Protein AF-A0A2D5E6W3-F1 (afdb_monomer)

Foldseek 3Di:
DDDDDDDDDDDDDDDDDDDDDDDPDDDDDDDDDDDDDDDDDDDDDDDDDDDDDDDDDDDDDDDDDDDDDDDDDDDDDDDDDDDDDDDDDDDDDDDDDDDDDDDDDDDDDDDDDDDDDDDDPDDDDDPDDDPDQFLFFAEEECDDADPPFSRYHYEQEAADDAPDDPPDDDDPHLPLVVSLVRLVVDDPLPSHYEHARQQQLQWDDPVQAQAAPVRDGDNHGALQRPVSLVVLQVRVLVSLVVCLVVVGDAQAYEYAHPNLVCQQLQNDALVSQQSNCRRPQQCPAQDPPRHGVCRLQPPDHSVQCNPPDQDPNRQSSSQSSLSSVLSSLQRRPAVSNCVSHVNHWYFYEQAAAFDQVLFAQALLLHGHGHPRTNTPAYEYELQQWHANQQPAWDQDPVHLLHIDGHPDGGDDLALVVSLLNLLSVLLSRVVGDVDAHEYEYEQQQDADPVRIGHNSHVALSSLVSVLQVVQSQHRYYYYYYDQDPPDPDGCHPVNSNVSSVVVSVSRVVSCVLLVSANPWHKLDSDRDRPPDQKDKTKTQGPQQKIKMKIFGHPQWQWWDWVVDPDTHGADSSHRIDIDIGHHSDGIDTPDTHGD

Mean predicted aligned error: 13.33 Å

Sequence (595 aa):
MSLIASLILLTSLQSTHSSSSVEFGEWKTFDRESKEAAVESNSRPRIETARDSSNERTRDSSLPSISVGPASGGGGRPLRVPLETTDSNSDAMPVRTSPSESDEEPAHRGSPAAPIDPMPPGGTLFPGSGPRLGEGPWATTWSDVPSDLDRLSAMTYIRGNGVADTSWTSNQYFKADVIGRELSSQPAGRRTLFPWRYRNALIGHPFDRIRRPDGTSESRPSPFVDGAVMAILNELVPVLDELLAGGIQVDYFIGDIESSGYFAC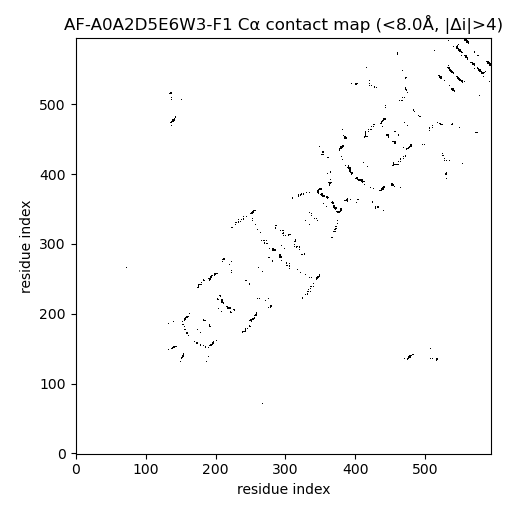WNIDQSHIAAIMTDPRFETRILGNGLTPRQMLGDWNANQIKLRTPTKAAAAWNAMINRIFADAILNSMVRPVTERWPNARSSNYGSMTIDEDEAVSDMNGWKVWADCLAGTNPAIETYGRLGGVLDGFNIDPSDPTRLMRQDGPGLPANGWTSLQIGVNRTRALLRSDGRPYHLWFATPSWETDRNWRSGFANSPYFRENLFHQAVNGVQHFIYWNPIDQDLVIEIDRERRNAESRAIESILDEIDAATRGDVASQPLRSGRVRWDSSVLLSGAKLTDGSSVWRLTIAPGIGAVRLQGSSALIPIDPANPGLWISRPDASSPVILETIPR

Secondary structure (DSSP, 8-state):
--------------------------------------------------------------PPP---PPPPP-------PPPPP--------PPPP------------PPPPPPPPPPPS-------------SS-EEEESS---TT-SSEEEPEEP----SS--SS-SSSS--HHHHHHHHHHSPTT--EEE-GGGTTTTS--TTSEEEPTTSPEEEEE-S--HHHHHHHHHHHHHHHHHHHHTT---SEEEE---GGGGGSTTTS-HHHHHHHHTSGGGGSPPTTT---HHHHHTT--HHHHH-SS--HHHHHHHHHHHHHHHHHHIIIIIHHHHHH-TT-EEEETT--EE-GGG-EE-TTS-EE-EE---BSS-EEE---EESGGGTTEEE-SS-TTSEEE-SS--S-SSHHHHHHHHHHHHHHHHHH--S--EEEEE-TT--BSSS-EESSTT-THHHHHHHHHHHTT--EEEEE----TTSSS---HHHHHHHHHHHHHHHHHHHHHHTS-TT-EES--SPPPTT-SEEEEEEE-TTS-EEEEEEE-TTEEEEEETT-SS-EE-BTTB-EEEEEESSSPPPPEEEEEE-

Nearest PDB structures (foldseek):
  3bol-assembly1_A  TM=4.513E-01  e=3.862E-02  Thermotoga maritima
  6z2s-assembly1_A  TM=3.016E-01  e=6.992E+00  Dictyostelium discoideum

Solvent-accessible surface area (backbone atoms only — not comparable to full-atom values): 35503 Å² total; per-residue (Å²): 142,86,76,92,88,87,81,89,81,88,83,90,88,88,81,86,86,78,92,76,86,79,79,82,75,87,80,77,88,77,87,80,80,86,87,81,85,88,81,90,83,88,79,86,86,85,88,90,85,79,89,88,84,88,82,90,80,92,79,90,82,88,79,82,86,84,78,91,74,86,86,78,79,93,73,90,73,84,83,83,76,88,79,83,90,77,91,80,91,82,84,91,80,87,82,82,85,79,90,80,83,86,84,84,87,79,89,79,81,79,73,84,83,75,86,80,77,83,79,80,94,82,82,95,81,82,95,75,87,65,80,71,67,72,65,41,45,35,32,39,26,64,36,87,63,64,94,88,52,87,44,56,40,50,47,37,72,44,49,61,87,60,97,83,56,80,90,65,80,90,78,81,52,76,50,36,72,56,53,36,50,53,30,66,71,39,57,72,87,58,13,30,42,25,49,60,59,48,23,55,52,59,53,70,39,86,80,13,32,33,37,41,83,88,71,50,71,50,93,51,68,34,85,61,36,66,51,24,30,53,52,42,33,73,61,49,49,63,40,55,50,49,23,50,74,69,69,48,64,55,35,28,39,46,37,60,50,59,48,40,60,64,71,24,44,88,69,43,55,48,70,54,48,44,46,52,72,49,16,68,67,32,72,40,61,43,84,86,79,63,45,23,57,48,69,65,48,57,89,65,48,38,74,62,25,43,45,97,55,90,39,72,46,23,41,37,51,37,24,49,46,30,30,49,41,15,45,44,45,29,64,33,49,47,45,68,48,37,76,76,30,77,80,33,47,22,23,19,54,67,7,28,47,24,39,74,96,45,38,39,49,48,45,50,36,38,66,46,43,32,54,21,54,24,47,84,24,34,14,46,65,50,56,16,55,42,40,45,24,45,68,26,21,32,70,27,93,90,46,43,62,39,64,39,80,44,95,57,80,24,50,68,96,35,20,62,52,22,35,52,41,37,52,36,49,53,18,21,28,57,72,54,38,91,67,67,37,35,38,36,33,54,46,61,71,48,44,62,81,91,82,33,44,25,20,18,35,84,31,60,39,40,59,51,38,55,52,43,43,37,32,60,41,38,46,44,35,38,40,48,46,65,81,51,80,87,44,99,65,72,54,49,74,66,55,51,49,54,52,49,52,54,49,44,56,50,34,51,52,46,24,63,63,56,66,40,51,78,79,35,40,56,72,57,46,74,79,55,49,74,84,49,62,60,45,76,37,20,20,32,39,89,91,50,23,21,34,28,44,42,37,50,40,92,65,51,32,27,36,25,42,72,93,50,93,55,73,46,74,41,47,84,82,46,43,56,46,83,47,78,38,86,37,78,72,76,88,50,74,76,48,77,39,67,106

Radius of gyration: 31.33 Å; Cα contacts (8 Å, |Δi|>4): 977; chains: 1; bounding box: 104×129×68 Å

Structure (mmCIF, N/CA/C/O backbone):
data_AF-A0A2D5E6W3-F1
#
_entry.id   AF-A0A2D5E6W3-F1
#
loop_
_atom_site.group_PDB
_atom_site.id
_atom_site.type_symbol
_atom_site.label_atom_id
_atom_site.label_alt_id
_atom_site.label_comp_id
_atom_site.label_asym_id
_atom_site.label_entity_id
_atom_site.label_seq_id
_atom_site.pdbx_PDB_ins_code
_atom_site.Cartn_x
_atom_site.Cartn_y
_atom_site.Cartn_z
_atom_site.occupancy
_atom_site.B_iso_or_equiv
_atom_site.auth_seq_id
_atom_site.auth_comp_id
_atom_site.auth_asym_id
_atom_site.auth_atom_id
_atom_site.pdbx_PDB_model_num
ATOM 1 N N . MET A 1 1 ? -39.576 -63.732 -4.859 1.00 31.84 1 MET A N 1
ATOM 2 C CA . MET A 1 1 ? -38.817 -63.097 -3.765 1.00 31.84 1 MET A CA 1
ATOM 3 C C . MET A 1 1 ? -38.197 -61.837 -4.348 1.00 31.84 1 MET A C 1
ATOM 5 O O . MET A 1 1 ? -37.412 -61.997 -5.265 1.00 31.84 1 MET A O 1
ATOM 9 N N . SER A 1 2 ? -38.461 -60.584 -4.003 1.00 29.28 2 SER A N 1
ATOM 10 C CA . SER A 1 2 ? -39.387 -59.824 -3.145 1.00 29.28 2 SER A CA 1
ATOM 11 C C . SER A 1 2 ? -38.927 -58.364 -3.368 1.00 29.28 2 SER A C 1
ATOM 13 O O . SER A 1 2 ? -37.724 -58.163 -3.464 1.00 29.28 2 SER A O 1
ATOM 15 N N . LEU A 1 3 ? -39.722 -57.299 -3.445 1.00 26.02 3 LEU A N 1
ATOM 16 C CA . LEU A 1 3 ? -41.153 -57.080 -3.678 1.00 26.02 3 LEU A CA 1
ATOM 17 C C . LEU A 1 3 ? -41.276 -55.575 -4.074 1.00 26.02 3 LEU A C 1
ATOM 19 O O . LEU A 1 3 ? -40.538 -54.788 -3.502 1.00 26.02 3 LEU A O 1
ATOM 23 N N . ILE A 1 4 ? -42.163 -55.204 -5.015 1.00 28.92 4 ILE A N 1
ATOM 24 C CA . ILE A 1 4 ? -43.008 -53.967 -5.072 1.00 28.92 4 ILE A CA 1
ATOM 25 C C . ILE A 1 4 ? -42.392 -52.630 -4.538 1.00 28.92 4 ILE A C 1
ATOM 27 O O . ILE A 1 4 ? -42.028 -52.536 -3.376 1.00 28.92 4 ILE A O 1
ATOM 31 N N . ALA A 1 5 ? -42.335 -51.507 -5.279 1.00 26.17 5 ALA A N 1
ATOM 32 C CA . ALA A 1 5 ? -43.459 -50.835 -5.961 1.00 26.17 5 ALA A CA 1
ATOM 33 C C . ALA A 1 5 ? -43.060 -49.895 -7.130 1.00 26.17 5 ALA A C 1
ATOM 35 O O . ALA A 1 5 ? -41.893 -49.561 -7.316 1.00 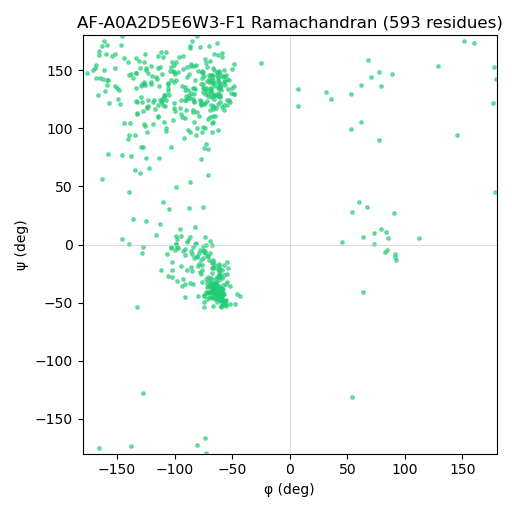26.17 5 ALA A O 1
ATOM 36 N N . SER A 1 6 ? -44.066 -49.414 -7.873 1.00 25.58 6 SER A N 1
ATOM 37 C CA . SER A 1 6 ? -43.963 -48.466 -9.000 1.00 25.58 6 SER A CA 1
ATOM 38 C C . SER A 1 6 ? -44.859 -47.234 -8.799 1.00 25.58 6 SER A C 1
ATOM 40 O O . SER A 1 6 ? -45.925 -47.384 -8.214 1.00 25.58 6 SER A O 1
ATOM 42 N N . LEU A 1 7 ? -44.459 -46.073 -9.343 1.00 22.48 7 LEU A N 1
ATOM 43 C CA . LEU A 1 7 ? -45.257 -44.945 -9.899 1.00 22.48 7 LEU A CA 1
ATOM 44 C C . LEU A 1 7 ? -44.221 -43.862 -10.299 1.00 22.48 7 LEU A C 1
ATOM 46 O O . LEU A 1 7 ? -43.366 -43.546 -9.482 1.00 22.48 7 LEU A O 1
ATOM 50 N N . ILE A 1 8 ? -44.061 -43.352 -11.527 1.00 26.55 8 ILE A N 1
ATOM 51 C CA . ILE A 1 8 ? -44.980 -42.802 -12.546 1.00 26.55 8 ILE A CA 1
ATOM 52 C C . ILE A 1 8 ? -45.735 -41.549 -12.080 1.00 26.55 8 ILE A C 1
ATOM 54 O O . ILE A 1 8 ? -46.756 -41.657 -11.410 1.00 26.55 8 ILE A O 1
ATOM 58 N N . LEU A 1 9 ? -45.309 -40.386 -12.594 1.00 22.12 9 LEU A N 1
ATOM 59 C CA . LEU A 1 9 ? -46.222 -39.408 -13.197 1.00 22.12 9 LEU A CA 1
ATOM 60 C C . LEU A 1 9 ? -45.529 -38.633 -14.341 1.00 22.12 9 LEU A C 1
ATOM 62 O O . LEU A 1 9 ? -44.401 -38.167 -14.194 1.00 22.12 9 LEU A O 1
ATOM 66 N N . LEU A 1 10 ? -46.221 -38.515 -15.478 1.00 25.11 10 LEU A N 1
ATOM 67 C CA . LEU A 1 10 ? -45.960 -37.551 -16.561 1.00 25.11 10 LEU A CA 1
ATOM 68 C C . LEU A 1 10 ? -46.591 -36.176 -16.151 1.00 25.11 10 LEU A C 1
ATOM 70 O O . LEU A 1 10 ? -47.202 -36.107 -15.090 1.00 25.11 10 LEU A O 1
ATOM 74 N N . THR A 1 11 ? -46.557 -35.033 -16.860 1.00 25.95 11 THR A N 1
ATOM 75 C CA . THR A 1 11 ? -46.263 -34.690 -18.271 1.00 25.95 11 THR A CA 1
ATOM 76 C C . THR A 1 11 ? -45.970 -33.174 -18.408 1.00 25.95 11 THR A C 1
ATOM 78 O O . THR A 1 11 ? -46.222 -32.404 -17.490 1.00 25.95 11 THR A O 1
ATOM 81 N N . SER A 1 12 ? -45.507 -32.768 -19.596 1.00 25.73 12 SER A N 1
ATOM 82 C CA . SER A 1 12 ? -45.460 -31.417 -20.207 1.00 25.73 12 SER A CA 1
ATOM 83 C C . SER A 1 12 ? -46.455 -30.323 -19.764 1.00 25.73 12 SER A C 1
ATOM 85 O O . SER A 1 12 ? -47.625 -30.632 -19.546 1.00 25.73 12 SER A O 1
ATOM 87 N N . LEU A 1 13 ? -46.073 -29.044 -19.958 1.00 25.56 13 LEU A N 1
ATOM 88 C CA . LEU A 1 13 ? -46.764 -28.135 -20.907 1.00 25.56 13 LEU A CA 1
ATOM 89 C C . LEU A 1 13 ? -45.974 -26.845 -21.240 1.00 25.56 13 LEU A C 1
ATOM 91 O O . LEU A 1 13 ? -44.961 -26.544 -20.616 1.00 25.56 13 LEU A O 1
ATOM 95 N N . GLN A 1 14 ? -46.418 -26.138 -22.288 1.00 27.80 14 GLN A N 1
ATOM 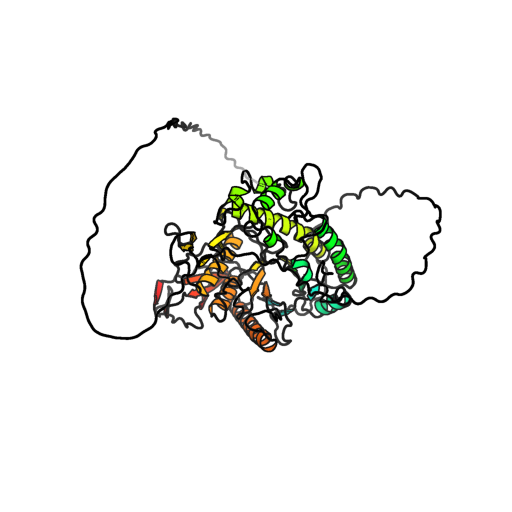96 C CA . GLN A 1 14 ? -45.769 -24.983 -22.932 1.00 27.80 14 GLN A CA 1
ATOM 97 C C . GLN A 1 14 ? -46.368 -23.630 -22.490 1.00 27.80 14 GLN A C 1
ATOM 99 O O . GLN A 1 14 ? -47.571 -23.545 -22.261 1.00 27.80 14 GLN A O 1
ATOM 104 N N . SER A 1 15 ? -45.570 -22.558 -22.565 1.00 26.50 15 SER A N 1
ATOM 105 C CA . SER A 1 15 ? -45.998 -21.199 -22.972 1.00 26.50 15 SER A CA 1
ATOM 106 C C . SER A 1 15 ? -44.755 -20.441 -23.473 1.00 26.50 15 SER A C 1
ATOM 108 O O . SER A 1 15 ? -43.743 -20.475 -22.783 1.00 26.50 15 SER A O 1
ATOM 110 N N . THR A 1 16 ? -44.623 -19.906 -24.694 1.00 29.94 16 THR A N 1
ATOM 111 C CA . THR A 1 16 ? -45.394 -18.873 -25.433 1.00 29.94 16 THR A CA 1
ATOM 112 C C . THR A 1 16 ? -45.413 -17.484 -24.785 1.00 29.94 16 THR A C 1
ATOM 114 O O . THR A 1 16 ? -45.663 -17.363 -23.592 1.00 29.94 16 THR A O 1
ATOM 117 N N . HIS A 1 17 ? -45.247 -16.461 -25.641 1.00 27.97 17 HIS A N 1
ATOM 118 C CA . HIS A 1 17 ? -45.081 -15.016 -25.373 1.00 27.97 17 HIS A CA 1
ATOM 119 C C . HIS A 1 17 ? -43.667 -14.580 -24.928 1.00 27.97 17 HIS A C 1
ATOM 121 O O . HIS A 1 17 ? -43.036 -15.242 -24.117 1.00 27.97 17 HIS A O 1
ATOM 127 N N . SER A 1 18 ? -43.104 -13.476 -25.435 1.00 27.41 18 SER A N 1
ATOM 128 C CA . SER A 1 18 ? -43.523 -12.632 -26.572 1.00 27.41 18 SER A CA 1
ATOM 129 C C . SER A 1 18 ? -42.346 -11.820 -27.112 1.00 27.41 18 SER A C 1
ATOM 131 O O . SER A 1 18 ? -41.617 -11.202 -26.342 1.00 27.41 18 SER A O 1
ATOM 133 N N . SER A 1 19 ? -42.217 -11.739 -28.435 1.00 28.41 19 SER A N 1
ATOM 134 C CA . SER A 1 19 ? -41.375 -10.743 -29.097 1.00 28.41 19 SER A CA 1
ATOM 135 C C . SER A 1 19 ? -42.008 -9.353 -28.972 1.00 28.41 19 SER A C 1
ATOM 137 O O . SER A 1 19 ? -43.005 -9.076 -29.639 1.00 28.41 19 SER A O 1
ATOM 139 N N . SER A 1 20 ? -41.426 -8.476 -28.155 1.00 27.55 20 SER A N 1
ATOM 140 C CA . SER A 1 20 ? -41.726 -7.041 -28.165 1.00 27.55 20 SER A CA 1
ATOM 141 C C . SER A 1 20 ? -40.554 -6.281 -28.779 1.00 27.55 20 SER A C 1
ATOM 143 O O . SER A 1 20 ? -39.543 -6.030 -28.124 1.00 27.55 20 SER A O 1
ATOM 145 N N . SER A 1 21 ? -40.701 -5.917 -30.050 1.00 26.73 21 SER A N 1
ATOM 146 C CA . SER A 1 21 ? -39.896 -4.880 -30.687 1.00 26.73 21 SER A CA 1
ATOM 147 C C . SER A 1 21 ? -40.067 -3.566 -29.924 1.00 26.73 21 SER A C 1
ATOM 149 O O . SER A 1 21 ? -41.179 -3.041 -29.860 1.00 26.73 21 SER A O 1
ATOM 151 N N . VAL A 1 22 ? -38.982 -3.027 -29.369 1.00 26.81 22 VAL A N 1
ATOM 152 C CA . VAL A 1 22 ? -38.946 -1.631 -28.923 1.00 26.81 22 VAL A CA 1
ATOM 153 C C . VAL A 1 22 ? -38.466 -0.796 -30.101 1.00 26.81 22 VAL A C 1
ATOM 155 O O . VAL A 1 22 ? -37.347 -0.973 -30.583 1.00 26.81 22 VAL A O 1
ATOM 158 N N . GLU A 1 23 ? -39.337 0.082 -30.583 1.00 26.20 23 GLU A N 1
ATOM 159 C CA . GLU A 1 23 ? -39.020 1.048 -31.629 1.00 26.20 23 GLU A CA 1
ATOM 160 C C . GLU A 1 23 ? -37.948 2.020 -31.119 1.00 26.20 23 GLU A C 1
ATOM 162 O O . GLU A 1 23 ? -38.172 2.772 -30.169 1.00 26.20 23 GLU A O 1
ATOM 167 N N . PHE A 1 24 ? -36.779 2.035 -31.761 1.00 26.69 24 PHE A N 1
ATOM 168 C CA . PHE A 1 24 ? -35.828 3.129 -31.584 1.00 26.69 24 PHE A CA 1
ATOM 169 C C . PHE A 1 24 ? -36.326 4.337 -32.377 1.00 26.69 24 PHE A C 1
ATOM 171 O O . PHE A 1 24 ? -36.122 4.433 -33.586 1.00 26.69 24 PHE A O 1
ATOM 178 N N . GLY A 1 25 ? -37.012 5.241 -31.677 1.00 24.98 25 GLY A N 1
ATOM 179 C CA . GLY A 1 25 ? -37.491 6.499 -32.237 1.00 24.98 25 GLY A CA 1
ATOM 180 C C . GLY A 1 25 ? -36.348 7.377 -32.752 1.00 24.98 25 GLY A C 1
ATOM 181 O O . GLY A 1 25 ? -35.326 7.552 -32.086 1.00 24.98 25 GLY A O 1
ATOM 182 N N . GLU A 1 26 ? -36.552 7.942 -33.940 1.00 27.36 26 GLU A N 1
ATOM 183 C CA . GLU A 1 26 ? -35.622 8.843 -34.619 1.00 27.36 26 GLU A CA 1
ATOM 184 C C . GLU A 1 26 ? -35.230 10.038 -33.734 1.00 27.36 26 GLU A C 1
ATOM 186 O O . GLU A 1 26 ? -36.086 10.830 -33.334 1.00 27.36 26 GLU A O 1
ATOM 191 N N . TRP A 1 27 ? -33.929 10.247 -33.517 1.00 26.48 27 TRP A N 1
ATOM 192 C CA . TRP A 1 27 ? -33.421 11.542 -33.063 1.00 26.48 27 TRP A CA 1
ATOM 193 C C . TRP A 1 27 ? -32.816 12.298 -34.237 1.00 26.48 27 TRP A C 1
ATOM 195 O O . TRP A 1 27 ? -31.759 11.955 -34.764 1.00 26.48 27 TRP A O 1
ATOM 205 N N . LYS A 1 28 ? -33.552 13.326 -34.661 1.00 27.09 28 LYS A N 1
ATOM 206 C CA . LYS A 1 28 ? -33.212 14.182 -35.795 1.00 27.09 28 LYS A CA 1
ATOM 207 C C . LYS A 1 28 ? -31.907 14.929 -35.549 1.00 27.09 28 LYS A C 1
ATOM 209 O O . LYS A 1 28 ? -31.706 15.533 -34.497 1.00 27.09 28 LYS A O 1
ATOM 214 N N . THR A 1 29 ? -31.083 14.958 -36.588 1.00 27.64 29 THR A N 1
ATOM 215 C CA . THR A 1 29 ? -30.018 15.942 -36.779 1.00 27.64 29 THR A CA 1
ATOM 216 C C . THR A 1 29 ? -30.553 17.355 -36.558 1.00 27.64 29 THR A C 1
ATOM 218 O O . THR A 1 29 ? -31.551 17.734 -37.174 1.00 27.64 29 THR A O 1
ATOM 221 N N . PHE A 1 30 ? -29.869 18.144 -35.730 1.00 26.08 30 PHE A N 1
ATOM 222 C CA . PHE A 1 30 ? -30.074 19.587 -35.673 1.00 26.08 30 PHE A CA 1
ATOM 223 C C . PHE A 1 30 ? -28.810 20.299 -36.138 1.00 26.08 30 PHE A C 1
ATOM 225 O O . PHE A 1 30 ? -27.781 20.270 -35.462 1.00 26.08 30 PHE A O 1
ATOM 232 N N . ASP A 1 31 ? -28.917 20.930 -37.305 1.00 27.41 31 ASP A N 1
ATOM 233 C CA . ASP A 1 31 ? -27.934 21.876 -37.815 1.00 27.41 31 ASP A CA 1
ATOM 234 C C . ASP A 1 31 ? -27.709 23.029 -36.839 1.00 27.41 31 ASP A C 1
ATOM 236 O O . ASP A 1 31 ? -28.629 23.494 -36.155 1.00 27.41 31 ASP A O 1
ATOM 240 N N . ARG A 1 32 ? -26.490 23.571 -36.864 1.00 26.73 32 ARG A N 1
ATOM 241 C CA . ARG A 1 32 ? -26.242 24.925 -36.372 1.00 26.73 32 ARG A CA 1
ATOM 242 C C . ARG A 1 32 ? -25.165 25.631 -37.185 1.00 26.73 32 ARG A C 1
ATOM 244 O O . ARG A 1 32 ? -24.034 25.804 -36.735 1.00 26.73 32 ARG A O 1
ATOM 251 N N . GLU A 1 33 ? -25.553 26.095 -38.367 1.00 27.83 33 GLU A N 1
ATOM 252 C CA . GLU A 1 33 ? -24.786 27.110 -39.085 1.00 27.83 33 GLU A CA 1
ATOM 253 C C . GLU A 1 33 ? -24.820 28.471 -38.361 1.00 27.83 33 GLU A C 1
ATOM 255 O O . GLU A 1 33 ? -25.843 28.906 -37.834 1.00 27.83 33 GLU A O 1
ATOM 260 N N . SER A 1 34 ? -23.656 29.127 -38.369 1.00 29.59 34 SER A N 1
ATOM 261 C CA . SER A 1 34 ? -23.393 30.578 -38.398 1.00 29.59 34 SER A CA 1
ATOM 262 C C . SER A 1 34 ? -24.357 31.589 -37.743 1.00 29.59 34 SER A C 1
ATOM 264 O O . SER A 1 34 ? -25.507 31.746 -38.156 1.00 29.59 34 SER A O 1
ATOM 266 N N . LYS A 1 35 ? -23.781 32.496 -36.935 1.00 28.31 35 LYS A N 1
ATOM 267 C CA . LYS A 1 35 ? -23.776 33.938 -37.270 1.00 28.31 35 LYS A CA 1
ATOM 268 C C . LYS A 1 35 ? -22.717 34.731 -36.499 1.00 28.31 35 LYS A C 1
ATOM 270 O O . LYS A 1 35 ? -22.344 34.368 -35.388 1.00 28.31 35 LYS A O 1
ATOM 275 N N . GLU A 1 36 ? -22.238 35.798 -37.130 1.00 30.03 36 GLU A N 1
ATOM 276 C CA . GLU A 1 36 ? -21.106 36.622 -36.698 1.00 30.03 36 GLU A CA 1
ATOM 277 C C . GLU A 1 36 ? -21.528 37.950 -36.034 1.00 30.03 36 GLU A C 1
ATOM 279 O O . GLU A 1 36 ? -22.575 38.503 -36.360 1.00 30.03 36 GLU A O 1
ATOM 284 N N . ALA A 1 37 ? -20.603 38.481 -35.221 1.00 28.64 37 ALA A N 1
ATOM 285 C CA . ALA A 1 37 ? -20.191 39.893 -35.115 1.00 28.64 37 ALA A CA 1
ATOM 286 C C . ALA A 1 37 ? -21.115 41.012 -34.555 1.00 28.64 37 ALA A C 1
ATOM 288 O O . ALA A 1 37 ? -22.338 40.969 -34.604 1.00 28.64 37 ALA A O 1
ATOM 289 N N . ALA A 1 38 ? -20.408 42.077 -34.128 1.00 27.89 38 ALA A N 1
ATOM 290 C CA . ALA A 1 38 ? -20.830 43.452 -33.801 1.00 27.89 38 ALA A CA 1
ATOM 291 C C . ALA A 1 38 ? -21.540 43.728 -32.445 1.00 27.89 38 ALA A C 1
ATOM 293 O O . ALA A 1 38 ? -22.317 42.907 -31.978 1.00 27.89 38 ALA A O 1
ATOM 294 N N . VAL A 1 39 ? -21.407 44.906 -31.796 1.00 29.17 39 VAL A N 1
ATOM 295 C CA . VAL A 1 39 ? -20.268 45.848 -31.579 1.00 29.17 39 VAL A CA 1
ATOM 296 C C . VAL A 1 39 ? -20.697 46.936 -30.551 1.00 29.17 39 VAL A C 1
ATOM 298 O O . VAL A 1 39 ? -21.872 47.268 -30.482 1.00 29.17 39 VAL A O 1
ATOM 301 N N . GLU A 1 40 ? -19.742 47.475 -29.776 1.00 27.92 40 GLU A N 1
ATOM 302 C CA . GLU A 1 40 ? -19.732 48.779 -29.050 1.00 27.92 40 GLU A CA 1
ATOM 303 C C . GLU A 1 40 ? -20.839 49.261 -28.064 1.00 27.92 40 GLU A C 1
ATOM 305 O O . GLU A 1 40 ? -21.989 49.510 -28.412 1.00 27.92 40 GLU A O 1
ATOM 310 N N . SER A 1 41 ? -20.364 49.685 -26.876 1.00 28.05 41 SER A N 1
ATOM 311 C CA . SER A 1 41 ? -20.407 51.079 -26.342 1.00 28.05 41 SER A CA 1
ATOM 312 C C . SER A 1 41 ? -20.985 51.292 -24.929 1.00 28.05 41 SER A C 1
ATOM 314 O O . SER A 1 41 ? -21.861 50.573 -24.463 1.00 28.05 41 SER A O 1
ATOM 316 N N . ASN A 1 42 ? -20.504 52.390 -24.320 1.00 27.50 42 ASN A N 1
ATOM 317 C CA . ASN A 1 42 ? -21.022 53.120 -23.151 1.00 27.50 42 ASN A CA 1
ATOM 318 C C . ASN A 1 42 ? -20.934 52.467 -21.755 1.00 27.50 42 ASN A C 1
ATOM 320 O O . ASN A 1 42 ? -21.155 51.279 -21.578 1.00 27.50 42 ASN A O 1
ATOM 324 N N . SER A 1 43 ? -20.691 53.214 -20.670 1.00 27.94 43 SER A N 1
ATOM 325 C CA . SER A 1 43 ? -19.942 54.477 -20.466 1.00 27.94 43 SER A CA 1
ATOM 326 C C . SER A 1 43 ? -19.768 54.682 -18.948 1.00 27.94 43 SER A C 1
ATOM 328 O O . SER A 1 43 ? -20.572 54.183 -18.164 1.00 27.94 43 SER A O 1
ATOM 330 N N . ARG A 1 44 ? -18.738 55.420 -18.507 1.00 30.48 44 ARG A N 1
ATOM 331 C CA . ARG A 1 44 ? -18.539 55.763 -17.078 1.00 30.48 44 ARG A CA 1
ATOM 332 C C . ARG A 1 44 ? -19.703 56.622 -16.535 1.00 30.48 44 ARG A C 1
ATOM 334 O O . ARG A 1 44 ? -20.370 57.298 -17.315 1.00 30.48 44 ARG A O 1
ATOM 341 N N . PRO A 1 45 ? -19.850 56.721 -15.202 1.00 35.94 45 PRO A N 1
ATOM 342 C CA . PRO A 1 45 ? -19.264 57.908 -14.576 1.00 35.94 45 PRO A CA 1
ATOM 343 C C . PRO A 1 45 ? -18.385 57.625 -13.349 1.00 35.94 45 PRO A C 1
ATOM 345 O O . PRO A 1 45 ? -18.463 56.596 -12.687 1.00 35.94 45 PRO A O 1
ATOM 348 N N . ARG A 1 46 ? -17.511 58.597 -13.086 1.00 30.41 46 ARG A N 1
ATOM 349 C CA . ARG A 1 46 ? -16.554 58.696 -11.978 1.00 30.41 46 ARG A CA 1
ATOM 350 C C . ARG A 1 46 ? -17.111 59.742 -11.013 1.00 30.41 46 ARG A C 1
ATOM 352 O O . ARG A 1 46 ? -17.476 60.817 -11.480 1.00 30.41 46 ARG A O 1
ATOM 359 N N . ILE A 1 47 ? -17.155 59.460 -9.712 1.00 30.44 47 ILE A N 1
ATOM 360 C CA . ILE A 1 47 ? -17.462 60.468 -8.685 1.00 30.44 47 ILE A CA 1
ATOM 361 C C . ILE A 1 47 ? -16.252 60.590 -7.763 1.00 30.44 47 ILE A C 1
ATOM 363 O O . ILE A 1 47 ? -15.781 59.601 -7.206 1.00 30.44 47 ILE A O 1
ATOM 367 N N . GLU A 1 48 ? -15.753 61.816 -7.638 1.00 29.36 48 GLU A N 1
ATOM 368 C CA . GLU A 1 48 ? -14.720 62.216 -6.688 1.00 29.36 48 GLU A CA 1
ATOM 369 C C . GLU A 1 48 ? -15.342 63.129 -5.634 1.00 29.36 48 GLU A C 1
ATOM 371 O O . GLU A 1 48 ? -15.906 64.166 -5.968 1.00 29.36 48 GLU A O 1
ATOM 376 N N . THR A 1 49 ? -15.170 62.766 -4.368 1.00 31.95 49 THR A N 1
ATOM 377 C CA . THR A 1 49 ? -15.278 63.631 -3.185 1.00 31.95 49 THR A CA 1
ATOM 378 C C . THR A 1 49 ? -14.501 62.931 -2.073 1.00 31.95 49 THR A C 1
ATOM 380 O O . THR A 1 49 ? -14.654 61.723 -1.930 1.00 31.95 49 THR A O 1
ATOM 383 N N . ALA A 1 50 ? -13.740 63.536 -1.175 1.00 29.75 50 ALA A N 1
ATOM 384 C CA . ALA A 1 50 ? -13.093 64.834 -0.985 1.00 29.75 50 ALA A CA 1
ATOM 385 C C . ALA A 1 50 ? -12.443 64.705 0.421 1.00 29.75 50 ALA A C 1
ATOM 387 O O . ALA A 1 50 ? -12.918 63.917 1.240 1.00 29.75 50 ALA A O 1
ATOM 388 N N . ARG A 1 51 ? -11.353 65.426 0.707 1.00 31.34 51 ARG A N 1
ATOM 389 C CA . ARG A 1 51 ? -10.699 65.448 2.041 1.00 31.34 51 ARG A CA 1
ATOM 390 C C . ARG A 1 51 ? -11.583 66.193 3.074 1.00 31.34 51 ARG A C 1
ATOM 392 O O . ARG A 1 51 ? -12.546 66.827 2.658 1.00 31.34 51 ARG A O 1
ATOM 399 N N . ASP A 1 52 ? -11.361 66.235 4.391 1.00 26.95 52 ASP A N 1
ATOM 400 C CA . ASP A 1 52 ? -10.213 65.975 5.298 1.00 26.95 52 ASP A CA 1
ATOM 401 C C . ASP A 1 52 ? -10.805 65.751 6.739 1.00 26.95 52 ASP A C 1
ATOM 403 O O . ASP A 1 52 ? -12.009 65.936 6.901 1.00 26.95 52 ASP A O 1
ATOM 407 N N . SER A 1 53 ? -10.146 65.392 7.857 1.00 28.89 53 SER A N 1
ATOM 408 C CA . SER A 1 53 ? -8.729 65.210 8.244 1.00 28.89 53 SER A CA 1
ATOM 409 C C . SER A 1 53 ? -8.606 64.435 9.590 1.00 28.89 53 SER A C 1
ATOM 411 O O . SER A 1 53 ? -9.614 64.122 10.225 1.00 28.89 53 SER A O 1
ATOM 413 N N . SER A 1 54 ? -7.368 64.291 10.092 1.00 29.42 54 SER A N 1
ATOM 414 C CA . SER A 1 54 ? -6.950 64.124 11.510 1.00 29.42 54 SER A CA 1
ATOM 415 C C . SER A 1 54 ? -6.847 62.722 12.159 1.00 29.42 54 SER A C 1
ATOM 417 O O . SER A 1 54 ? -7.630 61.813 11.910 1.00 29.42 54 SER A O 1
ATOM 419 N N . ASN A 1 55 ? -5.859 62.644 13.066 1.00 29.22 55 ASN A N 1
ATOM 420 C CA . ASN A 1 55 ? -5.518 61.616 14.065 1.00 29.22 55 ASN A CA 1
ATOM 421 C C . ASN A 1 55 ? -4.812 60.311 13.637 1.00 29.22 55 ASN A C 1
ATOM 423 O O . ASN A 1 55 ? -5.404 59.259 13.424 1.00 29.22 55 ASN A O 1
ATOM 427 N N . GLU A 1 56 ? -3.479 60.410 13.671 1.00 30.80 56 GLU A N 1
ATOM 428 C CA . GLU A 1 56 ? -2.531 59.470 14.292 1.00 30.80 56 GLU A CA 1
ATOM 429 C C . GLU A 1 56 ? -3.081 58.133 14.846 1.00 30.80 56 GLU A C 1
ATOM 431 O O . GLU A 1 56 ? -3.737 58.101 15.889 1.00 30.80 56 GLU A O 1
ATOM 436 N N . ARG A 1 57 ? -2.592 57.009 14.300 1.00 30.17 57 ARG A N 1
ATOM 437 C CA . ARG A 1 57 ? -1.679 56.113 15.044 1.00 30.17 57 ARG A CA 1
ATOM 438 C C . ARG A 1 57 ? -1.019 55.056 14.156 1.00 30.17 57 ARG A C 1
ATOM 440 O O . ARG A 1 57 ? -1.603 54.502 13.236 1.00 30.17 57 ARG A O 1
ATOM 447 N N . THR A 1 58 ? 0.231 54.792 14.503 1.00 31.39 58 THR A N 1
ATOM 448 C CA . THR A 1 58 ? 1.161 53.797 13.967 1.00 31.39 58 THR A CA 1
ATOM 449 C C . THR A 1 58 ? 0.617 52.364 13.871 1.00 31.39 58 THR A C 1
ATOM 451 O O . THR A 1 58 ? 0.147 51.821 14.871 1.00 31.39 58 THR A O 1
ATOM 454 N N . ARG A 1 59 ? 0.852 51.698 12.725 1.00 30.89 59 ARG A N 1
ATOM 455 C CA . ARG A 1 59 ? 1.621 50.431 12.627 1.00 30.89 59 ARG A CA 1
ATOM 456 C C . ARG A 1 59 ? 1.805 49.945 11.183 1.00 30.89 59 ARG A C 1
ATOM 458 O O . ARG A 1 59 ? 0.932 50.131 10.342 1.00 30.89 59 ARG A O 1
ATOM 465 N N . ASP A 1 60 ? 2.946 49.303 10.938 1.00 33.22 60 ASP A N 1
ATOM 466 C CA . ASP A 1 60 ? 3.323 48.691 9.661 1.00 33.22 60 ASP A CA 1
ATOM 467 C C . ASP A 1 60 ? 2.387 47.562 9.214 1.00 33.22 60 ASP A C 1
ATOM 469 O O . ASP A 1 60 ? 1.961 46.732 10.016 1.00 33.22 60 ASP A O 1
ATOM 473 N N . SER A 1 61 ? 2.161 47.473 7.901 1.00 28.19 61 SER A N 1
ATOM 474 C CA . SER A 1 61 ? 1.810 46.219 7.216 1.00 28.19 61 SER A CA 1
ATOM 475 C C . SER A 1 61 ? 2.153 46.296 5.722 1.00 28.19 61 SER A C 1
ATOM 477 O O . SER A 1 61 ? 1.300 46.485 4.858 1.00 28.19 61 SER A O 1
ATOM 479 N N . SER A 1 62 ? 3.437 46.138 5.396 1.00 28.58 62 SER A N 1
ATOM 480 C CA . SER A 1 62 ? 3.874 45.864 4.026 1.00 28.58 62 SER A CA 1
ATOM 481 C C . SER A 1 62 ? 3.566 44.406 3.664 1.00 28.58 62 SER A C 1
ATOM 483 O O . SER A 1 62 ? 4.284 43.484 4.044 1.00 28.58 62 SER A O 1
ATOM 485 N N . LEU A 1 63 ? 2.487 44.189 2.910 1.00 28.19 63 LEU A N 1
ATOM 486 C CA . LEU A 1 63 ? 2.207 42.906 2.259 1.00 28.19 63 LEU A CA 1
ATOM 487 C C . LEU A 1 63 ? 3.091 42.748 1.008 1.00 28.19 63 LEU A C 1
ATOM 489 O O . LEU A 1 63 ? 2.965 43.563 0.091 1.00 28.19 63 LEU A O 1
ATOM 493 N N . PRO A 1 64 ? 3.936 41.706 0.898 1.00 29.73 64 PRO A N 1
ATOM 494 C CA . PRO A 1 64 ? 4.542 41.338 -0.373 1.00 29.73 64 PRO A CA 1
ATOM 495 C C . PRO A 1 64 ? 3.580 40.465 -1.191 1.00 29.73 64 PRO A C 1
ATOM 497 O O . PRO A 1 64 ? 3.065 39.449 -0.725 1.00 29.73 64 PRO A O 1
ATOM 500 N N . SER A 1 65 ? 3.366 40.846 -2.447 1.00 26.61 65 SER A N 1
ATOM 501 C CA . SER A 1 65 ? 2.614 40.064 -3.430 1.00 26.61 65 SER A CA 1
ATOM 502 C C . SER A 1 65 ? 3.341 38.758 -3.778 1.00 26.61 65 SER A C 1
ATOM 504 O O . SER A 1 65 ? 4.432 38.799 -4.352 1.00 26.61 65 SER A O 1
ATOM 506 N N . ILE A 1 66 ? 2.731 37.603 -3.500 1.00 24.75 66 ILE A N 1
ATOM 507 C CA . ILE A 1 66 ? 3.269 36.297 -3.906 1.00 24.75 66 ILE A CA 1
ATOM 508 C C . ILE A 1 66 ? 2.835 35.998 -5.345 1.00 24.75 66 ILE A C 1
ATOM 510 O O . ILE A 1 66 ? 1.651 35.823 -5.625 1.00 24.75 66 ILE A O 1
ATOM 514 N N . SER A 1 67 ? 3.805 35.916 -6.256 1.00 24.38 67 SER A N 1
ATOM 515 C CA . SER A 1 67 ? 3.596 35.401 -7.614 1.00 24.38 67 SER A CA 1
ATOM 516 C C . SER A 1 67 ? 3.842 33.893 -7.638 1.00 24.38 67 SER A C 1
ATOM 518 O O . SER A 1 67 ? 4.899 33.432 -7.210 1.00 24.38 67 SER A O 1
ATOM 520 N N . VAL A 1 68 ? 2.886 33.121 -8.157 1.00 23.92 68 VAL A N 1
ATOM 521 C CA . VAL A 1 68 ? 2.999 31.658 -8.263 1.00 23.92 68 VAL A CA 1
ATOM 522 C C . VAL A 1 68 ? 3.785 31.286 -9.524 1.00 23.92 68 VAL A C 1
ATOM 524 O O . VAL A 1 68 ? 3.273 31.381 -10.638 1.00 23.92 68 VAL A O 1
ATOM 527 N N . GLY A 1 69 ? 5.038 30.862 -9.345 1.00 23.88 69 GLY A N 1
ATOM 528 C CA . GLY A 1 69 ? 5.865 30.270 -10.401 1.00 23.88 69 GLY A CA 1
ATOM 529 C C . GLY A 1 69 ? 5.639 28.754 -10.548 1.00 23.88 69 GLY A C 1
ATOM 530 O O . GLY A 1 69 ? 5.229 28.101 -9.587 1.00 23.88 69 GLY A O 1
ATOM 531 N N . PRO A 1 70 ? 5.898 28.159 -11.728 1.00 26.25 70 PRO A N 1
ATOM 532 C CA . PRO A 1 70 ? 5.673 26.734 -11.957 1.00 26.25 70 PRO A CA 1
ATOM 533 C C . PRO A 1 70 ? 6.721 25.861 -11.251 1.00 26.25 70 PRO A C 1
ATOM 535 O O . PRO A 1 70 ? 7.923 26.046 -11.434 1.00 26.25 70 PRO A O 1
ATOM 538 N N . ALA A 1 71 ? 6.257 24.856 -10.504 1.00 25.83 71 ALA A N 1
ATOM 539 C CA . ALA A 1 71 ? 7.117 23.875 -9.846 1.00 25.83 71 ALA A CA 1
ATOM 540 C C . ALA A 1 71 ? 7.945 23.055 -10.857 1.00 25.83 71 ALA A C 1
ATOM 542 O O . ALA A 1 71 ? 7.395 22.457 -11.791 1.00 25.83 71 ALA A O 1
ATOM 543 N N . SER A 1 72 ? 9.260 23.005 -10.641 1.00 27.84 72 SER A N 1
ATOM 544 C CA . SER A 1 72 ? 10.204 22.141 -11.352 1.00 27.84 72 SER A CA 1
ATOM 545 C C . SER A 1 72 ? 10.370 20.803 -10.624 1.00 27.84 72 SER A C 1
ATOM 547 O O . SER A 1 72 ? 10.503 20.751 -9.403 1.00 27.84 72 SER A O 1
ATOM 549 N N . GLY A 1 73 ? 10.364 19.703 -11.381 1.00 27.12 73 GLY A N 1
ATOM 550 C CA . GLY A 1 73 ? 10.595 18.366 -10.835 1.00 27.12 73 GLY A CA 1
ATOM 551 C C . GLY A 1 73 ? 12.039 18.181 -10.361 1.00 27.12 73 GLY A C 1
ATOM 552 O O . GLY A 1 73 ? 12.979 18.647 -11.009 1.00 27.12 73 GLY A O 1
ATOM 553 N N . GLY A 1 74 ? 12.212 17.476 -9.241 1.00 26.72 74 GLY A N 1
ATOM 554 C CA . GLY A 1 74 ? 13.515 17.171 -8.652 1.00 26.72 74 GLY A CA 1
ATOM 555 C C . GLY A 1 74 ? 14.318 16.158 -9.469 1.00 26.72 74 GLY A C 1
ATOM 556 O O . GLY A 1 74 ? 14.349 14.979 -9.138 1.00 26.72 74 GLY A O 1
ATOM 557 N N . GLY A 1 75 ? 14.996 16.622 -10.518 1.00 27.75 75 GLY A N 1
ATOM 558 C CA . GLY A 1 75 ? 16.071 15.885 -11.178 1.00 27.75 75 GLY A CA 1
ATOM 559 C C . GLY A 1 75 ? 17.423 16.285 -10.592 1.00 27.75 75 GLY A C 1
ATOM 560 O O . GLY A 1 75 ? 17.884 17.403 -10.826 1.00 27.75 75 GLY A O 1
ATOM 561 N N . GLY A 1 76 ? 18.069 15.386 -9.846 1.00 28.62 76 GLY A N 1
ATOM 562 C CA . GLY A 1 76 ? 19.409 15.625 -9.310 1.00 28.62 76 GLY A CA 1
ATOM 563 C C . GLY A 1 76 ? 20.431 15.864 -10.428 1.00 28.62 76 GLY A C 1
ATOM 564 O O . GLY A 1 76 ? 20.619 15.014 -11.297 1.00 28.62 76 GLY A O 1
ATOM 565 N N . ARG A 1 77 ? 21.108 17.017 -10.401 1.00 29.78 77 ARG A N 1
ATOM 566 C CA . ARG A 1 77 ? 22.308 17.287 -11.208 1.00 29.78 77 ARG A CA 1
ATOM 567 C C . ARG A 1 77 ? 23.541 17.244 -10.301 1.00 29.78 77 ARG A C 1
ATOM 569 O O . ARG A 1 77 ? 23.506 17.883 -9.251 1.00 29.78 77 ARG A O 1
ATOM 576 N N . PRO A 1 78 ? 24.638 16.574 -10.696 1.00 31.48 78 PRO A N 1
ATOM 577 C CA . PRO A 1 78 ? 25.886 16.642 -9.946 1.00 31.48 78 PRO A CA 1
ATOM 578 C C . PRO A 1 78 ? 26.521 18.032 -10.090 1.00 31.48 78 PRO A C 1
ATOM 580 O O . PRO A 1 78 ? 26.540 18.605 -11.186 1.00 31.48 78 PRO A O 1
ATOM 583 N N . LEU A 1 79 ? 27.072 18.569 -8.997 1.00 28.97 79 LEU A N 1
ATOM 584 C CA . LEU A 1 79 ? 27.908 19.767 -9.059 1.00 28.97 79 LEU A CA 1
ATOM 585 C C . LEU A 1 79 ? 29.201 19.457 -9.826 1.00 28.97 79 LEU A C 1
ATOM 587 O O . LEU A 1 79 ? 29.940 18.542 -9.469 1.00 28.97 79 LEU A O 1
ATOM 591 N N . ARG A 1 80 ? 29.519 20.277 -10.832 1.00 29.38 80 ARG A N 1
ATOM 592 C CA . ARG A 1 80 ? 30.895 20.402 -11.326 1.00 29.38 80 ARG A CA 1
ATOM 593 C C . ARG A 1 80 ? 31.660 21.339 -10.398 1.00 29.38 80 ARG A C 1
ATOM 595 O O . ARG A 1 80 ? 31.376 22.534 -10.378 1.00 29.38 80 ARG A O 1
ATOM 602 N N . VAL A 1 81 ? 32.654 20.808 -9.697 1.00 33.88 81 VAL A N 1
ATOM 603 C CA . VAL A 1 81 ? 33.758 21.606 -9.146 1.00 33.88 81 VAL A CA 1
ATOM 604 C C . VAL A 1 81 ? 34.795 21.782 -10.266 1.00 33.88 81 VAL A C 1
ATOM 606 O O . VAL A 1 81 ? 35.069 20.806 -10.970 1.00 33.88 81 VAL A O 1
ATOM 609 N N . PRO A 1 82 ? 35.347 22.987 -10.500 1.00 30.03 82 PRO A N 1
ATOM 610 C CA . PRO A 1 82 ? 36.450 23.155 -11.438 1.00 30.03 82 PRO A CA 1
ATOM 611 C C . PRO A 1 82 ? 37.724 22.555 -10.831 1.00 30.03 82 PRO A C 1
ATOM 613 O O . PRO A 1 82 ? 38.124 22.944 -9.737 1.00 30.03 82 PRO A O 1
ATOM 616 N N . LEU A 1 83 ? 38.358 21.615 -11.535 1.00 29.30 83 LEU A N 1
ATOM 617 C CA . LEU A 1 83 ? 39.703 21.164 -11.182 1.00 29.30 83 LEU A CA 1
ATOM 618 C C . LEU A 1 83 ? 40.718 22.059 -11.898 1.00 29.30 83 LEU A C 1
ATOM 620 O O . LEU A 1 83 ? 40.640 22.231 -13.116 1.00 29.30 83 LEU A O 1
ATOM 624 N N . GLU A 1 84 ? 41.639 22.642 -11.137 1.00 29.58 84 GLU A N 1
ATOM 625 C CA . GLU A 1 84 ? 42.725 23.453 -11.680 1.00 29.58 84 GLU A CA 1
ATOM 626 C C . GLU A 1 84 ? 43.720 22.592 -12.468 1.00 29.58 84 GLU A C 1
ATOM 628 O O . GLU A 1 84 ? 43.985 21.434 -12.142 1.00 29.58 84 GLU A O 1
ATOM 633 N N . THR A 1 85 ? 44.274 23.178 -13.524 1.00 31.75 85 THR A N 1
ATOM 634 C CA . THR A 1 85 ? 45.317 22.578 -14.356 1.00 31.75 85 THR A CA 1
ATOM 635 C C . THR A 1 85 ? 46.680 22.670 -13.680 1.00 31.75 85 THR A C 1
ATOM 637 O O . THR A 1 85 ? 47.165 23.778 -13.444 1.00 31.75 85 THR A O 1
ATOM 640 N N . THR A 1 86 ? 47.358 21.538 -13.499 1.00 30.62 86 THR A N 1
ATOM 641 C CA . THR A 1 86 ? 48.820 21.496 -13.362 1.00 30.62 86 THR A CA 1
ATOM 642 C C . THR A 1 86 ? 49.402 20.388 -14.235 1.00 30.62 86 THR A C 1
ATOM 644 O O . THR A 1 86 ? 49.028 19.221 -14.132 1.00 30.62 86 THR A O 1
ATOM 647 N N . ASP A 1 87 ? 50.319 20.772 -15.121 1.00 29.78 87 ASP A N 1
ATOM 648 C CA . ASP A 1 87 ? 51.061 19.850 -15.975 1.00 29.78 87 ASP A CA 1
ATOM 649 C C . ASP A 1 87 ? 52.064 19.018 -15.165 1.00 29.78 87 ASP A C 1
ATOM 651 O O . ASP A 1 87 ? 52.729 19.523 -14.259 1.00 29.78 87 ASP A O 1
ATOM 655 N N . SER A 1 88 ? 52.281 17.763 -15.560 1.00 31.58 88 SER A N 1
ATOM 656 C CA . SER A 1 88 ? 53.621 17.157 -15.501 1.00 31.58 88 SER A CA 1
ATOM 657 C C . SER A 1 88 ? 53.731 15.930 -16.410 1.00 31.58 88 SER A C 1
ATOM 659 O O . SER A 1 88 ? 52.888 15.038 -16.407 1.00 31.58 88 SER A O 1
ATOM 661 N N . ASN A 1 89 ? 54.807 15.901 -17.199 1.00 28.08 89 ASN A N 1
ATOM 662 C CA . ASN A 1 89 ? 55.179 14.784 -18.066 1.00 28.08 89 ASN A CA 1
ATOM 663 C C . ASN A 1 89 ? 55.497 13.511 -17.264 1.00 28.08 89 ASN A C 1
ATOM 665 O O . ASN A 1 89 ? 56.179 13.592 -16.242 1.00 28.08 89 ASN A O 1
ATOM 669 N N . SER A 1 90 ? 55.191 12.335 -17.821 1.00 30.16 90 SER A N 1
ATOM 670 C CA . SER A 1 90 ? 56.215 11.290 -18.027 1.00 30.16 90 SER A CA 1
ATOM 671 C C . SER A 1 90 ? 55.751 10.167 -18.969 1.00 30.16 90 SER A C 1
ATOM 673 O O . SER A 1 90 ? 54.701 9.562 -18.790 1.00 30.16 90 SER A O 1
ATOM 675 N N . ASP A 1 91 ? 56.601 9.912 -19.962 1.00 28.59 91 ASP A N 1
ATOM 676 C CA . ASP A 1 91 ? 56.990 8.614 -20.525 1.00 28.59 91 ASP A CA 1
ATOM 677 C C . ASP A 1 91 ? 55.924 7.615 -21.008 1.00 28.59 91 ASP A C 1
ATOM 679 O O . ASP A 1 91 ? 55.412 6.756 -20.291 1.00 28.59 91 ASP A O 1
ATOM 683 N N . ALA A 1 92 ? 55.740 7.626 -22.330 1.00 28.73 92 ALA A N 1
ATOM 684 C CA . ALA A 1 92 ? 55.182 6.510 -23.080 1.00 28.73 92 ALA A CA 1
ATOM 685 C C . ALA A 1 92 ? 56.207 5.368 -23.247 1.00 28.73 92 ALA A C 1
ATOM 687 O O . ALA A 1 92 ? 57.356 5.599 -23.622 1.00 28.73 92 ALA A O 1
ATOM 688 N N . MET A 1 93 ? 55.751 4.122 -23.091 1.00 28.83 93 MET A N 1
ATOM 689 C CA . MET A 1 93 ? 56.438 2.910 -23.558 1.00 28.83 93 MET A CA 1
ATOM 690 C C . MET A 1 93 ? 55.452 2.049 -24.371 1.00 28.83 93 MET A C 1
ATOM 692 O O . MET A 1 93 ? 54.292 1.923 -23.971 1.00 28.83 93 MET A O 1
ATOM 696 N N . PRO A 1 94 ? 55.856 1.479 -25.523 1.00 31.12 94 PRO A N 1
ATOM 697 C CA . PRO A 1 94 ? 54.921 0.873 -26.467 1.00 31.12 94 PRO A CA 1
ATOM 698 C C . PRO A 1 94 ? 54.604 -0.590 -26.130 1.00 31.12 94 PRO A C 1
ATOM 700 O O . PRO A 1 94 ? 55.503 -1.422 -26.000 1.00 31.12 94 PRO A O 1
ATOM 703 N N . VAL A 1 95 ? 53.316 -0.942 -26.090 1.00 28.39 95 VAL A N 1
ATOM 704 C CA . VAL A 1 95 ? 52.886 -2.348 -26.043 1.00 28.39 95 VAL A CA 1
ATOM 705 C C . VAL A 1 95 ? 52.859 -2.918 -27.461 1.00 28.39 95 VAL A C 1
ATOM 707 O O . VAL A 1 95 ? 52.178 -2.404 -28.346 1.00 28.39 95 VAL A O 1
ATOM 710 N N . ARG A 1 96 ? 53.624 -3.995 -27.667 1.00 27.02 96 ARG A N 1
ATOM 711 C CA . ARG A 1 96 ? 53.671 -4.766 -28.917 1.00 27.02 96 ARG A CA 1
ATOM 712 C C . ARG A 1 96 ? 52.299 -5.335 -29.272 1.00 27.02 96 ARG A C 1
ATOM 714 O O . ARG A 1 96 ? 51.697 -6.040 -28.467 1.00 27.02 96 ARG A O 1
ATOM 721 N N . THR A 1 97 ? 51.898 -5.168 -30.526 1.00 32.53 97 THR A N 1
ATOM 722 C CA . THR A 1 97 ? 50.948 -6.067 -31.183 1.00 32.53 97 THR A CA 1
ATOM 723 C C . THR A 1 97 ? 51.688 -7.296 -31.710 1.00 32.53 97 THR A C 1
ATOM 725 O O . THR A 1 97 ? 52.803 -7.200 -32.223 1.00 32.53 97 THR A O 1
ATOM 728 N N . SER A 1 98 ? 51.075 -8.471 -31.607 1.00 30.30 98 SER A N 1
ATOM 729 C CA . SER A 1 98 ? 51.405 -9.644 -32.426 1.00 30.30 98 SER A CA 1
ATOM 730 C C . SER A 1 98 ? 50.137 -10.496 -32.567 1.00 30.30 98 SER A C 1
ATOM 732 O O . SER A 1 98 ? 49.409 -10.622 -31.582 1.00 30.30 98 SER A O 1
ATOM 734 N N . PRO A 1 99 ? 49.820 -11.010 -33.767 1.00 35.09 99 PRO A N 1
ATOM 735 C CA . PRO A 1 99 ? 48.611 -11.789 -34.002 1.00 35.09 99 PRO A CA 1
ATOM 736 C C . PRO A 1 99 ? 48.817 -13.254 -33.600 1.00 35.09 99 PRO A C 1
ATOM 738 O O . PRO A 1 99 ? 49.932 -13.769 -33.680 1.00 35.09 99 PRO A O 1
ATOM 741 N N . SER A 1 100 ? 47.732 -13.940 -33.247 1.00 31.08 100 SER A N 1
ATOM 742 C CA . SER A 1 100 ? 47.685 -15.402 -33.235 1.00 31.08 100 SER A CA 1
ATOM 743 C C . SER A 1 100 ? 46.472 -15.867 -34.024 1.00 31.08 100 SER A C 1
ATOM 745 O O . SER A 1 100 ? 45.341 -15.464 -33.748 1.00 31.08 100 SER A O 1
ATOM 747 N N . GLU A 1 101 ? 46.758 -16.680 -35.027 1.00 31.27 101 GLU A N 1
ATOM 748 C CA . GLU A 1 101 ? 45.796 -17.307 -35.914 1.00 31.27 101 GLU A CA 1
ATOM 749 C C . GLU A 1 101 ? 44.857 -18.267 -35.160 1.00 31.27 101 GLU A C 1
ATOM 751 O O . GLU A 1 101 ? 45.214 -18.857 -34.144 1.00 31.27 101 GLU A O 1
ATOM 756 N N . SER A 1 102 ? 43.638 -18.326 -35.695 1.00 33.44 102 SER A N 1
ATOM 757 C CA . SER A 1 102 ? 42.700 -19.452 -35.784 1.00 33.44 102 SER A CA 1
ATOM 758 C C . SER A 1 102 ? 43.003 -20.770 -35.062 1.00 33.44 102 SER A C 1
ATOM 760 O O . SER A 1 102 ? 44.016 -21.404 -35.336 1.00 33.44 102 SER A O 1
ATOM 762 N N . ASP A 1 103 ? 41.979 -21.277 -34.372 1.00 30.03 103 ASP A N 1
ATOM 763 C CA . ASP A 1 103 ? 41.627 -22.702 -34.370 1.00 30.03 103 ASP A CA 1
ATOM 764 C C . ASP A 1 103 ? 40.092 -22.864 -34.303 1.00 30.03 103 ASP A C 1
ATOM 766 O O . ASP A 1 103 ? 39.365 -21.908 -34.016 1.00 30.03 103 ASP A O 1
ATOM 770 N N . GLU A 1 104 ? 39.601 -24.043 -34.688 1.00 31.17 104 GLU A N 1
ATOM 771 C CA . GLU A 1 104 ? 38.264 -24.247 -35.272 1.00 31.17 104 GLU A CA 1
ATOM 772 C C . GLU A 1 104 ? 37.099 -24.440 -34.271 1.00 31.17 104 GLU A C 1
ATOM 774 O O . GLU A 1 104 ? 37.255 -24.964 -33.166 1.00 31.17 104 GLU A O 1
ATOM 779 N N . GLU A 1 105 ? 35.879 -24.085 -34.702 1.00 33.34 105 GLU A N 1
ATOM 780 C CA . GLU A 1 105 ? 34.628 -24.497 -34.045 1.00 33.34 105 GLU A CA 1
ATOM 781 C C . GLU A 1 105 ? 34.391 -26.015 -34.156 1.00 33.34 105 GLU A C 1
ATOM 783 O O . GLU A 1 105 ? 34.640 -26.619 -35.202 1.00 33.34 105 GLU A O 1
ATOM 788 N N . PRO A 1 106 ? 33.676 -26.594 -33.178 1.00 32.31 106 PRO A N 1
ATOM 789 C CA . PRO A 1 106 ? 32.625 -27.554 -33.504 1.00 32.31 106 PRO A CA 1
ATOM 790 C C . PRO A 1 106 ? 31.238 -27.022 -33.111 1.00 32.31 106 PRO A C 1
ATOM 792 O O . PRO A 1 106 ? 30.932 -26.774 -31.944 1.00 32.31 106 PRO A O 1
ATOM 795 N N . ALA A 1 107 ? 30.360 -26.894 -34.107 1.00 32.41 107 ALA A N 1
ATOM 796 C CA . ALA A 1 107 ? 29.009 -26.369 -33.942 1.00 32.41 107 ALA A CA 1
ATOM 797 C C . ALA A 1 107 ? 28.102 -27.283 -33.090 1.00 32.41 107 ALA A C 1
ATOM 799 O O . ALA A 1 107 ? 27.563 -28.285 -33.573 1.00 32.41 107 ALA A O 1
ATOM 800 N N . HIS A 1 108 ? 27.827 -26.887 -31.845 1.00 29.88 108 HIS A N 1
ATOM 801 C CA . HIS A 1 108 ? 26.766 -27.495 -31.041 1.00 29.88 108 HIS A CA 1
ATOM 802 C C . HIS A 1 108 ? 25.389 -26.928 -31.414 1.00 29.88 108 HIS A C 1
ATOM 804 O O . HIS A 1 108 ? 24.970 -25.869 -30.948 1.00 29.88 108 HIS A O 1
ATOM 810 N N . ARG A 1 109 ? 24.634 -27.683 -32.222 1.00 30.39 109 ARG A N 1
ATOM 811 C CA . ARG A 1 109 ? 23.195 -27.451 -32.424 1.00 30.39 109 ARG A CA 1
ATOM 812 C C . ARG A 1 109 ? 22.425 -27.746 -31.133 1.00 30.39 109 ARG A C 1
ATOM 814 O O . ARG A 1 109 ? 22.070 -28.895 -30.871 1.00 30.39 109 ARG A O 1
ATOM 821 N N . GLY A 1 110 ? 22.129 -26.709 -30.355 1.00 27.81 110 GLY A N 1
ATOM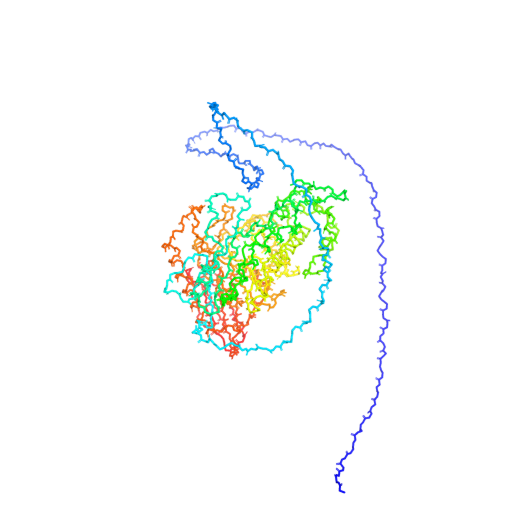 822 C CA . GLY A 1 110 ? 21.135 -26.786 -29.285 1.00 27.81 110 GLY A CA 1
ATOM 823 C C . GLY A 1 110 ? 19.753 -27.096 -29.867 1.00 27.81 110 GLY A C 1
ATOM 824 O O . GLY A 1 110 ? 19.250 -26.349 -30.704 1.00 27.81 110 GLY A O 1
ATOM 825 N N . SER A 1 111 ? 19.147 -28.207 -29.445 1.00 32.97 111 SER A N 1
ATOM 826 C CA . SER A 1 111 ? 17.735 -28.486 -29.739 1.00 32.97 111 SER A CA 1
ATOM 827 C C . SER A 1 111 ? 16.840 -27.629 -28.834 1.00 32.97 111 SER A C 1
ATOM 829 O O . SER A 1 111 ? 17.234 -27.362 -27.696 1.00 32.97 111 SER A O 1
ATOM 831 N N . PRO A 1 112 ? 15.652 -27.192 -29.291 1.00 30.73 112 PRO A N 1
ATOM 832 C CA . PRO A 1 112 ? 14.735 -26.431 -28.449 1.00 30.73 112 PRO A CA 1
ATOM 833 C C . PRO A 1 112 ? 14.281 -27.275 -27.252 1.00 30.73 112 PRO A C 1
ATOM 835 O O . PRO A 1 112 ? 14.014 -28.470 -27.392 1.00 30.73 112 PRO A O 1
ATOM 838 N N . ALA A 1 113 ? 14.189 -26.645 -26.080 1.00 31.42 113 ALA A N 1
ATOM 839 C CA . ALA A 1 113 ? 13.709 -27.299 -24.870 1.00 31.42 113 ALA A CA 1
ATOM 840 C C . ALA A 1 113 ? 12.266 -27.798 -25.058 1.00 31.42 113 ALA A C 1
ATOM 842 O O . ALA A 1 113 ? 11.407 -27.074 -25.568 1.00 31.42 113 ALA A O 1
ATOM 843 N N . ALA A 1 114 ? 12.006 -29.036 -24.636 1.00 32.38 114 ALA A N 1
ATOM 844 C CA . ALA A 1 114 ? 10.655 -29.577 -24.574 1.00 32.38 114 ALA A CA 1
ATOM 845 C C . ALA A 1 114 ? 9.818 -28.813 -23.526 1.00 32.38 114 ALA A C 1
ATOM 847 O O . ALA A 1 114 ? 10.383 -28.329 -22.539 1.00 32.38 114 ALA A O 1
ATOM 848 N N . PRO A 1 115 ? 8.488 -28.697 -23.707 1.00 29.80 115 PRO A N 1
ATOM 849 C CA . PRO A 1 115 ? 7.623 -28.103 -22.695 1.00 29.80 115 PRO A CA 1
ATOM 850 C C . PRO A 1 115 ? 7.700 -28.903 -21.389 1.00 29.80 115 PRO A C 1
ATOM 852 O O . PRO A 1 115 ? 7.658 -30.132 -21.398 1.00 29.80 115 PRO A O 1
ATOM 855 N N . ILE A 1 116 ? 7.817 -28.188 -20.271 1.00 31.58 116 ILE A N 1
ATOM 856 C CA . ILE A 1 116 ? 7.820 -28.768 -18.927 1.00 31.58 116 ILE A CA 1
ATOM 857 C C . ILE A 1 116 ? 6.373 -29.118 -18.562 1.00 31.58 116 ILE A C 1
ATOM 859 O O . ILE A 1 116 ? 5.513 -28.234 -18.551 1.00 31.58 116 ILE A O 1
ATOM 863 N N . ASP A 1 117 ? 6.107 -30.390 -18.261 1.00 31.86 117 ASP A N 1
ATOM 864 C CA . ASP A 1 117 ? 4.800 -30.829 -17.763 1.00 31.86 117 ASP A CA 1
ATOM 865 C C . ASP A 1 117 ? 4.472 -30.168 -16.407 1.00 31.86 117 ASP A C 1
ATOM 867 O O . ASP A 1 117 ? 5.353 -30.038 -15.549 1.00 31.86 117 ASP A O 1
ATOM 871 N N . PRO A 1 118 ? 3.209 -29.771 -16.162 1.00 30.38 118 PRO A N 1
ATOM 872 C CA . PRO A 1 118 ? 2.806 -29.209 -14.879 1.00 30.38 118 PRO A CA 1
ATOM 873 C C . PRO A 1 118 ? 2.904 -30.265 -13.768 1.00 30.38 118 PRO A C 1
ATOM 875 O O . PRO A 1 118 ? 2.292 -31.332 -13.852 1.00 30.38 118 PRO A O 1
ATOM 878 N N . MET A 1 119 ? 3.643 -29.958 -12.696 1.00 32.31 119 MET A N 1
ATOM 879 C CA . MET A 1 119 ? 3.739 -30.851 -11.537 1.00 32.31 119 MET A CA 1
ATOM 880 C C . MET A 1 119 ? 2.372 -31.070 -10.860 1.00 32.31 119 MET A C 1
ATOM 882 O O . MET A 1 119 ? 1.569 -30.136 -10.768 1.00 32.31 119 MET A O 1
ATOM 886 N N . PRO A 1 120 ? 2.103 -32.282 -10.336 1.00 31.41 120 PRO A N 1
ATOM 887 C CA . PRO A 1 120 ? 0.845 -32.589 -9.669 1.00 31.41 120 PRO A CA 1
ATOM 888 C C . PRO A 1 120 ? 0.722 -31.861 -8.315 1.00 31.41 120 PRO A C 1
ATOM 890 O O . PRO A 1 120 ? 1.700 -31.771 -7.567 1.00 31.41 120 PRO A O 1
ATOM 893 N N . PRO A 1 121 ? -0.479 -31.385 -7.940 1.00 31.16 121 PRO A N 1
ATOM 894 C CA . PRO A 1 121 ? -0.701 -30.741 -6.652 1.00 31.16 121 PRO A CA 1
ATOM 895 C C . PRO A 1 121 ? -0.838 -31.787 -5.534 1.00 31.16 121 PRO A C 1
ATOM 897 O O . PRO A 1 121 ? -1.849 -32.481 -5.446 1.00 31.16 121 PRO A O 1
ATOM 900 N N . GLY A 1 122 ? 0.152 -31.869 -4.639 1.00 37.25 122 GLY A N 1
ATOM 901 C CA . GLY A 1 122 ? 0.037 -32.636 -3.390 1.00 37.25 122 GLY A CA 1
ATOM 902 C C . GLY A 1 122 ? 1.331 -33.313 -2.943 1.00 37.25 122 GLY A C 1
ATOM 903 O O . GLY A 1 122 ? 1.609 -34.441 -3.333 1.00 37.25 122 GLY A O 1
ATOM 904 N N . GLY A 1 123 ? 2.096 -32.647 -2.073 1.00 28.27 123 GLY A N 1
ATOM 905 C CA . GLY A 1 123 ? 3.374 -33.160 -1.567 1.00 28.27 123 GLY A CA 1
ATOM 906 C C . GLY A 1 123 ? 3.866 -32.452 -0.304 1.00 28.27 123 GLY A C 1
ATOM 907 O O . GLY A 1 123 ? 4.961 -31.902 -0.286 1.00 28.27 123 GLY A O 1
ATOM 908 N N . THR A 1 124 ? 3.061 -32.422 0.761 1.00 37.31 124 THR A N 1
ATOM 909 C CA . THR A 1 124 ? 3.456 -31.820 2.047 1.00 37.31 124 THR A CA 1
ATOM 910 C C . THR A 1 124 ? 4.304 -32.779 2.887 1.00 37.31 124 THR A C 1
ATOM 912 O O . THR A 1 124 ? 3.757 -33.574 3.651 1.00 37.31 124 THR A O 1
ATOM 915 N N . LEU A 1 125 ? 5.634 -32.678 2.796 1.00 31.42 125 LEU A N 1
ATOM 916 C CA . LEU A 1 125 ? 6.572 -33.345 3.711 1.00 31.42 125 LEU A CA 1
ATOM 917 C C . LEU A 1 125 ? 7.764 -32.440 4.064 1.00 31.42 125 LEU A C 1
ATOM 919 O O . LEU A 1 125 ? 8.805 -32.499 3.422 1.00 31.42 125 LEU A O 1
ATOM 923 N N . PHE A 1 126 ? 7.633 -31.665 5.145 1.00 34.03 126 PHE A N 1
ATOM 924 C CA . PHE A 1 126 ? 8.771 -31.068 5.855 1.00 34.03 126 PHE A CA 1
ATOM 925 C C . PHE A 1 126 ? 8.559 -31.167 7.377 1.00 34.03 126 PHE A C 1
ATOM 927 O O . PHE A 1 126 ? 7.742 -30.427 7.930 1.00 34.03 126 PHE A O 1
ATOM 934 N N . PRO A 1 127 ? 9.259 -32.079 8.078 1.00 35.72 127 PRO A N 1
ATOM 935 C CA . PRO A 1 127 ? 9.257 -32.137 9.534 1.00 35.72 127 PRO A CA 1
ATOM 936 C C . PRO A 1 127 ? 10.296 -31.153 10.093 1.00 35.72 127 PRO A C 1
ATOM 938 O O . PRO A 1 127 ? 11.495 -31.322 9.891 1.00 35.72 127 PRO A O 1
ATOM 941 N N . GLY A 1 128 ? 9.841 -30.116 10.797 1.00 32.66 128 GLY A N 1
ATOM 942 C CA . GLY A 1 128 ? 10.732 -29.057 11.285 1.00 32.66 128 GLY A CA 1
ATOM 943 C C . GLY A 1 128 ? 10.013 -27.943 12.040 1.00 32.66 128 GLY A C 1
ATOM 944 O O . GLY A 1 128 ? 10.252 -26.767 11.781 1.00 32.66 128 GLY A O 1
ATOM 945 N N . SER A 1 129 ? 9.098 -28.293 12.948 1.00 34.53 129 SER A N 1
ATOM 946 C CA . SER A 1 129 ? 8.380 -27.317 13.772 1.00 34.53 129 SER A CA 1
ATOM 947 C C . SER A 1 129 ? 9.283 -26.739 14.868 1.00 34.53 129 SER A C 1
ATOM 949 O O . SER A 1 129 ? 9.233 -27.167 16.022 1.00 34.53 129 SER A O 1
ATOM 951 N N . GLY A 1 130 ? 10.082 -25.731 14.509 1.00 33.34 130 GLY A N 1
ATOM 952 C CA . GLY A 1 130 ? 10.488 -24.711 15.478 1.00 33.34 130 GLY A CA 1
ATOM 953 C C . GLY A 1 130 ? 9.251 -24.009 16.065 1.00 33.34 130 GLY A C 1
ATOM 954 O O . GLY A 1 130 ? 8.153 -24.148 15.510 1.00 33.34 130 GLY A O 1
ATOM 955 N N . PRO A 1 131 ? 9.388 -23.269 17.180 1.00 33.19 131 PRO A N 1
ATOM 956 C CA . PRO A 1 131 ? 8.266 -22.545 17.764 1.00 33.19 131 PRO A CA 1
ATOM 957 C C . PRO A 1 131 ? 7.675 -21.589 16.722 1.00 33.19 131 PRO A C 1
ATOM 959 O O . PRO A 1 131 ? 8.346 -20.665 16.261 1.00 33.19 131 PRO A O 1
ATOM 962 N N . ARG A 1 132 ? 6.415 -21.827 16.338 1.00 40.72 132 ARG A N 1
ATOM 963 C CA . ARG A 1 132 ? 5.634 -20.849 15.581 1.00 40.72 132 ARG A CA 1
ATOM 964 C C . ARG A 1 132 ? 5.447 -19.646 16.499 1.00 40.72 132 ARG A C 1
ATOM 966 O O . ARG A 1 132 ? 4.729 -19.760 17.491 1.00 40.72 132 ARG A O 1
ATOM 973 N N . LEU A 1 133 ? 6.090 -18.520 16.191 1.00 49.53 133 LEU A N 1
ATOM 974 C CA . LEU A 1 133 ? 5.673 -17.257 16.797 1.00 49.53 133 LEU A CA 1
ATOM 975 C C . LEU A 1 133 ? 4.212 -16.998 16.416 1.00 49.53 133 LEU A C 1
ATOM 977 O O . LEU A 1 133 ? 3.779 -17.410 15.340 1.00 49.53 133 LEU A O 1
ATOM 981 N N . GLY A 1 134 ? 3.476 -16.386 17.346 1.00 56.25 134 GLY A N 1
ATOM 982 C CA . GLY A 1 134 ? 2.022 -16.517 17.464 1.00 56.25 134 GLY A CA 1
ATOM 983 C C . GLY A 1 134 ? 1.218 -16.298 16.182 1.00 56.25 134 GLY A C 1
ATOM 984 O O . GLY A 1 134 ? 1.600 -15.522 15.304 1.00 56.25 134 GLY A O 1
ATOM 985 N N . GLU A 1 135 ? 0.069 -16.975 16.122 1.00 72.88 135 GLU A N 1
ATOM 986 C CA . GLU A 1 135 ? -0.933 -16.900 15.052 1.00 72.88 135 GLU A CA 1
ATOM 987 C C . GLU A 1 135 ? -1.674 -15.548 15.100 1.00 72.88 135 GLU A C 1
ATOM 989 O O . GLU A 1 135 ? -2.876 -15.486 15.290 1.00 72.88 135 GLU A O 1
ATOM 994 N N . GLY A 1 136 ? -0.950 -14.439 14.972 1.00 86.56 136 GLY A N 1
ATOM 995 C CA . GLY A 1 136 ? -1.492 -13.095 15.145 1.00 86.56 136 GLY A CA 1
ATOM 996 C C . GLY A 1 136 ? -0.851 -12.057 14.228 1.00 86.56 136 GLY A C 1
ATOM 997 O O . GLY A 1 136 ? 0.064 -12.383 13.462 1.00 86.56 136 GLY A O 1
ATOM 998 N N . PRO A 1 137 ? -1.306 -10.794 14.310 1.00 94.62 137 PRO A N 1
ATOM 999 C CA . PRO A 1 137 ? -0.728 -9.693 13.557 1.00 94.62 137 PRO A CA 1
ATOM 1000 C C . PRO A 1 137 ? 0.746 -9.504 13.932 1.00 94.62 137 PRO A C 1
ATOM 1002 O O . PRO A 1 137 ? 1.128 -9.583 15.101 1.00 94.62 137 PRO A O 1
ATOM 1005 N N . TRP A 1 138 ? 1.580 -9.242 12.932 1.00 96.62 138 TRP A N 1
ATOM 1006 C CA . TRP A 1 138 ? 3.007 -8.981 13.114 1.00 96.62 138 TRP A CA 1
ATOM 1007 C C . TRP A 1 138 ? 3.527 -8.069 11.996 1.00 96.62 138 TRP A C 1
ATOM 1009 O O . TRP A 1 138 ? 2.864 -7.885 10.969 1.00 96.62 138 TRP A O 1
ATOM 1019 N N . ALA A 1 139 ? 4.706 -7.481 12.189 1.00 97.62 139 ALA A N 1
ATOM 1020 C CA . ALA A 1 139 ? 5.299 -6.539 11.251 1.00 97.62 139 ALA A CA 1
ATOM 1021 C C . ALA A 1 139 ? 6.738 -6.907 10.866 1.00 97.62 139 ALA A C 1
ATOM 1023 O O . ALA A 1 139 ? 7.558 -7.235 11.724 1.00 97.62 139 ALA A O 1
ATOM 1024 N N . THR A 1 140 ? 7.077 -6.780 9.583 1.00 97.00 140 THR A N 1
ATOM 1025 C CA . THR A 1 140 ? 8.480 -6.712 9.156 1.00 97.00 140 THR A CA 1
ATOM 1026 C C . THR A 1 140 ? 8.981 -5.264 9.186 1.00 97.00 140 THR A C 1
ATOM 1028 O O . THR A 1 140 ? 8.197 -4.351 8.937 1.00 97.00 140 THR A O 1
ATOM 1031 N N . THR A 1 141 ? 10.258 -5.024 9.495 1.00 95.19 141 THR A N 1
ATOM 1032 C CA . THR A 1 141 ? 10.831 -3.676 9.682 1.00 95.19 141 THR A CA 1
ATOM 1033 C C . THR A 1 141 ? 12.014 -3.406 8.763 1.00 95.19 141 THR A C 1
ATOM 1035 O O . THR A 1 141 ? 12.805 -4.301 8.470 1.00 95.19 141 THR A O 1
ATOM 1038 N N . TRP A 1 142 ? 12.187 -2.151 8.348 1.00 90.44 142 TRP A N 1
ATOM 1039 C CA . TRP A 1 142 ? 13.380 -1.734 7.605 1.00 90.44 142 TRP A CA 1
ATOM 1040 C C . TRP A 1 142 ? 14.627 -1.671 8.490 1.00 90.44 142 TRP A C 1
ATOM 1042 O O . TRP A 1 142 ? 15.686 -2.155 8.093 1.00 90.44 142 TRP A O 1
ATOM 1052 N N . SER A 1 143 ? 14.526 -1.066 9.673 1.00 87.44 143 SER A N 1
ATOM 1053 C CA . SER A 1 143 ? 15.638 -0.996 10.629 1.00 87.44 143 SER A CA 1
ATOM 1054 C C . SER A 1 143 ? 15.737 -2.243 11.508 1.00 87.44 143 SER A C 1
ATOM 1056 O O . SER A 1 143 ? 14.883 -3.131 11.472 1.00 87.44 143 SER A O 1
ATOM 1058 N N . ASP A 1 144 ? 16.791 -2.278 12.324 1.00 87.44 144 ASP A N 1
ATOM 1059 C CA . ASP A 1 144 ? 16.978 -3.247 13.392 1.00 87.44 144 ASP A CA 1
ATOM 1060 C C . ASP A 1 144 ? 15.800 -3.277 14.382 1.00 87.44 144 ASP A C 1
ATOM 1062 O O . ASP A 1 144 ? 15.182 -2.254 14.676 1.00 87.44 144 ASP A O 1
ATOM 1066 N N . VAL A 1 145 ? 15.507 -4.472 14.899 1.00 91.56 145 VAL A N 1
ATOM 1067 C CA . VAL A 1 145 ? 14.460 -4.718 15.900 1.00 91.56 145 VAL A CA 1
ATOM 1068 C C . VAL A 1 145 ? 15.128 -4.952 17.259 1.00 91.56 145 VAL A C 1
ATOM 1070 O O . VAL A 1 145 ? 16.039 -5.783 17.338 1.00 91.56 145 VAL A O 1
ATOM 1073 N N . PRO A 1 146 ? 14.715 -4.255 18.335 1.00 94.00 146 PRO A N 1
ATOM 1074 C CA . PRO A 1 146 ? 15.119 -4.595 19.697 1.00 94.00 146 PRO A CA 1
ATOM 1075 C C . PRO A 1 146 ? 14.816 -6.063 20.019 1.00 94.00 146 PRO A C 1
ATOM 1077 O O . PRO A 1 146 ? 13.729 -6.551 19.735 1.00 94.00 146 PRO A O 1
ATOM 1080 N N . SER A 1 147 ? 15.772 -6.772 20.623 1.00 92.88 147 SER A N 1
ATOM 1081 C CA . SER A 1 147 ? 15.723 -8.233 20.819 1.00 92.88 147 SER A CA 1
ATOM 1082 C C . SER A 1 147 ? 14.640 -8.738 21.783 1.00 92.88 147 SER A C 1
ATOM 1084 O O . SER A 1 147 ? 14.586 -9.930 22.059 1.00 92.88 147 SER A O 1
ATOM 1086 N N . ASP A 1 148 ? 13.853 -7.832 22.352 1.00 94.69 148 ASP A N 1
ATOM 1087 C CA . ASP A 1 148 ? 12.752 -8.074 23.280 1.00 94.69 148 ASP A CA 1
ATOM 1088 C C . ASP A 1 148 ? 11.375 -7.731 22.675 1.00 94.69 148 ASP A C 1
ATOM 1090 O O . ASP A 1 148 ? 10.4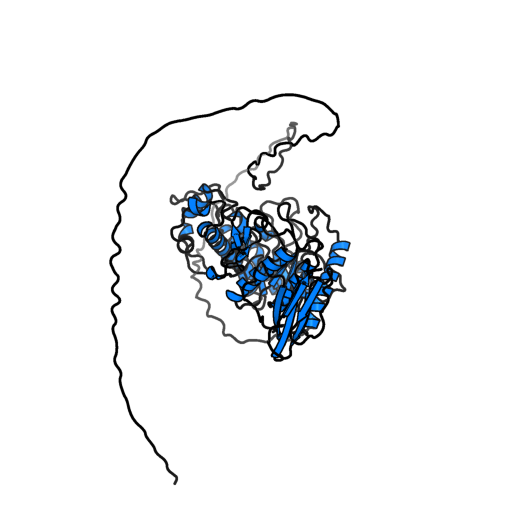15 -7.547 23.420 1.00 94.69 148 ASP A O 1
ATOM 1094 N N . LEU A 1 149 ? 11.287 -7.620 21.342 1.00 95.06 149 LEU A N 1
ATOM 1095 C CA . LEU A 1 149 ? 10.038 -7.478 20.585 1.00 95.06 149 LEU A CA 1
ATOM 1096 C C . LEU A 1 149 ? 9.777 -8.749 19.763 1.00 95.06 149 LEU A C 1
ATOM 1098 O O . LEU A 1 149 ? 10.600 -9.142 18.936 1.00 95.06 149 LEU A O 1
ATOM 1102 N N . ASP A 1 150 ? 8.615 -9.362 19.975 1.00 93.81 150 ASP A N 1
ATOM 1103 C CA . ASP A 1 150 ? 8.211 -10.670 19.453 1.00 93.81 150 ASP A CA 1
ATOM 1104 C C . ASP A 1 150 ? 7.165 -10.576 18.322 1.00 93.81 150 ASP A C 1
ATOM 1106 O O . ASP A 1 150 ? 6.870 -11.585 17.670 1.00 93.81 150 ASP A O 1
ATOM 1110 N N . ARG A 1 151 ? 6.603 -9.394 18.022 1.00 95.25 151 ARG A N 1
ATOM 1111 C CA . ARG A 1 151 ? 5.743 -9.132 16.843 1.00 95.25 151 ARG A CA 1
ATOM 1112 C C . ARG A 1 151 ? 6.487 -8.447 15.695 1.00 95.25 151 ARG A C 1
ATOM 1114 O O . ARG A 1 151 ? 5.910 -8.292 14.621 1.00 95.25 151 ARG A O 1
ATOM 1121 N N . LEU A 1 152 ? 7.751 -8.072 15.876 1.00 96.25 152 LEU A N 1
ATOM 1122 C CA . LEU A 1 152 ? 8.561 -7.364 14.880 1.00 96.25 152 LEU A CA 1
ATOM 1123 C C . LEU A 1 152 ? 9.686 -8.255 14.322 1.00 96.25 152 LEU A C 1
ATOM 1125 O O . LEU A 1 152 ? 10.221 -9.115 15.018 1.00 96.25 152 LEU A O 1
ATOM 1129 N N . SER A 1 153 ? 10.052 -8.088 13.046 1.00 95.75 153 SER A N 1
ATOM 1130 C CA . SER A 1 153 ? 11.183 -8.813 12.441 1.00 95.75 153 SER A CA 1
ATOM 1131 C C . SER A 1 153 ? 11.882 -8.006 11.345 1.00 95.75 153 SER A C 1
ATOM 1133 O O . SER A 1 153 ? 11.242 -7.564 10.392 1.00 95.75 153 SER A O 1
ATOM 1135 N N . ALA A 1 154 ? 13.196 -7.815 11.460 1.00 94.06 154 ALA A N 1
ATOM 1136 C CA . ALA A 1 154 ? 13.962 -7.037 10.488 1.00 94.06 154 ALA A CA 1
ATOM 1137 C C . ALA A 1 154 ? 14.000 -7.716 9.111 1.00 94.06 154 ALA A C 1
ATOM 1139 O O . ALA A 1 154 ? 14.198 -8.924 9.005 1.00 94.06 154 ALA A O 1
ATOM 1140 N N . MET A 1 155 ? 13.862 -6.924 8.050 1.00 94.75 155 MET A N 1
ATOM 1141 C CA . MET A 1 155 ? 14.109 -7.369 6.682 1.00 94.75 155 MET A CA 1
ATOM 1142 C C . MET A 1 155 ? 15.592 -7.700 6.473 1.00 94.75 155 MET A C 1
ATOM 1144 O O . MET A 1 155 ? 16.467 -6.904 6.817 1.00 94.75 155 MET A O 1
ATOM 1148 N N . THR A 1 156 ? 15.885 -8.818 5.807 1.00 93.69 156 THR A N 1
ATOM 1149 C CA . THR A 1 156 ? 17.225 -9.102 5.280 1.00 93.69 156 THR A CA 1
ATOM 1150 C C . THR A 1 156 ? 17.381 -8.495 3.890 1.00 93.69 156 THR A C 1
ATOM 1152 O O . THR A 1 156 ? 16.592 -8.746 2.977 1.00 93.69 156 THR A O 1
ATOM 1155 N N . TYR A 1 157 ? 18.430 -7.694 3.721 1.00 89.25 157 TYR A N 1
ATOM 1156 C CA . TYR A 1 157 ? 18.649 -6.871 2.535 1.00 89.25 157 TYR A CA 1
ATOM 1157 C C . TYR A 1 157 ? 19.461 -7.595 1.454 1.00 89.25 157 TYR A C 1
ATOM 1159 O O . TYR A 1 157 ? 20.627 -7.922 1.667 1.00 89.25 157 TYR A O 1
ATOM 1167 N N . ILE A 1 158 ? 18.913 -7.694 0.240 1.00 85.44 158 ILE A N 1
ATOM 1168 C CA . ILE A 1 158 ? 19.708 -7.913 -0.979 1.00 85.44 158 ILE A CA 1
ATOM 1169 C C . ILE A 1 158 ? 20.141 -6.548 -1.526 1.00 85.44 158 ILE A C 1
ATOM 1171 O O . ILE A 1 158 ? 19.310 -5.652 -1.713 1.00 85.44 158 ILE A O 1
ATOM 1175 N N . ARG A 1 159 ? 21.439 -6.366 -1.806 1.00 74.06 159 ARG A N 1
ATOM 1176 C CA . ARG A 1 159 ? 21.991 -5.075 -2.248 1.00 74.06 159 ARG A CA 1
ATOM 1177 C C . ARG A 1 159 ? 22.733 -5.192 -3.587 1.00 74.06 159 ARG A C 1
ATOM 1179 O O . ARG A 1 159 ? 23.924 -5.471 -3.618 1.00 74.06 159 ARG A O 1
ATOM 1186 N N . GLY A 1 160 ? 22.010 -4.862 -4.659 1.00 59.94 160 GLY A N 1
ATOM 1187 C CA . GLY A 1 160 ? 22.485 -4.694 -6.041 1.00 59.94 160 GLY A CA 1
ATOM 1188 C C . GLY A 1 160 ? 23.736 -3.834 -6.252 1.00 59.94 160 GLY A C 1
ATOM 1189 O O . GLY A 1 160 ? 24.020 -2.890 -5.505 1.00 59.94 160 GLY A O 1
ATOM 1190 N N . ASN A 1 161 ? 24.433 -4.094 -7.352 1.00 53.91 161 ASN A N 1
ATOM 1191 C CA . ASN A 1 161 ? 25.406 -3.177 -7.923 1.00 53.91 161 ASN A CA 1
ATOM 1192 C C . ASN A 1 161 ? 24.655 -1.965 -8.490 1.00 53.91 161 ASN A C 1
ATOM 1194 O O . ASN A 1 161 ? 23.842 -2.072 -9.404 1.00 53.91 161 ASN A O 1
ATOM 1198 N N . GLY A 1 162 ? 24.893 -0.784 -7.917 1.00 48.28 162 GLY A N 1
ATOM 1199 C CA . GLY A 1 162 ? 24.197 0.427 -8.345 1.00 48.28 162 GLY A CA 1
ATOM 1200 C C . GLY A 1 162 ? 24.678 0.888 -9.721 1.00 48.28 162 GLY A C 1
ATOM 1201 O O . GLY A 1 162 ? 25.869 1.104 -9.908 1.00 48.28 162 GLY A O 1
ATOM 1202 N N . VAL A 1 163 ? 23.755 1.139 -10.653 1.00 44.12 163 VAL A N 1
ATOM 1203 C CA . VAL A 1 163 ? 24.078 1.645 -12.008 1.00 44.12 163 VAL A CA 1
ATOM 1204 C C . VAL A 1 163 ? 24.689 3.064 -11.985 1.00 44.12 163 VAL A C 1
ATOM 1206 O O . VAL A 1 163 ? 25.297 3.489 -12.964 1.00 44.12 163 VAL A O 1
ATOM 1209 N N . ALA A 1 164 ? 24.542 3.812 -10.880 1.00 41.56 164 ALA A N 1
ATOM 1210 C CA . ALA A 1 164 ? 24.984 5.210 -10.774 1.00 41.56 164 ALA A CA 1
ATOM 1211 C C . ALA A 1 164 ? 25.497 5.660 -9.385 1.00 41.56 164 ALA A C 1
ATOM 1213 O O . ALA A 1 164 ? 25.781 6.843 -9.210 1.00 41.56 164 ALA A O 1
ATOM 1214 N N . ASP A 1 165 ? 25.608 4.766 -8.396 1.00 42.97 165 ASP A N 1
ATOM 1215 C CA . ASP A 1 165 ? 26.000 5.125 -7.022 1.00 42.97 165 ASP A CA 1
ATOM 1216 C C . ASP A 1 165 ? 27.413 4.625 -6.689 1.00 42.97 165 ASP A C 1
ATOM 1218 O O . ASP A 1 165 ? 27.628 3.437 -6.452 1.00 42.97 165 ASP A O 1
ATOM 1222 N N . THR A 1 166 ? 28.369 5.555 -6.652 1.00 40.28 166 THR A N 1
ATOM 1223 C CA . THR A 1 166 ? 29.773 5.308 -6.290 1.00 40.28 166 THR A CA 1
ATOM 1224 C C . THR A 1 166 ? 30.062 5.479 -4.795 1.00 40.28 166 THR A C 1
ATOM 1226 O O . THR A 1 166 ? 31.191 5.235 -4.373 1.00 40.28 166 THR A O 1
ATOM 1229 N N . SER A 1 167 ? 29.081 5.893 -3.981 1.00 40.50 167 SER A N 1
ATOM 1230 C CA . SER A 1 167 ? 29.301 6.243 -2.567 1.00 40.50 167 SER A CA 1
ATOM 1231 C C . SER A 1 167 ? 29.363 5.039 -1.617 1.00 40.50 167 SER A C 1
ATOM 1233 O O . SER A 1 167 ? 29.797 5.179 -0.476 1.00 40.50 167 SER A O 1
ATOM 1235 N N . TRP A 1 168 ? 29.018 3.841 -2.103 1.00 41.03 168 TRP A N 1
ATOM 1236 C CA . TRP A 1 168 ? 29.102 2.579 -1.361 1.00 41.03 168 TRP A CA 1
ATOM 1237 C C . TRP A 1 168 ? 29.931 1.563 -2.157 1.00 41.03 168 TRP A C 1
ATOM 1239 O O . TRP A 1 168 ? 29.460 0.965 -3.126 1.00 41.03 168 TRP A O 1
ATOM 1249 N N . THR A 1 169 ? 31.190 1.376 -1.764 1.00 40.28 169 THR A N 1
ATOM 1250 C CA . THR A 1 169 ? 32.213 0.651 -2.535 1.00 40.28 169 THR A CA 1
ATOM 1251 C C . THR A 1 169 ? 32.021 -0.874 -2.557 1.00 40.28 169 THR A C 1
ATOM 1253 O O . THR A 1 169 ? 32.583 -1.607 -1.747 1.00 40.28 169 THR A O 1
ATOM 1256 N N . SER A 1 170 ? 31.215 -1.335 -3.522 1.00 42.81 170 SER A N 1
ATOM 1257 C CA . SER A 1 170 ? 31.371 -2.525 -4.395 1.00 42.81 170 SER A CA 1
ATOM 1258 C C . SER A 1 170 ? 31.800 -3.912 -3.858 1.00 42.81 170 SER A C 1
ATOM 1260 O O . SER A 1 170 ? 31.909 -4.825 -4.668 1.00 42.81 170 SER A O 1
ATOM 1262 N N . ASN A 1 171 ? 32.019 -4.135 -2.557 1.00 42.25 171 ASN A N 1
ATOM 1263 C CA . ASN A 1 171 ? 32.615 -5.385 -2.042 1.00 42.25 171 ASN A CA 1
ATOM 1264 C C . ASN A 1 171 ? 31.822 -6.107 -0.931 1.00 42.25 171 ASN A C 1
ATOM 1266 O O . ASN A 1 171 ? 32.269 -7.158 -0.467 1.00 42.25 171 ASN A O 1
ATOM 1270 N N . GLN A 1 172 ? 30.687 -5.577 -0.453 1.00 46.06 172 GLN A N 1
ATOM 1271 C CA . GLN A 1 172 ? 30.101 -6.064 0.811 1.00 46.06 172 GLN A CA 1
ATOM 1272 C C . GLN A 1 172 ? 28.843 -6.961 0.737 1.00 46.06 172 GLN A C 1
ATOM 1274 O O . GLN A 1 172 ? 28.673 -7.743 1.669 1.00 46.06 172 GLN A O 1
ATOM 1279 N N . TYR A 1 173 ? 27.966 -6.906 -0.283 1.00 53.78 173 TYR A N 1
ATOM 1280 C CA . TYR A 1 173 ? 26.561 -7.348 -0.078 1.00 53.78 173 TYR A CA 1
ATOM 1281 C C . TYR A 1 173 ? 25.859 -8.168 -1.185 1.00 53.78 173 TYR A C 1
ATOM 1283 O O . TYR A 1 173 ? 24.673 -7.978 -1.442 1.00 53.78 173 TYR A O 1
ATOM 1291 N N . PHE A 1 174 ? 26.550 -9.173 -1.730 1.00 65.00 174 PHE A N 1
ATOM 1292 C CA . PHE A 1 174 ? 25.906 -10.337 -2.378 1.00 65.00 174 PHE A CA 1
ATOM 1293 C C . PHE A 1 174 ? 26.340 -11.683 -1.797 1.00 65.00 174 PHE A C 1
ATOM 1295 O O . PHE A 1 174 ? 26.200 -12.735 -2.407 1.00 65.00 174 PHE A O 1
ATOM 1302 N N . LYS A 1 175 ? 26.869 -11.650 -0.579 1.00 80.94 175 LYS A N 1
ATOM 1303 C CA . LYS A 1 175 ? 27.297 -12.839 0.140 1.00 80.94 175 LYS A CA 1
ATOM 1304 C C . LYS A 1 175 ? 26.079 -13.616 0.630 1.00 80.94 175 LYS A C 1
ATOM 1306 O O . LYS A 1 175 ? 25.488 -13.246 1.648 1.00 80.94 175 LYS A O 1
ATOM 1311 N N . ALA A 1 176 ? 25.708 -14.682 -0.079 1.00 88.38 176 ALA A N 1
ATOM 1312 C CA . ALA A 1 176 ? 24.592 -15.533 0.320 1.00 88.38 176 ALA A CA 1
ATOM 1313 C C . ALA A 1 176 ? 24.829 -16.172 1.699 1.00 88.38 176 ALA A C 1
ATOM 1315 O O . ALA A 1 176 ? 23.871 -16.408 2.424 1.00 88.38 176 ALA A O 1
ATOM 1316 N N . ASP A 1 177 ? 26.085 -16.347 2.130 1.00 89.12 177 ASP A N 1
ATOM 1317 C CA . ASP A 1 177 ? 26.411 -16.773 3.496 1.00 89.12 177 ASP A CA 1
ATOM 1318 C C . ASP A 1 177 ? 25.998 -15.743 4.568 1.00 89.12 177 ASP A C 1
ATOM 1320 O O . ASP A 1 177 ? 25.604 -16.126 5.670 1.00 89.12 177 ASP A O 1
ATOM 1324 N N . VAL A 1 178 ? 26.050 -14.440 4.262 1.00 89.38 178 VAL A N 1
ATOM 1325 C CA . VAL A 1 178 ? 25.581 -13.366 5.158 1.00 89.38 178 VAL A CA 1
ATOM 1326 C C . VAL A 1 178 ? 24.055 -13.335 5.169 1.00 89.38 178 VAL A C 1
ATOM 1328 O O . VAL A 1 178 ? 23.455 -13.470 6.233 1.00 89.38 178 VAL A O 1
ATOM 1331 N N . ILE A 1 179 ? 23.440 -13.246 3.986 1.00 92.06 179 ILE A N 1
ATOM 1332 C CA . ILE A 1 179 ? 21.979 -13.229 3.804 1.00 92.06 179 ILE A CA 1
ATOM 1333 C C . ILE A 1 179 ? 21.345 -14.484 4.430 1.00 92.06 179 ILE A C 1
ATOM 1335 O O . ILE A 1 179 ? 20.350 -14.397 5.142 1.00 92.06 179 ILE A O 1
ATOM 1339 N N . GLY A 1 180 ? 21.963 -15.650 4.239 1.00 94.88 180 GLY A N 1
ATOM 1340 C CA . GLY A 1 180 ? 21.532 -16.927 4.795 1.00 94.88 180 GLY A CA 1
ATOM 1341 C C . GLY A 1 180 ? 21.609 -16.992 6.318 1.00 94.88 180 GLY A C 1
ATOM 1342 O O . GLY A 1 180 ? 20.679 -17.503 6.943 1.00 94.88 180 GLY A O 1
ATOM 1343 N N . ARG A 1 181 ? 22.664 -16.433 6.935 1.00 94.44 181 ARG A N 1
ATOM 1344 C CA . ARG A 1 181 ? 22.753 -16.303 8.402 1.00 94.44 181 ARG A CA 1
ATOM 1345 C C . ARG A 1 181 ? 21.677 -15.378 8.964 1.00 94.44 181 ARG A C 1
ATOM 1347 O O . ARG A 1 181 ? 21.081 -15.729 9.977 1.00 94.44 181 ARG A O 1
ATOM 1354 N N . GLU A 1 182 ? 21.414 -14.240 8.323 1.00 93.50 182 GLU A N 1
ATOM 1355 C CA . GLU A 1 182 ? 20.365 -13.309 8.762 1.00 93.50 182 GLU A CA 1
ATOM 1356 C C . GLU A 1 182 ? 18.956 -13.911 8.601 1.00 93.50 182 GLU A C 1
ATOM 1358 O O . GLU A 1 182 ? 18.165 -13.882 9.537 1.00 93.50 182 GLU A O 1
ATOM 1363 N N . LEU A 1 183 ? 18.646 -14.550 7.468 1.00 95.88 183 LEU A N 1
ATOM 1364 C CA . LEU A 1 183 ? 17.366 -15.253 7.285 1.00 95.88 183 LEU A CA 1
ATOM 1365 C C . LEU A 1 183 ? 17.208 -16.434 8.254 1.00 95.88 183 LEU A C 1
ATOM 1367 O O . LEU A 1 183 ? 16.106 -16.721 8.711 1.00 95.88 183 LEU A O 1
ATOM 1371 N N . SER A 1 184 ? 18.296 -17.128 8.591 1.00 95.94 184 SER A N 1
ATOM 1372 C CA . SER A 1 184 ? 18.264 -18.254 9.533 1.00 95.94 184 SER A CA 1
ATOM 1373 C C . SER A 1 184 ? 18.156 -17.828 10.998 1.00 95.94 184 SER A C 1
ATOM 1375 O O . SER A 1 184 ? 17.704 -18.631 11.813 1.00 95.94 184 SER A O 1
ATOM 1377 N N . SER A 1 185 ? 18.533 -16.591 11.347 1.00 93.44 185 SER A N 1
ATOM 1378 C CA . SER A 1 185 ? 18.271 -16.029 12.677 1.00 93.44 185 SER A CA 1
ATOM 1379 C C . SER A 1 185 ? 16.836 -15.514 12.830 1.00 93.44 185 SER A C 1
ATOM 1381 O O . SER A 1 185 ? 16.359 -15.384 13.958 1.00 93.44 185 SER A O 1
ATOM 1383 N N . GLN A 1 186 ? 16.126 -15.268 11.723 1.00 93.62 186 GLN A N 1
ATOM 1384 C CA . GLN A 1 186 ? 14.716 -14.890 11.751 1.00 93.62 186 GLN A CA 1
ATOM 1385 C C . GLN A 1 186 ? 13.793 -16.088 12.079 1.00 93.62 186 GLN A C 1
ATOM 1387 O O . GLN A 1 186 ? 14.041 -17.221 11.641 1.00 93.62 186 GLN A O 1
ATOM 1392 N N . PRO A 1 187 ? 12.687 -15.851 12.812 1.00 92.31 187 PRO A N 1
ATOM 1393 C CA . PRO A 1 187 ? 11.685 -16.870 13.116 1.00 92.31 187 PRO A CA 1
ATOM 1394 C C . PRO A 1 187 ? 11.092 -17.523 11.861 1.00 92.31 187 PRO A C 1
ATOM 1396 O O . PRO A 1 187 ? 10.859 -16.867 10.844 1.00 92.31 187 PRO A O 1
ATOM 1399 N N . ALA A 1 188 ? 10.785 -18.819 11.946 1.00 93.50 188 ALA A N 1
ATOM 1400 C CA . ALA A 1 188 ? 10.105 -19.532 10.867 1.00 93.50 188 ALA A CA 1
ATOM 1401 C C . ALA A 1 188 ? 8.706 -18.945 10.613 1.00 93.50 188 ALA A C 1
ATOM 1403 O O . ALA A 1 188 ? 7.947 -18.713 11.555 1.00 93.50 188 ALA A O 1
ATOM 1404 N N . GLY A 1 189 ? 8.360 -18.728 9.344 1.00 93.00 189 GLY A N 1
ATOM 1405 C CA . GLY A 1 189 ? 7.136 -18.034 8.948 1.00 93.00 189 GLY A CA 1
ATOM 1406 C C . GLY A 1 189 ? 7.257 -16.507 8.952 1.00 93.00 189 GLY A C 1
ATOM 1407 O O . GLY A 1 189 ? 6.230 -15.839 8.842 1.00 93.00 189 GLY A O 1
ATOM 1408 N N . ARG A 1 190 ? 8.471 -15.950 9.090 1.00 94.50 190 ARG A N 1
ATOM 1409 C CA . ARG A 1 190 ? 8.754 -14.500 9.058 1.00 94.50 190 ARG A CA 1
ATOM 1410 C C . ARG A 1 190 ? 10.033 -14.116 8.308 1.00 94.50 190 ARG A C 1
ATOM 1412 O O . ARG A 1 190 ? 10.321 -12.926 8.212 1.00 94.50 190 ARG A O 1
ATOM 1419 N N . ARG A 1 191 ? 10.777 -15.081 7.753 1.00 96.75 191 ARG A N 1
ATOM 1420 C CA . ARG A 1 191 ? 12.061 -14.866 7.063 1.00 96.75 191 ARG A CA 1
ATOM 1421 C C . ARG A 1 191 ? 11.870 -13.984 5.833 1.00 96.75 191 ARG A C 1
ATOM 1423 O O . ARG A 1 191 ? 11.420 -14.460 4.788 1.00 96.75 191 ARG A O 1
ATOM 1430 N N . THR A 1 192 ? 12.168 -12.698 5.982 1.00 97.38 192 THR A N 1
ATOM 1431 C CA . THR A 1 192 ? 11.798 -11.655 5.025 1.00 97.38 192 THR A CA 1
ATOM 1432 C C . THR A 1 192 ? 13.007 -11.168 4.243 1.00 97.38 192 THR A C 1
ATOM 1434 O O . THR A 1 192 ? 13.994 -10.707 4.814 1.00 97.38 192 THR A O 1
ATOM 1437 N N . LEU A 1 193 ? 12.897 -11.236 2.919 1.00 96.31 193 LEU A N 1
ATOM 1438 C CA . LEU A 1 193 ? 13.918 -10.854 1.955 1.00 96.31 193 LEU A CA 1
ATOM 1439 C C . LEU A 1 193 ? 13.497 -9.569 1.222 1.00 96.31 193 LEU A C 1
ATOM 1441 O O . LEU A 1 193 ? 12.382 -9.489 0.702 1.00 96.31 193 LEU A O 1
ATOM 1445 N N . PHE A 1 194 ? 14.381 -8.569 1.187 1.00 93.88 194 PHE A N 1
ATOM 1446 C CA . PHE A 1 194 ? 14.086 -7.217 0.696 1.00 93.88 194 PHE A CA 1
ATOM 1447 C C . PHE A 1 194 ? 15.104 -6.756 -0.375 1.00 93.88 194 PHE A C 1
ATOM 1449 O O . PHE A 1 194 ? 16.288 -6.581 -0.068 1.00 93.88 194 PHE A O 1
ATOM 1456 N N . PRO A 1 195 ? 14.692 -6.534 -1.640 1.00 90.25 195 PRO A N 1
ATOM 1457 C CA . PRO A 1 195 ? 15.552 -6.224 -2.779 1.00 90.25 195 PRO A CA 1
ATOM 1458 C C . PRO A 1 195 ? 15.817 -4.707 -2.883 1.00 90.25 195 PRO A C 1
ATOM 1460 O O . PRO A 1 195 ? 15.572 -4.094 -3.920 1.00 90.25 195 PRO A O 1
ATOM 1463 N N . TRP A 1 196 ? 16.305 -4.076 -1.809 1.00 78.00 196 TRP A N 1
ATOM 1464 C CA . TRP A 1 196 ? 16.338 -2.609 -1.655 1.00 78.00 196 TRP A CA 1
ATOM 1465 C C . TRP A 1 196 ? 16.888 -1.839 -2.862 1.00 78.00 196 TRP A C 1
ATOM 1467 O O . TRP A 1 196 ? 16.263 -0.910 -3.375 1.00 78.00 196 TRP A O 1
ATOM 1477 N N . ARG A 1 197 ? 18.072 -2.231 -3.346 1.00 72.81 197 ARG A N 1
ATOM 1478 C CA . ARG A 1 197 ? 18.768 -1.484 -4.408 1.00 72.81 197 ARG A CA 1
ATOM 1479 C C . ARG A 1 197 ? 18.088 -1.569 -5.775 1.00 72.81 197 ARG A C 1
ATOM 1481 O O . ARG A 1 197 ? 18.463 -0.826 -6.678 1.00 72.81 197 ARG A O 1
ATOM 1488 N N . TYR A 1 198 ? 17.056 -2.397 -5.912 1.00 77.50 198 TYR A N 1
ATOM 1489 C CA . TYR A 1 198 ? 16.286 -2.507 -7.138 1.00 77.50 198 TYR A CA 1
ATOM 1490 C C . TYR A 1 198 ? 15.168 -1.457 -7.277 1.00 77.50 198 TYR A C 1
ATOM 1492 O O . TYR A 1 198 ? 14.553 -1.390 -8.341 1.00 77.50 198 TYR A O 1
ATOM 1500 N N . ARG A 1 199 ? 14.960 -0.575 -6.278 1.00 70.69 199 ARG A N 1
ATOM 1501 C CA . ARG A 1 199 ? 13.921 0.483 -6.262 1.00 70.69 199 ARG A CA 1
ATOM 1502 C C . ARG A 1 199 ? 13.759 1.245 -7.587 1.00 70.69 199 ARG A C 1
ATOM 1504 O O . ARG A 1 199 ? 12.642 1.443 -8.067 1.00 70.69 199 ARG A O 1
ATOM 1511 N N . ASN A 1 200 ? 14.891 1.612 -8.195 1.00 72.19 200 ASN A N 1
ATOM 1512 C CA . ASN A 1 200 ? 14.977 2.320 -9.480 1.00 72.19 200 ASN A CA 1
ATOM 1513 C C . ASN A 1 200 ? 15.671 1.508 -10.596 1.00 72.19 200 ASN A C 1
ATOM 1515 O O . ASN A 1 200 ? 15.943 2.056 -11.663 1.00 72.19 200 ASN A O 1
ATOM 1519 N N . ALA A 1 201 ? 15.982 0.224 -10.377 1.00 79.31 201 ALA A N 1
ATOM 1520 C CA . ALA A 1 201 ? 16.794 -0.573 -11.308 1.00 79.31 201 ALA A CA 1
ATOM 1521 C C . ALA A 1 201 ? 16.100 -0.859 -12.650 1.00 79.31 201 ALA A C 1
ATOM 1523 O O . ALA A 1 201 ? 16.773 -1.130 -13.640 1.00 79.31 201 ALA A O 1
ATOM 1524 N N . LEU A 1 202 ? 14.769 -0.750 -12.702 1.00 89.19 202 LEU A N 1
ATOM 1525 C CA . LEU A 1 202 ? 13.999 -0.884 -13.938 1.00 89.19 202 LEU A CA 1
ATOM 1526 C C . LEU A 1 202 ? 14.049 0.373 -14.829 1.00 89.19 202 LEU A C 1
ATOM 1528 O O . LEU A 1 202 ? 13.520 0.339 -15.932 1.00 89.19 202 LEU A O 1
ATOM 1532 N N . ILE A 1 203 ? 14.664 1.486 -14.408 1.00 87.75 203 ILE A N 1
ATOM 1533 C CA . ILE A 1 203 ? 14.710 2.725 -15.206 1.00 87.75 203 ILE A CA 1
ATOM 1534 C C . ILE A 1 203 ? 16.100 2.949 -15.809 1.00 87.75 203 ILE A C 1
ATOM 1536 O O . ILE A 1 203 ? 17.124 2.871 -15.138 1.00 87.75 203 ILE A O 1
ATOM 1540 N N . GLY A 1 204 ? 16.129 3.371 -17.076 1.00 83.12 204 GLY A N 1
ATOM 1541 C CA . GLY A 1 204 ? 17.301 4.023 -17.670 1.00 83.12 204 GLY A CA 1
ATOM 1542 C C . GLY A 1 204 ? 18.361 3.082 -18.241 1.00 83.12 204 GLY A C 1
ATOM 1543 O O . GLY A 1 204 ? 19.388 3.565 -18.728 1.00 83.12 204 GLY A O 1
ATOM 1544 N N . HIS A 1 205 ? 18.109 1.775 -18.264 1.00 89.12 205 HIS A N 1
ATOM 1545 C CA . HIS A 1 205 ? 18.991 0.812 -18.913 1.00 89.12 205 HIS A CA 1
ATOM 1546 C C . HIS A 1 205 ? 19.220 1.169 -20.408 1.00 89.12 205 HIS A C 1
ATOM 1548 O O . HIS A 1 205 ? 18.275 1.574 -21.094 1.00 89.12 205 HIS A O 1
ATOM 1554 N N . PRO A 1 206 ? 20.451 1.076 -20.957 1.00 88.50 206 PRO A N 1
ATOM 1555 C CA . PRO A 1 206 ? 20.753 1.570 -22.308 1.00 88.50 206 PRO A CA 1
ATOM 1556 C C . PRO A 1 206 ? 19.974 0.911 -23.457 1.00 88.50 206 PRO A C 1
ATOM 1558 O O . PRO A 1 206 ? 19.742 1.569 -24.468 1.00 88.50 206 PRO A O 1
ATOM 1561 N N . PHE A 1 207 ? 19.537 -0.345 -23.313 1.00 89.69 207 PHE A N 1
ATOM 1562 C CA . PHE A 1 207 ? 18.732 -1.041 -24.334 1.00 89.69 207 PHE A CA 1
ATOM 1563 C C . PHE A 1 207 ? 17.218 -0.754 -24.250 1.00 89.69 207 PHE A C 1
ATOM 1565 O O . PHE A 1 207 ? 16.474 -1.071 -25.186 1.00 89.69 207 PHE A O 1
ATOM 1572 N N . ASP A 1 208 ? 16.791 -0.069 -23.182 1.00 94.19 208 ASP A N 1
ATOM 1573 C CA . ASP A 1 208 ? 15.392 0.252 -22.860 1.00 94.19 208 ASP A CA 1
ATOM 1574 C C . ASP A 1 208 ? 15.074 1.730 -23.138 1.00 94.19 208 ASP A C 1
ATOM 1576 O O . ASP A 1 208 ? 14.242 2.380 -22.501 1.00 94.19 208 ASP A O 1
ATOM 1580 N N . ARG A 1 209 ? 15.768 2.294 -24.127 1.00 96.06 209 ARG A N 1
ATOM 1581 C CA . ARG A 1 209 ? 15.437 3.595 -24.709 1.00 96.06 209 ARG A CA 1
ATOM 1582 C C . ARG A 1 209 ? 14.194 3.484 -25.585 1.00 96.06 209 ARG A C 1
ATOM 1584 O O . ARG A 1 209 ? 13.838 2.388 -26.023 1.00 96.06 209 ARG A O 1
ATOM 1591 N N . ILE A 1 210 ? 13.530 4.612 -25.837 1.00 97.19 210 ILE A N 1
ATOM 1592 C CA . ILE A 1 210 ? 12.405 4.660 -26.783 1.00 97.19 210 ILE A CA 1
ATOM 1593 C C . ILE A 1 210 ? 12.922 4.292 -28.173 1.00 97.19 210 ILE A C 1
ATOM 1595 O O . ILE A 1 210 ? 13.920 4.854 -28.626 1.00 97.19 210 ILE A O 1
ATOM 1599 N N . ARG A 1 211 ? 12.240 3.359 -28.835 1.00 96.56 211 ARG A N 1
ATOM 1600 C CA . ARG A 1 211 ? 12.513 2.945 -30.215 1.00 96.56 211 ARG A CA 1
ATOM 1601 C C . ARG A 1 211 ? 11.513 3.630 -31.133 1.00 96.56 211 ARG A C 1
ATOM 1603 O O . ARG A 1 211 ? 10.344 3.737 -30.790 1.00 96.56 211 ARG A O 1
ATOM 1610 N N . ARG A 1 212 ? 11.950 4.091 -32.297 1.00 94.19 212 ARG A N 1
ATOM 1611 C CA . ARG A 1 212 ? 11.075 4.655 -33.329 1.00 94.19 212 ARG A CA 1
ATOM 1612 C C . ARG A 1 212 ? 10.641 3.576 -34.328 1.00 94.19 212 ARG A C 1
ATOM 1614 O O . ARG A 1 212 ? 11.312 2.549 -34.438 1.00 94.19 212 ARG A O 1
ATOM 1621 N N . PRO A 1 213 ? 9.568 3.807 -35.109 1.00 93.56 213 PRO A N 1
ATOM 1622 C CA . PRO A 1 213 ? 9.150 2.894 -36.176 1.00 93.56 213 PRO A CA 1
ATOM 1623 C C . PRO A 1 213 ? 10.210 2.637 -37.263 1.00 93.56 213 PRO A C 1
ATOM 1625 O O . PRO A 1 213 ? 10.148 1.613 -37.932 1.00 93.56 213 PRO A O 1
ATOM 1628 N N . ASP A 1 214 ? 11.191 3.533 -37.426 1.00 93.81 214 ASP A N 1
ATOM 1629 C CA . ASP A 1 214 ? 12.340 3.368 -38.335 1.00 93.81 214 ASP A CA 1
ATOM 1630 C C . ASP A 1 214 ? 13.483 2.505 -37.753 1.00 93.81 214 ASP A C 1
ATOM 1632 O O . ASP A 1 214 ? 14.508 2.308 -38.404 1.00 93.81 214 ASP A O 1
ATOM 1636 N N . GLY A 1 215 ? 13.322 1.989 -36.528 1.00 91.94 215 GLY A N 1
ATOM 1637 C CA . GLY A 1 215 ? 14.322 1.193 -35.815 1.00 91.94 215 GLY A CA 1
ATOM 1638 C C . GLY A 1 215 ? 15.376 2.009 -35.058 1.00 91.94 215 GLY A C 1
ATOM 1639 O O . GLY A 1 215 ? 16.186 1.419 -34.343 1.00 91.94 215 GLY A O 1
ATOM 1640 N N . THR A 1 216 ? 15.381 3.344 -35.158 1.00 93.62 216 THR A N 1
ATOM 1641 C CA . THR A 1 216 ? 16.314 4.192 -34.397 1.00 93.62 216 THR A CA 1
ATOM 1642 C C . THR A 1 216 ? 15.905 4.320 -32.927 1.00 93.62 216 THR A C 1
ATOM 1644 O O . THR A 1 216 ? 14.722 4.289 -32.587 1.00 93.62 216 THR A O 1
ATOM 1647 N N . SER A 1 217 ? 16.885 4.491 -32.035 1.00 93.81 217 SER A N 1
ATOM 1648 C CA . SER A 1 217 ? 16.653 4.711 -30.600 1.00 93.81 217 SER A CA 1
ATOM 1649 C C . SER A 1 217 ? 16.832 6.181 -30.220 1.00 93.81 217 SER A C 1
ATOM 1651 O O . SER A 1 217 ? 17.747 6.854 -30.695 1.00 93.81 217 SER A O 1
ATOM 1653 N N . GLU A 1 218 ? 15.990 6.681 -29.318 1.00 93.88 218 GLU A N 1
ATOM 1654 C CA . GLU A 1 218 ? 16.136 8.012 -28.726 1.00 93.88 218 GLU A CA 1
ATOM 1655 C C . GLU A 1 218 ? 17.048 8.006 -27.488 1.00 93.88 218 GLU A C 1
ATOM 1657 O O . GLU A 1 218 ? 17.366 6.968 -26.919 1.00 93.88 218 GLU A O 1
ATOM 1662 N N . SER A 1 219 ? 17.430 9.186 -26.994 1.00 93.12 219 SER A N 1
ATOM 1663 C CA . SER A 1 219 ? 18.083 9.305 -25.682 1.00 93.12 219 SER A CA 1
ATOM 1664 C C . SER A 1 219 ? 17.102 9.171 -24.507 1.00 93.12 219 SER A C 1
ATOM 1666 O O . SER A 1 219 ? 17.526 8.909 -23.379 1.00 93.12 219 SER A O 1
ATOM 1668 N N . ARG A 1 220 ? 15.792 9.333 -24.740 1.00 95.06 220 ARG A N 1
ATOM 1669 C CA . ARG A 1 220 ? 14.756 9.269 -23.698 1.00 95.06 220 ARG A CA 1
ATOM 1670 C C . ARG A 1 220 ? 14.534 7.829 -23.202 1.00 95.06 220 ARG A C 1
ATOM 1672 O O . ARG A 1 220 ? 14.562 6.900 -24.013 1.00 95.06 220 ARG A O 1
ATOM 1679 N N . PRO A 1 221 ? 14.321 7.621 -21.889 1.00 94.69 221 PRO A N 1
ATOM 1680 C CA . PRO A 1 221 ? 14.015 6.302 -21.342 1.00 94.69 221 PRO A CA 1
ATOM 1681 C C . PRO A 1 221 ? 12.594 5.868 -21.733 1.00 94.69 221 PRO A C 1
ATOM 1683 O O . PRO A 1 221 ? 11.717 6.713 -21.945 1.00 94.69 221 PRO A O 1
ATOM 1686 N N . SER A 1 222 ? 12.376 4.556 -21.809 1.00 95.56 222 SER A N 1
ATOM 1687 C CA . SER A 1 222 ? 11.096 3.919 -22.134 1.00 95.56 222 SER A CA 1
ATOM 1688 C C . SER A 1 222 ? 10.559 3.125 -20.932 1.00 95.56 222 SER A C 1
ATOM 1690 O O . SER A 1 222 ? 11.369 2.642 -20.140 1.00 95.56 222 SER A O 1
ATOM 1692 N N . PRO A 1 223 ? 9.232 2.944 -20.782 1.00 95.81 223 PRO A N 1
ATOM 1693 C CA . PRO A 1 223 ? 8.664 2.007 -19.808 1.00 95.81 223 PRO A CA 1
ATOM 1694 C C . PRO A 1 223 ? 8.804 0.533 -20.236 1.00 95.81 223 PRO A C 1
ATOM 1696 O O . PRO A 1 223 ? 8.471 -0.358 -19.463 1.00 95.81 223 PRO A O 1
ATOM 1699 N N . PHE A 1 224 ? 9.288 0.254 -21.452 1.00 96.00 224 PHE A N 1
ATOM 1700 C CA . PHE A 1 224 ? 9.546 -1.101 -21.948 1.00 96.00 224 PHE A CA 1
ATOM 1701 C C . PHE A 1 224 ? 10.967 -1.551 -21.571 1.00 96.00 224 PHE A C 1
ATOM 1703 O O . PHE A 1 224 ? 11.937 -1.171 -22.234 1.00 96.00 224 PHE A O 1
ATOM 1710 N N . VAL A 1 225 ? 11.062 -2.323 -20.485 1.00 94.25 225 VAL A N 1
ATOM 1711 C CA . VAL A 1 225 ? 12.265 -2.502 -19.643 1.00 94.25 225 VAL A CA 1
ATOM 1712 C C . VAL A 1 225 ? 12.916 -3.892 -19.754 1.00 94.25 225 VAL A C 1
ATOM 1714 O O . VAL A 1 225 ? 13.396 -4.454 -18.770 1.00 94.25 225 VAL A O 1
ATOM 1717 N N . ASP A 1 226 ? 12.910 -4.472 -20.957 1.00 93.06 226 ASP A N 1
ATOM 1718 C CA . ASP A 1 226 ? 13.389 -5.839 -21.221 1.00 93.06 226 ASP A CA 1
ATOM 1719 C C . ASP A 1 226 ? 14.866 -6.036 -20.824 1.00 93.06 226 ASP A C 1
ATOM 1721 O O . ASP A 1 226 ? 15.241 -7.057 -20.242 1.00 93.06 226 ASP A O 1
ATOM 1725 N N . GLY A 1 227 ? 15.719 -5.050 -21.114 1.00 90.75 227 GLY A N 1
ATOM 1726 C CA . GLY A 1 227 ? 17.139 -5.090 -20.782 1.00 90.75 227 GLY A CA 1
ATOM 1727 C C . GLY A 1 227 ? 17.395 -5.007 -19.278 1.00 90.75 227 GLY A C 1
ATOM 1728 O O . GLY A 1 227 ? 18.226 -5.754 -18.764 1.00 90.75 227 GLY A O 1
ATOM 1729 N N . ALA A 1 228 ? 16.660 -4.153 -18.565 1.00 91.44 228 ALA A N 1
ATOM 1730 C CA . ALA A 1 228 ? 16.719 -4.057 -17.112 1.00 91.44 228 ALA A CA 1
ATOM 1731 C C . ALA A 1 228 ? 16.233 -5.350 -16.440 1.00 91.44 228 ALA A C 1
ATOM 1733 O O . ALA A 1 228 ? 16.892 -5.840 -15.527 1.00 91.44 228 ALA A O 1
ATOM 1734 N N . VAL A 1 229 ? 15.139 -5.950 -16.928 1.00 93.25 229 VAL A N 1
ATOM 1735 C CA . VAL A 1 229 ? 14.645 -7.259 -16.460 1.00 93.25 229 VAL A CA 1
ATOM 1736 C C . VAL A 1 229 ? 15.736 -8.327 -16.573 1.00 93.25 229 VAL A C 1
ATOM 1738 O O . VAL A 1 229 ? 15.998 -9.028 -15.596 1.00 93.25 229 VAL A O 1
ATOM 1741 N N . MET A 1 230 ? 16.424 -8.415 -17.716 1.00 91.69 230 MET A N 1
ATOM 1742 C CA . MET A 1 230 ? 17.525 -9.369 -17.901 1.00 91.69 230 MET A CA 1
ATOM 1743 C C . MET A 1 230 ? 18.745 -9.064 -17.021 1.00 91.69 230 MET A C 1
ATOM 1745 O O . MET A 1 230 ? 19.352 -9.992 -16.490 1.00 91.69 230 MET A O 1
ATOM 1749 N N . ALA A 1 231 ? 19.099 -7.790 -16.829 1.00 88.38 231 ALA A N 1
ATOM 1750 C CA . ALA A 1 231 ? 20.193 -7.399 -15.938 1.00 88.38 231 ALA A CA 1
ATOM 1751 C C . ALA A 1 231 ? 19.918 -7.816 -14.482 1.00 88.38 231 ALA A C 1
ATOM 1753 O O . ALA A 1 231 ? 20.780 -8.408 -13.838 1.00 88.38 231 ALA A O 1
ATOM 1754 N N . ILE A 1 232 ? 18.692 -7.583 -14.003 1.00 90.44 232 ILE A N 1
ATOM 1755 C CA . ILE A 1 232 ? 18.237 -7.967 -12.661 1.00 90.44 232 ILE A CA 1
ATOM 1756 C C . ILE A 1 232 ? 18.226 -9.489 -12.500 1.00 90.44 232 ILE A C 1
ATOM 1758 O O . ILE A 1 232 ? 18.684 -9.988 -11.478 1.00 90.44 232 ILE A O 1
ATOM 1762 N N . LEU A 1 233 ? 17.756 -10.240 -13.503 1.00 92.12 233 LEU A N 1
ATOM 1763 C CA . LEU A 1 233 ? 17.780 -11.706 -13.468 1.00 92.12 233 LEU A CA 1
ATOM 1764 C C . LEU A 1 233 ? 19.208 -12.248 -13.343 1.00 92.12 233 LEU A C 1
ATOM 1766 O O . LEU A 1 233 ? 19.462 -13.078 -12.474 1.00 92.12 233 LEU A O 1
ATOM 1770 N N . ASN A 1 234 ? 20.141 -11.743 -14.155 1.00 89.12 234 ASN A N 1
ATOM 1771 C CA . ASN A 1 234 ? 21.547 -12.161 -14.132 1.00 89.12 234 ASN A CA 1
ATOM 1772 C C . ASN A 1 234 ? 22.245 -11.877 -12.787 1.00 89.12 234 ASN A C 1
ATOM 1774 O O . ASN A 1 234 ? 23.214 -12.552 -12.451 1.00 89.12 234 ASN A O 1
ATOM 1778 N N . GLU A 1 235 ? 21.770 -10.883 -12.034 1.00 86.81 235 GLU A N 1
ATOM 1779 C CA . GLU A 1 235 ? 22.314 -10.492 -10.731 1.00 86.81 235 GLU A CA 1
ATOM 1780 C C . GLU A 1 235 ? 21.636 -11.229 -9.562 1.00 86.81 235 GLU A C 1
ATOM 1782 O O . GLU A 1 235 ? 22.307 -11.723 -8.656 1.00 86.81 235 GLU A O 1
ATOM 1787 N N . LEU A 1 236 ? 20.305 -11.328 -9.579 1.00 90.19 236 LEU A N 1
ATOM 1788 C CA . LEU A 1 236 ? 19.515 -11.883 -8.483 1.00 90.19 236 LEU A CA 1
ATOM 1789 C C . LEU A 1 236 ? 19.516 -13.417 -8.470 1.00 90.19 236 LEU A C 1
ATOM 1791 O O . LEU A 1 236 ? 19.663 -14.011 -7.403 1.00 90.19 236 LEU A O 1
ATOM 1795 N N . VAL A 1 237 ? 19.353 -14.066 -9.629 1.00 94.00 237 VAL A N 1
ATOM 1796 C CA . VAL A 1 237 ? 19.183 -15.529 -9.723 1.00 94.00 237 VAL A CA 1
ATOM 1797 C C . VAL A 1 237 ? 20.330 -16.313 -9.067 1.00 94.00 237 VAL A C 1
ATOM 1799 O O . VAL A 1 237 ? 20.017 -17.153 -8.221 1.00 94.00 237 VAL A O 1
ATOM 1802 N N . PRO A 1 238 ? 21.624 -16.022 -9.332 1.00 92.62 238 PRO A N 1
ATOM 1803 C CA . PRO A 1 238 ? 22.731 -16.765 -8.720 1.00 92.62 238 PRO A CA 1
ATOM 1804 C C . PRO A 1 238 ? 22.723 -16.724 -7.186 1.00 92.62 238 PRO A C 1
ATOM 1806 O O . PRO A 1 238 ? 23.053 -17.708 -6.531 1.00 92.62 238 PRO A O 1
ATOM 1809 N N . VAL A 1 239 ? 22.295 -15.598 -6.609 1.00 91.69 239 VAL A N 1
ATOM 1810 C CA . VAL A 1 239 ? 22.219 -15.391 -5.155 1.00 91.69 239 VAL A CA 1
ATOM 1811 C C . VAL A 1 239 ? 21.083 -16.219 -4.559 1.00 91.69 239 VAL A C 1
ATOM 1813 O O . VAL A 1 239 ? 21.249 -16.834 -3.508 1.00 91.69 239 VAL A O 1
ATOM 1816 N N . LEU A 1 240 ? 19.929 -16.268 -5.233 1.00 95.38 240 LEU A N 1
ATOM 1817 C CA . LEU A 1 240 ? 18.808 -17.104 -4.803 1.00 95.38 240 LEU A CA 1
ATOM 1818 C C . LEU A 1 240 ? 19.138 -18.602 -4.922 1.00 95.38 240 LEU A C 1
ATOM 1820 O O . LEU A 1 240 ? 18.723 -19.378 -4.063 1.00 95.38 240 LEU A O 1
ATOM 1824 N N . ASP A 1 241 ? 19.899 -19.003 -5.944 1.00 96.56 241 ASP A N 1
ATOM 1825 C CA . ASP A 1 241 ? 20.383 -20.379 -6.107 1.00 96.56 241 ASP A CA 1
ATOM 1826 C C . ASP A 1 241 ? 21.376 -20.779 -5.007 1.00 96.56 241 ASP A C 1
ATOM 1828 O O . ASP A 1 241 ? 21.259 -21.871 -4.451 1.00 96.56 241 ASP A O 1
ATOM 1832 N N . GLU A 1 242 ? 22.305 -19.895 -4.625 1.00 95.94 242 GLU A N 1
ATOM 1833 C CA . GLU A 1 242 ? 23.242 -20.146 -3.520 1.00 95.94 242 GLU A CA 1
ATOM 1834 C C . GLU A 1 242 ? 22.511 -20.266 -2.167 1.00 95.94 242 GLU A C 1
ATOM 1836 O O . GLU A 1 242 ? 22.800 -21.171 -1.381 1.00 95.94 242 GLU A O 1
ATOM 1841 N N . LEU A 1 243 ? 21.499 -19.423 -1.915 1.00 96.50 243 LEU A N 1
ATOM 1842 C CA . LEU A 1 243 ? 20.638 -19.529 -0.728 1.00 96.50 243 LEU A CA 1
ATOM 1843 C C . LEU A 1 243 ? 19.860 -20.852 -0.696 1.00 96.50 243 LEU A C 1
ATOM 1845 O O . LEU A 1 243 ? 19.823 -21.517 0.342 1.00 96.50 243 LEU A O 1
ATOM 1849 N N . LEU A 1 244 ? 19.260 -21.254 -1.821 1.00 97.81 244 LEU A N 1
ATOM 1850 C CA . LEU A 1 244 ? 18.521 -22.513 -1.923 1.00 97.81 244 LEU A CA 1
ATOM 1851 C C . LEU A 1 244 ? 19.448 -23.724 -1.720 1.00 97.81 244 LEU A C 1
ATOM 1853 O O . LEU A 1 244 ? 19.108 -24.635 -0.964 1.00 97.81 244 LEU A O 1
ATOM 1857 N N . ALA A 1 245 ? 20.639 -23.712 -2.326 1.00 97.62 245 ALA A N 1
ATOM 1858 C CA . ALA A 1 245 ? 21.657 -24.750 -2.151 1.00 97.62 245 ALA A CA 1
ATOM 1859 C C . ALA A 1 245 ? 22.181 -24.828 -0.704 1.00 97.62 245 ALA A C 1
ATOM 1861 O O . ALA A 1 245 ? 22.467 -25.917 -0.208 1.00 97.62 245 ALA A O 1
ATOM 1862 N N . GLY A 1 246 ? 22.243 -23.693 0.000 1.00 96.88 246 GLY A N 1
ATOM 1863 C CA . GLY A 1 246 ? 22.527 -23.617 1.436 1.00 96.88 246 GLY A CA 1
ATOM 1864 C C . GLY A 1 246 ? 21.383 -24.087 2.349 1.00 96.88 246 GLY A C 1
ATOM 1865 O O . GLY A 1 246 ? 21.531 -24.044 3.569 1.00 96.88 246 GLY A O 1
ATOM 1866 N N . GLY A 1 247 ? 20.240 -24.512 1.795 1.00 97.25 247 GLY A N 1
ATOM 1867 C CA . GLY A 1 247 ? 19.056 -24.931 2.552 1.00 97.25 247 GLY A CA 1
ATOM 1868 C C . GLY A 1 247 ? 18.282 -23.781 3.209 1.00 97.25 247 GLY A C 1
ATOM 1869 O O . GLY A 1 247 ? 17.384 -24.028 4.020 1.00 97.25 247 GLY A O 1
ATOM 1870 N N . ILE A 1 248 ? 18.610 -22.530 2.872 1.00 97.88 248 ILE A N 1
ATOM 1871 C CA . ILE A 1 248 ? 17.991 -21.338 3.454 1.00 97.88 248 ILE A CA 1
ATOM 1872 C C . ILE A 1 248 ? 16.520 -21.259 3.033 1.00 97.88 248 ILE A C 1
ATOM 1874 O O . ILE A 1 248 ? 16.150 -21.578 1.903 1.00 97.88 248 ILE A O 1
ATOM 1878 N N . GLN A 1 249 ? 15.668 -20.829 3.960 1.00 97.75 249 GLN A N 1
ATOM 1879 C CA . GLN A 1 249 ? 14.236 -20.646 3.737 1.00 97.75 249 GLN A CA 1
ATOM 1880 C C . GLN A 1 249 ? 13.891 -19.160 3.633 1.00 97.75 249 GLN A C 1
ATOM 1882 O O . GLN A 1 249 ? 14.380 -18.354 4.426 1.00 97.75 249 GLN A O 1
ATOM 1887 N N . VAL A 1 250 ? 13.009 -18.822 2.695 1.00 97.81 250 VAL A N 1
ATOM 1888 C CA . VAL A 1 250 ? 12.414 -17.490 2.540 1.00 97.81 250 VAL A CA 1
ATOM 1889 C C . VAL A 1 250 ? 10.907 -17.633 2.719 1.00 97.81 250 VAL A C 1
ATOM 1891 O O . VAL A 1 250 ? 10.270 -18.404 2.004 1.00 97.81 250 VAL A O 1
ATOM 1894 N N . ASP A 1 251 ? 10.339 -16.900 3.675 1.00 97.62 251 ASP A N 1
ATOM 1895 C CA . ASP A 1 251 ? 8.897 -16.891 3.942 1.00 97.62 251 ASP A CA 1
ATOM 1896 C C . ASP A 1 251 ? 8.215 -15.685 3.268 1.00 97.62 251 ASP A C 1
ATOM 1898 O O . ASP A 1 251 ? 7.059 -15.781 2.848 1.00 97.62 251 ASP A O 1
ATOM 1902 N N . TYR A 1 252 ? 8.930 -14.558 3.133 1.00 97.88 252 TYR A N 1
ATOM 1903 C CA . TYR A 1 252 ? 8.430 -13.327 2.513 1.00 97.88 252 TYR A CA 1
ATOM 1904 C C . TYR A 1 252 ? 9.442 -12.691 1.559 1.00 97.88 252 TYR A C 1
ATOM 1906 O O . TYR A 1 252 ? 10.637 -12.638 1.843 1.00 97.88 252 TYR A O 1
ATOM 1914 N N . PHE A 1 253 ? 8.936 -12.127 0.461 1.00 97.69 253 PHE A N 1
ATOM 1915 C CA . PHE A 1 253 ? 9.695 -11.289 -0.465 1.00 97.69 253 PHE A CA 1
ATOM 1916 C C . PHE A 1 253 ? 8.988 -9.953 -0.680 1.00 97.69 253 PHE A C 1
ATOM 1918 O O . PHE A 1 253 ? 7.972 -9.862 -1.373 1.00 97.69 253 PHE A O 1
ATOM 1925 N N . ILE A 1 254 ? 9.513 -8.910 -0.053 1.00 96.88 254 ILE A N 1
ATOM 1926 C CA . ILE A 1 254 ? 8.877 -7.595 -0.011 1.00 96.88 254 ILE A CA 1
ATOM 1927 C C . ILE A 1 254 ? 9.677 -6.656 -0.901 1.00 96.88 254 ILE A C 1
ATOM 1929 O O . ILE A 1 254 ? 10.854 -6.472 -0.652 1.00 96.88 254 ILE A O 1
ATOM 1933 N N . GLY A 1 255 ? 9.079 -6.086 -1.944 1.00 94.56 255 GLY A N 1
ATOM 1934 C CA . GLY A 1 255 ? 9.730 -5.112 -2.828 1.00 94.56 255 GLY A CA 1
ATOM 1935 C C . GLY A 1 255 ? 9.352 -3.672 -2.484 1.00 94.56 255 GLY A C 1
ATOM 1936 O O . GLY A 1 255 ? 8.213 -3.419 -2.103 1.00 94.56 255 GLY A O 1
ATOM 1937 N N . ASP A 1 256 ? 10.273 -2.727 -2.671 1.00 92.38 256 ASP A N 1
ATOM 1938 C CA . ASP A 1 256 ? 9.983 -1.283 -2.687 1.00 92.38 256 ASP A CA 1
ATOM 1939 C C . ASP A 1 256 ? 10.426 -0.670 -4.023 1.00 92.38 256 ASP A C 1
ATOM 1941 O O . ASP A 1 256 ? 11.417 0.052 -4.122 1.00 92.38 256 ASP A O 1
ATOM 1945 N N . ILE A 1 257 ? 9.760 -1.084 -5.102 1.00 90.62 257 ILE A N 1
ATOM 1946 C CA . ILE A 1 257 ? 10.121 -0.733 -6.478 1.00 90.62 257 ILE A CA 1
ATOM 1947 C C . ILE A 1 257 ? 9.100 0.264 -7.010 1.00 90.62 257 ILE A C 1
ATOM 1949 O O . ILE A 1 257 ? 8.020 -0.103 -7.468 1.00 90.62 257 ILE A O 1
ATOM 1953 N N . GLU A 1 258 ? 9.464 1.542 -6.950 1.00 88.88 258 GLU A N 1
ATOM 1954 C CA . GLU A 1 258 ? 8.620 2.691 -7.314 1.00 88.88 258 GLU A CA 1
ATOM 1955 C C . GLU A 1 258 ? 8.841 3.175 -8.758 1.00 88.88 258 GLU A C 1
ATOM 1957 O O . GLU A 1 258 ? 8.406 4.259 -9.151 1.00 88.88 258 GLU A O 1
ATOM 1962 N N . SER A 1 259 ? 9.524 2.368 -9.574 1.00 87.44 259 SER A N 1
ATOM 1963 C CA . SER A 1 259 ? 10.004 2.756 -10.905 1.00 87.44 259 SER A CA 1
ATOM 1964 C C . SER A 1 259 ? 8.904 3.239 -11.873 1.00 87.44 259 SER A C 1
ATOM 1966 O O . SER A 1 259 ? 9.169 4.064 -12.749 1.00 87.44 259 SER A O 1
ATOM 1968 N N . SER A 1 260 ? 7.652 2.800 -11.696 1.00 89.75 260 SER A N 1
ATOM 1969 C CA . SER A 1 260 ? 6.515 3.270 -12.502 1.00 89.75 260 SER A CA 1
ATOM 1970 C C . SER A 1 260 ? 6.224 4.765 -12.320 1.00 89.75 260 SER A C 1
ATOM 1972 O O . SER A 1 260 ? 5.808 5.437 -13.268 1.00 89.75 260 SER A O 1
ATOM 1974 N N . GLY A 1 261 ? 6.518 5.317 -11.137 1.00 90.19 261 GLY A N 1
ATOM 1975 C CA . GLY A 1 261 ? 6.308 6.725 -10.810 1.00 90.19 261 GLY A CA 1
ATOM 1976 C C . GLY A 1 261 ? 7.064 7.675 -11.738 1.00 90.19 261 GLY A C 1
ATOM 1977 O O . GLY A 1 261 ? 6.569 8.767 -12.021 1.00 90.19 261 GLY A O 1
ATOM 1978 N N . TYR A 1 262 ? 8.208 7.256 -12.293 1.00 92.69 262 TYR A N 1
ATOM 1979 C CA . TYR A 1 262 ? 8.965 8.047 -13.269 1.00 92.69 262 TYR A CA 1
ATOM 1980 C C . TYR A 1 262 ? 8.133 8.387 -14.515 1.00 92.69 262 TYR A C 1
ATOM 1982 O O . TYR A 1 262 ? 8.215 9.502 -15.022 1.00 92.69 262 TYR A O 1
ATOM 1990 N N . PHE A 1 263 ? 7.297 7.451 -14.977 1.00 95.12 263 PHE A N 1
ATOM 1991 C CA . PHE A 1 263 ? 6.496 7.575 -16.199 1.00 95.12 263 PHE A CA 1
ATOM 1992 C C . PHE A 1 263 ? 5.049 8.023 -15.951 1.00 95.12 263 PHE A C 1
ATOM 1994 O O . PHE A 1 263 ? 4.265 8.110 -16.899 1.00 95.12 263 PHE A O 1
ATOM 2001 N N . ALA A 1 264 ? 4.683 8.342 -14.707 1.00 92.81 264 ALA A N 1
ATOM 2002 C CA . ALA A 1 264 ? 3.370 8.894 -14.395 1.00 92.81 264 ALA A CA 1
ATOM 2003 C C . ALA A 1 264 ? 3.111 10.195 -15.179 1.00 92.81 264 ALA A C 1
ATOM 2005 O O . ALA A 1 264 ? 4.019 11.006 -15.390 1.00 92.81 264 ALA A O 1
ATOM 2006 N N . CYS A 1 265 ? 1.863 10.427 -15.600 1.00 92.94 265 CYS A N 1
ATOM 2007 C CA . CYS A 1 265 ? 1.525 11.503 -16.541 1.00 92.94 265 CYS A CA 1
ATOM 2008 C C . CYS A 1 265 ? 1.873 12.914 -16.034 1.00 92.94 265 CYS A C 1
ATOM 2010 O O . CYS A 1 265 ? 2.039 13.836 -16.833 1.00 92.94 265 CYS A O 1
ATOM 2012 N N . TRP A 1 266 ? 2.028 13.122 -14.723 1.00 89.56 266 TRP A N 1
ATOM 2013 C CA . TRP A 1 266 ? 2.498 14.388 -14.158 1.00 89.56 266 TRP A CA 1
ATOM 2014 C C . TRP A 1 266 ? 4.017 14.595 -14.310 1.00 89.56 266 TRP A C 1
ATOM 2016 O O . TRP A 1 266 ? 4.424 15.736 -14.550 1.00 89.56 266 TRP A O 1
ATOM 2026 N N . ASN A 1 267 ? 4.821 13.526 -14.285 1.00 92.06 267 ASN A N 1
ATOM 2027 C CA . ASN A 1 267 ? 6.291 13.568 -14.275 1.00 92.06 267 ASN A CA 1
ATOM 2028 C C . ASN A 1 267 ? 6.939 13.696 -15.666 1.00 92.06 267 ASN A C 1
ATOM 2030 O O . ASN A 1 267 ? 7.938 14.401 -15.796 1.00 92.06 267 ASN A O 1
ATOM 2034 N N . ILE A 1 268 ? 6.358 13.102 -16.713 1.00 94.19 268 ILE A N 1
ATOM 2035 C CA . ILE A 1 268 ? 6.863 13.198 -18.102 1.00 94.19 268 ILE A CA 1
ATOM 2036 C C . ILE A 1 268 ? 6.072 14.207 -18.939 1.00 94.19 268 ILE A C 1
ATOM 2038 O O . ILE A 1 268 ? 4.886 14.417 -18.696 1.00 94.19 268 ILE A O 1
ATOM 2042 N N . ASP A 1 269 ? 6.690 14.868 -19.919 1.00 95.31 269 ASP A N 1
ATOM 2043 C CA . ASP A 1 269 ? 5.985 15.820 -20.789 1.00 95.31 269 ASP A CA 1
ATOM 2044 C C . ASP A 1 269 ? 5.138 15.141 -21.890 1.00 95.31 269 ASP A C 1
ATOM 2046 O O . ASP A 1 269 ? 5.216 13.935 -22.130 1.00 95.31 269 ASP A O 1
ATOM 2050 N N . GLN A 1 270 ? 4.307 15.934 -22.574 1.00 96.25 270 GLN A N 1
ATOM 2051 C CA . GLN A 1 270 ? 3.416 15.454 -23.634 1.00 96.25 270 GLN A CA 1
ATOM 2052 C C . GLN A 1 270 ? 4.165 14.810 -24.811 1.00 96.25 270 GLN A C 1
ATOM 2054 O O . GLN A 1 270 ? 3.683 13.838 -25.389 1.00 96.25 270 GLN A O 1
ATOM 2059 N N . SER A 1 271 ? 5.329 15.345 -25.184 1.00 96.88 271 SER A N 1
ATOM 2060 C CA . SER A 1 271 ? 6.135 14.814 -26.286 1.00 96.88 271 SER A CA 1
ATOM 2061 C C . SER A 1 271 ? 6.771 13.473 -25.922 1.00 96.88 271 SER A C 1
ATOM 2063 O O . SER A 1 271 ? 7.012 12.652 -26.805 1.00 96.88 271 SER A O 1
ATOM 2065 N N . HIS A 1 272 ? 7.037 13.238 -24.633 1.00 97.19 272 HIS A N 1
ATOM 2066 C CA . HIS A 1 272 ? 7.528 11.960 -24.118 1.00 97.19 272 HIS A CA 1
ATOM 2067 C C . HIS A 1 272 ? 6.406 10.916 -24.098 1.00 97.19 272 HIS A C 1
ATOM 2069 O O . HIS A 1 272 ? 6.611 9.817 -24.604 1.00 97.19 272 HIS A O 1
ATOM 2075 N N . ILE A 1 273 ? 5.200 11.283 -23.643 1.00 97.44 273 ILE A N 1
ATOM 2076 C CA . ILE A 1 273 ? 3.998 10.432 -23.751 1.00 97.44 273 ILE A CA 1
ATOM 2077 C C . ILE A 1 273 ? 3.759 10.034 -25.216 1.00 97.44 273 ILE A C 1
ATOM 2079 O O . ILE A 1 273 ? 3.658 8.849 -25.523 1.00 97.44 273 ILE A O 1
ATOM 2083 N N . ALA A 1 274 ? 3.746 11.007 -26.134 1.00 97.31 274 ALA A N 1
ATOM 2084 C CA . ALA A 1 274 ? 3.557 10.750 -27.562 1.00 97.31 274 ALA A CA 1
ATOM 2085 C C . ALA A 1 274 ? 4.632 9.812 -28.141 1.00 97.31 274 ALA A C 1
ATOM 2087 O O . ALA A 1 274 ? 4.299 8.912 -28.904 1.00 97.31 274 ALA A O 1
ATOM 2088 N N . ALA A 1 275 ? 5.898 9.975 -27.744 1.00 97.56 275 ALA A N 1
ATOM 2089 C CA . ALA A 1 275 ? 6.987 9.118 -28.206 1.00 97.56 275 ALA A CA 1
ATOM 2090 C C . ALA A 1 275 ? 6.861 7.667 -27.709 1.00 97.56 275 ALA A C 1
ATOM 2092 O O . ALA A 1 275 ? 7.092 6.742 -28.485 1.00 97.56 275 ALA A O 1
ATOM 2093 N N . ILE A 1 276 ? 6.427 7.460 -26.459 1.00 97.62 276 ILE A N 1
ATOM 2094 C CA . ILE A 1 276 ? 6.122 6.125 -25.916 1.00 97.62 276 ILE A CA 1
ATOM 2095 C C . ILE A 1 276 ? 4.967 5.478 -26.698 1.00 97.62 276 ILE A C 1
ATOM 2097 O O . ILE A 1 276 ? 5.059 4.307 -27.050 1.00 97.62 276 ILE A O 1
ATOM 2101 N N . MET A 1 277 ? 3.919 6.240 -27.033 1.00 97.50 277 MET A N 1
ATOM 2102 C CA . MET A 1 277 ? 2.784 5.763 -27.845 1.00 97.50 277 MET A CA 1
ATOM 2103 C C . MET A 1 277 ? 3.150 5.417 -29.303 1.00 97.50 277 MET A C 1
ATOM 2105 O O . MET A 1 277 ? 2.352 4.784 -29.996 1.00 97.50 277 MET A O 1
ATOM 2109 N N . THR A 1 278 ? 4.323 5.850 -29.779 1.00 97.38 278 THR A N 1
ATOM 2110 C CA . THR A 1 278 ? 4.881 5.503 -31.101 1.00 97.38 278 THR A CA 1
ATOM 2111 C C . THR A 1 278 ? 5.989 4.449 -31.051 1.00 97.38 278 THR A C 1
ATOM 2113 O O . THR A 1 278 ? 6.501 4.069 -32.104 1.00 97.38 278 THR A O 1
ATOM 2116 N N . ASP A 1 279 ? 6.379 3.977 -29.862 1.00 97.88 279 ASP A N 1
ATOM 2117 C CA . ASP A 1 279 ? 7.340 2.879 -29.732 1.00 97.88 279 ASP A CA 1
ATOM 2118 C C . ASP A 1 279 ? 6.698 1.590 -30.268 1.00 97.88 279 ASP A C 1
ATOM 2120 O O . ASP A 1 279 ? 5.582 1.274 -29.857 1.00 97.88 279 ASP A O 1
ATOM 2124 N N . PRO A 1 280 ? 7.347 0.808 -31.152 1.00 96.81 280 PRO A N 1
ATOM 2125 C CA . PRO A 1 280 ? 6.763 -0.432 -31.671 1.00 96.81 280 PRO A CA 1
ATOM 2126 C C . PRO A 1 280 ? 6.322 -1.424 -30.582 1.00 96.81 280 PRO A C 1
ATOM 2128 O O . PRO A 1 280 ? 5.408 -2.216 -30.803 1.00 96.81 280 PRO A O 1
ATOM 2131 N N . ARG A 1 281 ? 6.923 -1.360 -29.384 1.00 96.62 281 ARG A N 1
ATOM 2132 C CA . ARG A 1 281 ? 6.537 -2.188 -28.227 1.00 96.62 281 ARG A CA 1
ATOM 2133 C C . ARG A 1 281 ? 5.202 -1.776 -27.594 1.00 96.62 281 ARG A C 1
ATOM 2135 O O . ARG A 1 281 ? 4.653 -2.532 -26.801 1.00 96.62 281 ARG A O 1
ATOM 2142 N N . PHE A 1 282 ? 4.631 -0.638 -27.991 1.00 97.06 282 PHE A N 1
ATOM 2143 C CA . PHE A 1 282 ? 3.290 -0.196 -27.600 1.00 97.06 282 PHE A CA 1
ATOM 2144 C C . PHE A 1 282 ? 2.164 -1.083 -28.177 1.00 97.06 282 PHE A C 1
ATOM 2146 O O . PHE A 1 282 ? 1.043 -1.072 -27.665 1.00 97.06 282 PHE A O 1
ATOM 2153 N N . GLU A 1 283 ? 2.474 -1.905 -29.189 1.00 96.25 283 GLU A N 1
ATOM 2154 C CA . GLU A 1 283 ? 1.597 -2.970 -29.706 1.00 96.25 283 GLU A CA 1
ATOM 2155 C C . GLU A 1 283 ? 1.929 -4.366 -29.145 1.00 96.25 283 GLU A C 1
ATOM 2157 O O . GLU A 1 283 ? 1.249 -5.343 -29.467 1.00 96.25 283 GLU A O 1
ATOM 2162 N N . THR A 1 284 ? 2.962 -4.501 -28.308 1.00 94.56 284 THR A N 1
ATOM 2163 C CA . THR A 1 284 ? 3.301 -5.781 -27.672 1.00 94.56 284 THR A CA 1
ATOM 2164 C C . THR A 1 284 ? 2.334 -6.056 -26.524 1.00 94.56 284 THR A C 1
ATOM 2166 O O . THR A 1 284 ? 1.995 -5.162 -25.749 1.00 94.56 284 THR A O 1
ATOM 2169 N N . ARG A 1 285 ? 1.879 -7.306 -26.395 1.00 92.06 285 ARG A N 1
ATOM 2170 C CA . ARG A 1 285 ? 1.027 -7.722 -25.273 1.00 92.06 285 ARG A CA 1
ATOM 2171 C C . ARG A 1 285 ? 1.815 -7.719 -23.967 1.00 92.06 285 ARG A C 1
ATOM 2173 O O . ARG A 1 285 ? 2.895 -8.299 -23.894 1.00 92.06 285 ARG A O 1
ATOM 2180 N N . ILE A 1 286 ? 1.228 -7.122 -22.941 1.00 88.12 286 ILE A N 1
ATOM 2181 C CA . ILE A 1 286 ? 1.686 -7.199 -21.558 1.00 88.12 286 ILE A CA 1
ATOM 2182 C C . ILE A 1 286 ? 1.322 -8.598 -21.033 1.00 88.12 286 ILE A C 1
ATOM 2184 O O . ILE A 1 286 ? 0.232 -9.107 -21.305 1.00 88.12 286 ILE A O 1
ATOM 2188 N N . LEU A 1 287 ? 2.245 -9.268 -20.343 1.00 79.56 287 LEU A N 1
ATOM 2189 C CA . LEU A 1 287 ? 2.148 -10.698 -20.023 1.00 79.56 287 LEU A CA 1
ATOM 2190 C C . LEU A 1 287 ? 1.014 -11.006 -19.037 1.00 79.56 287 LEU A C 1
ATOM 2192 O O . LEU A 1 287 ? 0.320 -12.005 -19.200 1.00 79.56 287 LEU A O 1
ATOM 2196 N N . GLY A 1 288 ? 0.828 -10.161 -18.024 1.00 75.81 288 GLY A N 1
ATOM 2197 C CA . GLY A 1 288 ? -0.064 -10.426 -16.897 1.00 75.81 288 GLY A CA 1
ATOM 2198 C C . GLY A 1 288 ? -1.555 -10.196 -17.153 1.00 75.81 288 GLY A C 1
ATOM 2199 O O . GLY A 1 288 ? -2.368 -10.705 -16.387 1.00 75.81 288 GLY A O 1
ATOM 2200 N N . ASN A 1 289 ? -1.928 -9.469 -18.214 1.00 83.56 289 ASN A N 1
ATOM 2201 C CA . ASN A 1 289 ? -3.329 -9.307 -18.633 1.00 83.56 289 ASN A CA 1
ATOM 2202 C C . ASN A 1 289 ? -3.581 -9.623 -20.125 1.00 83.56 289 ASN A C 1
ATOM 2204 O O . ASN A 1 289 ? -4.731 -9.677 -20.556 1.00 83.56 289 ASN A O 1
ATOM 2208 N N . GLY A 1 290 ? -2.532 -9.862 -20.921 1.00 89.38 290 GLY A N 1
ATOM 2209 C CA . GLY A 1 290 ? -2.626 -10.218 -22.339 1.00 89.38 290 GLY A CA 1
ATOM 2210 C C . GLY A 1 290 ? -3.023 -9.074 -23.281 1.00 89.38 290 GLY A C 1
ATOM 2211 O O . GLY A 1 290 ? -3.124 -9.311 -24.488 1.00 89.38 290 GLY A O 1
ATOM 2212 N N . LEU A 1 291 ? -3.236 -7.860 -22.765 1.00 92.81 291 LEU A N 1
ATOM 2213 C CA . LEU A 1 291 ? -3.605 -6.673 -23.537 1.00 92.81 291 LEU A CA 1
ATOM 2214 C C . LEU A 1 291 ? -2.363 -5.917 -24.015 1.00 92.81 291 LEU A C 1
ATOM 2216 O O . LEU A 1 291 ? -1.311 -5.955 -23.379 1.00 92.81 291 LEU A O 1
ATOM 2220 N N . THR A 1 292 ? -2.476 -5.190 -25.124 1.00 96.50 292 THR A N 1
ATOM 2221 C CA . THR A 1 292 ? -1.453 -4.206 -25.508 1.00 96.50 292 THR A CA 1
ATOM 2222 C C . THR A 1 292 ? -1.648 -2.889 -24.741 1.00 96.50 292 THR A C 1
ATOM 2224 O O . THR A 1 292 ? -2.783 -2.555 -24.379 1.00 96.50 292 THR A O 1
ATOM 2227 N N . PRO A 1 293 ? -0.588 -2.084 -24.543 1.00 96.50 293 PRO A N 1
ATOM 2228 C CA . PRO A 1 293 ? -0.697 -0.702 -24.074 1.00 96.50 293 PRO A CA 1
ATOM 2229 C C . PRO A 1 293 ? -1.783 0.105 -24.808 1.00 96.50 293 PRO A C 1
ATOM 2231 O O . PRO A 1 293 ? -2.594 0.774 -24.167 1.00 96.50 293 PRO A O 1
ATOM 2234 N N . ARG A 1 294 ? -1.888 -0.034 -26.140 1.00 96.38 294 ARG A N 1
ATOM 2235 C CA . ARG A 1 294 ? -2.967 0.590 -26.928 1.00 96.38 294 ARG A CA 1
ATOM 2236 C C . ARG A 1 294 ? -4.359 0.123 -26.510 1.00 96.38 294 ARG A C 1
ATOM 2238 O O . ARG A 1 294 ? -5.245 0.955 -26.358 1.00 96.38 294 ARG A O 1
ATOM 2245 N N . GLN A 1 295 ? -4.566 -1.176 -26.303 1.00 95.56 295 GLN A N 1
ATOM 2246 C CA . GLN A 1 295 ? -5.865 -1.703 -25.868 1.00 95.56 295 GLN A CA 1
ATOM 2247 C C . GLN A 1 295 ? -6.262 -1.200 -24.472 1.00 95.56 295 GLN A C 1
ATOM 2249 O O . GLN A 1 295 ? -7.443 -0.967 -24.236 1.00 95.56 295 GLN A O 1
ATOM 2254 N N . MET A 1 296 ? -5.295 -0.982 -23.574 1.00 93.69 296 MET A N 1
ATOM 2255 C CA . MET A 1 296 ? -5.553 -0.430 -22.236 1.00 93.69 296 MET A CA 1
ATOM 2256 C C . MET A 1 296 ? -5.910 1.068 -22.247 1.00 93.69 296 MET A C 1
ATOM 2258 O O . MET A 1 296 ? -6.643 1.516 -21.366 1.00 93.69 296 MET A O 1
ATOM 2262 N N . LEU A 1 297 ? -5.414 1.851 -23.217 1.00 93.75 297 LEU A N 1
ATOM 2263 C CA . LEU A 1 297 ? -5.752 3.279 -23.354 1.00 93.75 297 LEU A CA 1
ATOM 2264 C C . LEU A 1 297 ? -6.915 3.571 -24.314 1.00 93.75 297 LEU A C 1
ATOM 2266 O O . LEU A 1 297 ? -7.449 4.679 -24.295 1.00 93.75 297 LEU A O 1
ATOM 2270 N N . GLY A 1 298 ? -7.276 2.639 -25.196 1.00 93.88 298 GLY A N 1
ATOM 2271 C CA . GLY A 1 298 ? -8.217 2.916 -26.282 1.00 93.88 298 GLY A CA 1
ATOM 2272 C C . GLY A 1 298 ? -7.779 4.123 -27.126 1.00 93.88 298 GLY A C 1
ATOM 2273 O O . GLY A 1 298 ? -6.619 4.232 -27.525 1.00 93.88 298 GLY A O 1
ATOM 2274 N N . ASP A 1 299 ? -8.709 5.048 -27.370 1.00 94.44 299 ASP A N 1
ATOM 2275 C CA . ASP A 1 299 ? -8.513 6.197 -28.266 1.00 94.44 299 ASP A CA 1
ATOM 2276 C C . ASP A 1 299 ? -7.882 7.440 -27.596 1.00 94.44 299 ASP A C 1
ATOM 2278 O O . ASP A 1 299 ? -7.802 8.508 -28.215 1.00 94.44 299 ASP A O 1
ATOM 2282 N N . TRP A 1 300 ? -7.442 7.359 -26.332 1.00 95.94 300 TRP A N 1
ATOM 2283 C CA . TRP A 1 300 ? -6.838 8.515 -25.656 1.00 95.94 300 TRP A CA 1
ATOM 2284 C C . TRP A 1 300 ? -5.478 8.895 -26.247 1.00 95.94 300 TRP A C 1
ATOM 2286 O O . TRP A 1 300 ? -4.595 8.060 -26.428 1.00 95.94 300 TRP A O 1
ATOM 2296 N N . ASN A 1 301 ? -5.278 10.195 -26.481 1.00 94.94 301 ASN A N 1
ATOM 2297 C CA . ASN A 1 301 ? -4.029 10.750 -27.000 1.00 94.94 301 ASN A CA 1
ATOM 2298 C C . ASN A 1 301 ? -3.227 11.536 -25.948 1.00 94.94 301 ASN A C 1
ATOM 2300 O O . ASN A 1 301 ? -3.736 11.936 -24.898 1.00 94.94 301 ASN A O 1
ATOM 2304 N N . ALA A 1 302 ? -1.960 11.818 -26.267 1.00 95.31 302 ALA A N 1
ATOM 2305 C CA . ALA A 1 302 ? -1.020 12.484 -25.368 1.00 95.31 302 ALA A CA 1
ATOM 2306 C C . ALA A 1 302 ? -1.507 13.840 -24.810 1.00 95.31 302 ALA A C 1
ATOM 2308 O O . ALA A 1 302 ? -1.189 14.156 -23.663 1.00 95.31 302 ALA A O 1
ATOM 2309 N N . ASN A 1 303 ? -2.301 14.624 -25.562 1.00 93.75 303 ASN A N 1
ATOM 2310 C CA . ASN A 1 303 ? -2.868 15.880 -25.046 1.00 93.75 303 ASN A CA 1
ATOM 2311 C C . ASN A 1 303 ? -3.839 15.607 -23.889 1.00 93.75 303 ASN A C 1
ATOM 2313 O O . ASN A 1 303 ? -3.764 16.264 -22.857 1.00 93.75 303 ASN A O 1
ATOM 2317 N N . GLN A 1 304 ? -4.737 14.627 -24.053 1.00 92.94 304 GLN A N 1
ATOM 2318 C CA . GLN A 1 304 ? -5.751 14.264 -23.054 1.00 92.94 304 GLN A CA 1
ATOM 2319 C C . GLN A 1 304 ? -5.117 13.664 -21.792 1.00 92.94 304 GLN A C 1
ATOM 2321 O O . GLN A 1 304 ? -5.578 13.927 -20.681 1.00 92.94 304 GLN A O 1
ATOM 2326 N N . ILE A 1 305 ? -4.043 12.888 -21.970 1.00 92.94 305 ILE A N 1
ATOM 2327 C CA . ILE A 1 305 ? -3.286 12.245 -20.889 1.00 92.94 305 ILE A CA 1
ATOM 2328 C C . ILE A 1 305 ? -2.483 13.269 -20.074 1.00 92.94 305 ILE A C 1
ATOM 2330 O O . ILE A 1 305 ? -2.431 13.163 -18.849 1.00 92.94 305 ILE A O 1
ATOM 2334 N N . LYS A 1 306 ? -1.849 14.263 -20.721 1.00 91.62 306 LYS A N 1
ATOM 2335 C CA . LYS A 1 306 ? -0.940 15.202 -20.034 1.00 91.62 306 LYS A CA 1
ATOM 2336 C C . LYS A 1 306 ? -1.648 16.312 -19.243 1.00 91.62 306 LYS A C 1
ATOM 2338 O O . LYS A 1 306 ? -0.983 17.066 -18.524 1.00 91.62 306 LYS A O 1
ATOM 2343 N N . LEU A 1 307 ? -2.973 16.434 -19.350 1.00 77.00 307 LEU A N 1
ATOM 2344 C CA . LEU A 1 307 ? -3.743 17.413 -18.581 1.00 77.00 307 LEU A CA 1
ATOM 2345 C C . LEU A 1 307 ? -3.410 17.292 -17.084 1.00 77.00 307 LEU A C 1
ATOM 2347 O O . LEU A 1 307 ? -3.585 16.239 -16.482 1.00 77.00 307 LEU A O 1
ATOM 2351 N N . ARG A 1 308 ? -2.949 18.389 -16.461 1.00 68.62 308 ARG A N 1
ATOM 2352 C CA . ARG A 1 308 ? -2.654 18.466 -15.010 1.00 68.62 308 ARG A CA 1
ATOM 2353 C C . ARG A 1 308 ? -3.936 18.559 -14.160 1.00 68.62 308 ARG A C 1
ATOM 2355 O O . ARG A 1 308 ? -3.988 19.235 -13.131 1.00 68.62 308 ARG A O 1
ATOM 2362 N N . THR A 1 309 ? -4.999 17.923 -14.630 1.00 72.44 309 THR A N 1
ATOM 2363 C CA . THR A 1 309 ? -6.306 17.812 -13.990 1.00 72.44 309 THR A CA 1
ATOM 2364 C C . THR A 1 309 ? -6.646 16.325 -13.866 1.00 72.44 309 THR A C 1
ATOM 2366 O O . THR A 1 309 ? -6.180 15.531 -14.683 1.00 72.44 309 THR A O 1
ATOM 2369 N N . PRO A 1 310 ? -7.442 15.907 -12.868 1.00 74.94 310 PRO A N 1
ATOM 2370 C CA . PRO A 1 310 ? -7.850 14.511 -12.762 1.00 74.94 310 PRO A CA 1
ATOM 2371 C C . PRO A 1 310 ? -8.774 14.168 -13.936 1.00 74.94 310 PRO A C 1
ATOM 2373 O O . PRO A 1 310 ? -9.935 14.577 -13.961 1.00 74.94 310 PRO A O 1
ATOM 2376 N N . THR A 1 311 ? -8.259 13.443 -14.928 1.00 87.12 311 THR A N 1
ATOM 2377 C CA . THR A 1 311 ? -9.032 12.948 -16.075 1.00 87.12 311 THR A CA 1
ATOM 2378 C C . THR A 1 311 ? -8.971 11.426 -16.139 1.00 87.12 311 THR A C 1
ATOM 2380 O O . THR A 1 311 ? -7.996 10.814 -15.698 1.00 87.12 311 THR A O 1
ATOM 2383 N N . LYS A 1 312 ? -9.995 10.803 -16.739 1.00 89.81 312 LYS A N 1
ATOM 2384 C CA . LYS A 1 312 ? -10.000 9.353 -16.989 1.00 89.81 312 LYS A CA 1
ATOM 2385 C C . LYS A 1 312 ? -8.788 8.927 -17.837 1.00 89.81 312 LYS A C 1
ATOM 2387 O O . LYS A 1 312 ? -8.160 7.926 -17.524 1.00 89.81 312 LYS A O 1
ATOM 2392 N N . ALA A 1 313 ? -8.386 9.738 -18.821 1.00 92.12 313 ALA A N 1
ATOM 2393 C CA . ALA A 1 313 ? -7.195 9.493 -19.641 1.00 92.12 313 ALA A CA 1
ATOM 2394 C C . ALA A 1 313 ? -5.882 9.513 -18.830 1.00 92.12 313 ALA A C 1
ATOM 2396 O O . ALA A 1 313 ? -5.031 8.644 -19.009 1.00 92.12 313 ALA A O 1
ATOM 2397 N N . ALA A 1 314 ? -5.720 10.474 -17.913 1.00 91.88 314 ALA A N 1
ATOM 2398 C CA . ALA A 1 314 ? -4.553 10.557 -17.034 1.00 91.88 314 ALA A CA 1
ATOM 2399 C C . ALA A 1 314 ? -4.463 9.350 -16.084 1.00 91.88 314 ALA A C 1
ATOM 2401 O O . ALA A 1 314 ? -3.396 8.758 -15.931 1.00 91.88 314 ALA A O 1
ATOM 2402 N N . ALA A 1 315 ? -5.583 8.957 -15.471 1.00 90.81 315 ALA A N 1
ATOM 2403 C CA . ALA A 1 315 ? -5.629 7.804 -14.576 1.00 90.81 315 ALA A CA 1
ATOM 2404 C C . ALA A 1 315 ? -5.406 6.472 -15.324 1.00 90.81 315 ALA A C 1
ATOM 2406 O O . ALA A 1 315 ? -4.620 5.648 -14.859 1.00 90.81 315 ALA A O 1
ATOM 2407 N N . ALA A 1 316 ? -5.974 6.308 -16.523 1.00 92.94 316 ALA A N 1
ATOM 2408 C CA . ALA A 1 316 ? -5.741 5.138 -17.371 1.00 92.94 316 ALA A CA 1
ATOM 2409 C C . ALA A 1 316 ? -4.282 5.001 -17.825 1.00 92.94 316 ALA A C 1
ATOM 2411 O O . ALA A 1 316 ? -3.732 3.902 -17.792 1.00 92.94 316 ALA A O 1
ATOM 2412 N N . TRP A 1 317 ? -3.627 6.114 -18.181 1.00 95.06 317 TRP A N 1
ATOM 2413 C CA . TRP A 1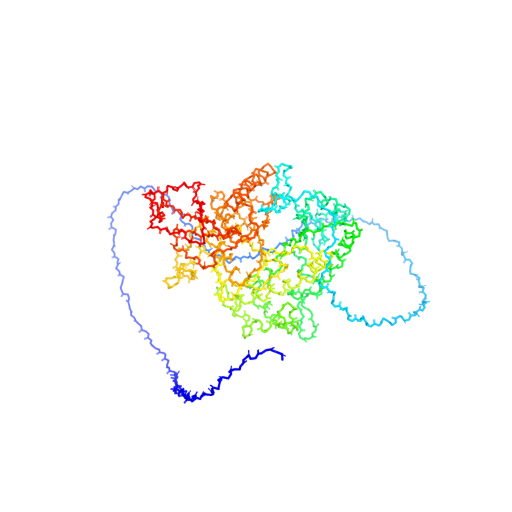 317 ? -2.190 6.125 -18.460 1.00 95.06 317 TRP A CA 1
ATOM 2414 C C . TRP A 1 317 ? -1.382 5.597 -17.276 1.00 95.06 317 TRP A C 1
ATOM 2416 O O . TRP A 1 317 ? -0.540 4.718 -17.446 1.00 95.06 317 TRP A O 1
ATOM 2426 N N . ASN A 1 318 ? -1.660 6.091 -16.068 1.00 93.88 318 ASN A N 1
ATOM 2427 C CA . ASN A 1 318 ? -0.948 5.648 -14.872 1.00 93.88 318 ASN A CA 1
ATOM 2428 C C . ASN A 1 318 ? -1.233 4.171 -14.553 1.00 93.88 318 ASN A C 1
ATOM 2430 O O . ASN A 1 318 ? -0.307 3.452 -14.189 1.00 93.88 318 ASN A O 1
ATOM 2434 N N . ALA A 1 319 ? -2.467 3.691 -14.742 1.00 93.88 319 ALA A N 1
ATOM 2435 C CA . ALA A 1 319 ? -2.810 2.277 -14.581 1.00 93.88 319 ALA A CA 1
ATOM 2436 C C . ALA A 1 319 ? -2.051 1.380 -15.581 1.00 93.88 319 ALA A C 1
ATOM 2438 O O . ALA A 1 319 ? -1.430 0.403 -15.169 1.00 93.88 319 ALA A O 1
ATOM 2439 N N . MET A 1 320 ? -2.014 1.752 -16.866 1.00 95.44 320 MET A N 1
ATOM 2440 C CA . MET A 1 320 ? -1.243 1.057 -17.907 1.00 95.44 320 MET A CA 1
ATOM 2441 C C . MET A 1 320 ? 0.263 1.037 -17.593 1.00 95.44 320 MET A C 1
ATOM 2443 O O . MET A 1 320 ? 0.891 -0.018 -17.651 1.00 95.44 320 MET A O 1
ATOM 2447 N N . ILE A 1 321 ? 0.848 2.182 -17.226 1.00 96.19 321 ILE A N 1
ATOM 2448 C CA . ILE A 1 321 ? 2.260 2.271 -16.825 1.00 96.19 321 ILE A CA 1
ATOM 2449 C C . ILE A 1 321 ? 2.535 1.378 -15.609 1.00 96.19 321 ILE A C 1
ATOM 2451 O O . ILE A 1 321 ? 3.497 0.611 -15.617 1.00 96.19 321 ILE A O 1
ATOM 2455 N N . ASN A 1 322 ? 1.678 1.420 -14.587 1.00 94.81 322 ASN A N 1
ATOM 2456 C CA . ASN A 1 322 ? 1.844 0.585 -13.404 1.00 94.81 322 ASN A CA 1
ATOM 2457 C C . ASN A 1 322 ? 1.743 -0.918 -13.732 1.00 94.81 322 ASN A C 1
ATOM 2459 O O . ASN A 1 322 ? 2.515 -1.687 -13.164 1.00 94.81 322 ASN A O 1
ATOM 2463 N N . ARG A 1 323 ? 0.883 -1.342 -14.673 1.00 95.62 323 ARG A N 1
ATOM 2464 C CA . ARG A 1 323 ? 0.810 -2.739 -15.150 1.00 95.62 323 ARG A CA 1
ATOM 2465 C C . ARG A 1 323 ? 2.111 -3.193 -15.814 1.00 95.62 323 ARG A C 1
ATOM 2467 O O . ARG A 1 323 ? 2.600 -4.276 -15.501 1.00 95.62 323 ARG A O 1
ATOM 2474 N N . ILE A 1 324 ? 2.691 -2.372 -16.696 1.00 95.81 324 ILE A N 1
ATOM 2475 C CA . ILE A 1 324 ? 3.956 -2.688 -17.388 1.00 95.81 324 ILE A CA 1
ATOM 2476 C C . ILE A 1 324 ? 5.087 -2.909 -16.369 1.00 95.81 324 ILE A C 1
ATOM 2478 O O . ILE A 1 324 ? 5.823 -3.892 -16.453 1.00 95.81 324 ILE A O 1
ATOM 2482 N N . PHE A 1 325 ? 5.199 -2.032 -15.368 1.00 95.69 325 PHE A N 1
ATOM 2483 C CA . PHE A 1 325 ? 6.198 -2.187 -14.307 1.00 95.69 325 PHE A CA 1
ATOM 2484 C C . PHE A 1 325 ? 5.887 -3.347 -13.357 1.00 95.69 325 PHE A C 1
ATOM 2486 O O . PHE A 1 325 ? 6.815 -4.032 -12.933 1.00 95.69 325 PHE A O 1
ATOM 2493 N N . ALA A 1 326 ? 4.616 -3.617 -13.056 1.00 95.94 326 ALA A N 1
ATOM 2494 C CA . ALA A 1 326 ? 4.229 -4.768 -12.248 1.00 95.94 326 ALA A CA 1
ATOM 2495 C C . ALA A 1 326 ? 4.647 -6.089 -12.913 1.00 95.94 326 ALA A C 1
ATOM 2497 O O . ALA A 1 326 ? 5.238 -6.945 -12.258 1.00 95.94 326 ALA A O 1
ATOM 2498 N N . ASP A 1 327 ? 4.447 -6.217 -14.225 1.00 95.44 327 ASP A N 1
ATOM 2499 C CA . ASP A 1 327 ? 4.940 -7.341 -15.024 1.00 95.44 327 ASP A CA 1
ATOM 2500 C C . ASP A 1 327 ? 6.468 -7.457 -15.006 1.00 95.44 327 ASP A C 1
ATOM 2502 O O . ASP A 1 327 ? 7.003 -8.556 -14.857 1.00 95.44 327 ASP A O 1
ATOM 2506 N N . ALA A 1 328 ? 7.185 -6.339 -15.131 1.00 95.50 328 ALA A N 1
ATOM 2507 C CA . ALA A 1 328 ? 8.641 -6.334 -15.052 1.00 95.50 328 ALA A CA 1
ATOM 2508 C C . ALA A 1 328 ? 9.134 -6.852 -13.689 1.00 95.50 328 ALA A C 1
ATOM 2510 O O . ALA A 1 328 ? 9.953 -7.767 -13.655 1.00 95.50 328 ALA A O 1
ATOM 2511 N N . ILE A 1 329 ? 8.565 -6.359 -12.580 1.00 95.94 329 ILE A N 1
ATOM 2512 C CA . ILE A 1 329 ? 8.863 -6.817 -11.210 1.00 95.94 329 ILE A CA 1
ATOM 2513 C C . ILE A 1 329 ? 8.503 -8.303 -11.028 1.00 95.94 329 ILE A C 1
ATOM 2515 O O . ILE A 1 329 ? 9.268 -9.064 -10.425 1.00 95.94 329 ILE A O 1
ATOM 2519 N N . LEU A 1 330 ? 7.356 -8.736 -11.568 1.00 95.69 330 LEU A N 1
ATOM 2520 C CA . LEU A 1 330 ? 6.921 -10.132 -11.526 1.00 95.69 330 LEU A CA 1
ATOM 2521 C C . LEU A 1 330 ? 7.930 -11.059 -12.208 1.00 95.69 330 LEU A C 1
ATOM 2523 O O . LEU A 1 330 ? 8.283 -12.092 -11.643 1.00 95.69 330 LEU A O 1
ATOM 2527 N N . ASN A 1 331 ? 8.399 -10.693 -13.402 1.00 95.25 331 ASN A N 1
ATOM 2528 C CA . ASN A 1 331 ? 9.336 -11.503 -14.175 1.00 95.25 331 ASN A CA 1
ATOM 2529 C C . ASN A 1 331 ? 10.761 -11.464 -13.608 1.00 95.25 331 ASN A C 1
ATOM 2531 O O . ASN A 1 331 ? 11.400 -12.509 -13.541 1.00 95.25 331 ASN A O 1
ATOM 2535 N N . SER A 1 332 ? 11.267 -10.290 -13.215 1.00 94.38 332 SER A N 1
ATOM 2536 C CA . SER A 1 332 ? 12.676 -10.127 -12.839 1.00 94.38 332 SER A CA 1
ATOM 2537 C C . SER A 1 332 ? 12.986 -10.486 -11.388 1.00 94.38 332 SER A C 1
ATOM 2539 O O . SER A 1 332 ? 14.141 -10.759 -11.076 1.00 94.38 332 SER A O 1
ATOM 2541 N N . MET A 1 333 ? 11.995 -10.450 -10.490 1.00 94.50 333 MET A N 1
ATOM 2542 C CA . MET A 1 333 ? 12.226 -10.600 -9.047 1.00 94.50 333 MET A CA 1
ATOM 2543 C C . MET A 1 333 ? 11.278 -11.582 -8.368 1.00 94.50 333 MET A C 1
ATOM 2545 O O . MET A 1 333 ? 11.742 -12.518 -7.722 1.00 94.50 333 MET A O 1
ATOM 2549 N N . VAL A 1 334 ? 9.960 -11.410 -8.517 1.00 96.12 334 VAL A N 1
ATOM 2550 C CA . VAL A 1 334 ? 8.993 -12.246 -7.783 1.00 96.12 334 VAL A CA 1
ATOM 2551 C C . VAL A 1 334 ? 9.050 -13.699 -8.245 1.00 96.12 334 VAL A C 1
ATOM 2553 O O . VAL A 1 334 ? 9.217 -14.588 -7.411 1.00 96.12 334 VAL A O 1
ATOM 2556 N N . ARG A 1 335 ? 8.941 -13.951 -9.558 1.00 96.62 335 ARG A N 1
ATOM 2557 C CA . ARG A 1 335 ? 8.917 -15.313 -10.105 1.00 96.62 335 ARG A CA 1
ATOM 2558 C C . ARG A 1 335 ? 10.175 -16.111 -9.719 1.00 96.62 335 ARG A C 1
ATOM 2560 O O . ARG A 1 335 ? 9.980 -17.176 -9.131 1.00 96.62 335 ARG A O 1
ATOM 2567 N N . PRO A 1 336 ? 11.415 -15.601 -9.905 1.00 97.00 336 PRO A N 1
ATOM 2568 C CA . PRO A 1 336 ? 12.631 -16.278 -9.448 1.00 97.00 336 PRO A CA 1
ATOM 2569 C C . PRO A 1 336 ? 12.619 -16.698 -7.974 1.00 97.00 336 PRO A C 1
ATOM 2571 O O . PRO A 1 336 ? 13.148 -17.758 -7.640 1.00 97.00 336 PRO A O 1
ATOM 2574 N N . VAL A 1 337 ? 12.014 -15.900 -7.088 1.00 97.12 337 VAL A N 1
ATOM 2575 C CA . VAL A 1 337 ? 11.874 -16.256 -5.669 1.00 97.12 337 VAL A CA 1
ATOM 2576 C C . VAL A 1 337 ? 10.802 -17.330 -5.483 1.00 97.12 337 VAL A C 1
ATOM 2578 O O . VAL A 1 337 ? 11.072 -18.353 -4.862 1.00 97.12 337 VAL A O 1
ATOM 2581 N N . THR A 1 338 ? 9.606 -17.157 -6.051 1.00 96.75 338 THR A N 1
ATOM 2582 C CA . THR A 1 338 ? 8.502 -18.121 -5.874 1.00 96.75 338 THR A CA 1
ATOM 2583 C C . THR A 1 338 ? 8.753 -19.480 -6.537 1.00 96.75 338 THR A C 1
ATOM 2585 O O . THR A 1 338 ? 8.218 -20.481 -6.080 1.00 96.75 338 THR A O 1
ATOM 2588 N N . GLU A 1 339 ? 9.598 -19.560 -7.568 1.00 97.69 339 GLU A N 1
ATOM 2589 C CA . GLU A 1 339 ? 10.037 -20.840 -8.151 1.00 97.69 339 GLU A CA 1
ATOM 2590 C C . GLU A 1 339 ? 10.929 -21.645 -7.188 1.00 97.69 339 GLU A C 1
ATOM 2592 O O . GLU A 1 339 ? 10.922 -22.874 -7.223 1.00 97.69 339 GLU A O 1
ATOM 2597 N N . ARG A 1 340 ? 11.675 -20.959 -6.311 1.00 98.06 340 ARG A N 1
ATOM 2598 C CA . ARG A 1 340 ? 12.616 -21.555 -5.343 1.00 98.06 340 ARG A CA 1
ATOM 2599 C C . ARG A 1 340 ? 11.972 -21.805 -3.981 1.00 98.06 340 ARG A C 1
ATOM 2601 O O . ARG A 1 340 ? 12.237 -22.825 -3.352 1.00 98.06 340 ARG A O 1
ATOM 2608 N N . TRP A 1 341 ? 11.069 -20.918 -3.566 1.00 98.06 341 TRP A N 1
ATOM 2609 C CA . TRP A 1 341 ? 10.249 -21.053 -2.362 1.00 98.06 341 TRP A CA 1
ATOM 2610 C C . TRP A 1 341 ? 8.760 -20.860 -2.718 1.00 98.06 341 TRP A C 1
ATOM 2612 O O . TRP A 1 341 ? 8.225 -19.765 -2.542 1.00 98.06 341 TRP A O 1
ATOM 2622 N N . PRO A 1 342 ? 8.046 -21.909 -3.183 1.00 97.12 342 PRO A N 1
ATOM 2623 C CA . PRO A 1 342 ? 6.647 -21.802 -3.636 1.00 97.12 342 PRO A CA 1
ATOM 2624 C C . PRO A 1 342 ? 5.631 -21.340 -2.584 1.00 97.12 342 PRO A C 1
ATOM 2626 O O . PRO A 1 342 ? 4.528 -20.931 -2.932 1.00 97.12 342 PRO A O 1
ATOM 2629 N N . ASN A 1 343 ? 5.995 -21.397 -1.300 1.00 96.19 343 ASN A N 1
ATOM 2630 C CA . ASN A 1 343 ? 5.171 -20.908 -0.191 1.00 96.19 343 ASN A CA 1
ATOM 2631 C C . ASN A 1 343 ? 5.485 -19.451 0.206 1.00 96.19 343 ASN A C 1
ATOM 2633 O O . ASN A 1 343 ? 4.799 -18.908 1.073 1.00 96.19 343 ASN A O 1
ATOM 2637 N N . ALA A 1 344 ? 6.513 -18.826 -0.385 1.00 97.12 344 ALA A N 1
ATOM 2638 C CA . ALA A 1 344 ? 6.923 -17.471 -0.041 1.00 97.12 344 ALA A CA 1
ATOM 2639 C C . ALA A 1 344 ? 5.871 -16.447 -0.486 1.00 97.12 344 ALA A C 1
ATOM 2641 O O . ALA A 1 344 ? 5.481 -16.386 -1.655 1.00 97.12 344 ALA A O 1
ATOM 2642 N N . ARG A 1 345 ? 5.436 -15.599 0.447 1.00 97.38 345 ARG A N 1
ATOM 2643 C CA . ARG A 1 345 ? 4.488 -14.517 0.167 1.00 97.38 345 ARG A CA 1
ATOM 2644 C C . ARG A 1 345 ? 5.236 -13.309 -0.370 1.00 97.38 345 ARG A C 1
ATOM 2646 O O . ARG A 1 345 ? 6.151 -12.797 0.268 1.00 97.38 345 ARG A O 1
ATOM 2653 N N . SER A 1 346 ? 4.834 -12.825 -1.534 1.00 97.38 346 SER A N 1
ATOM 2654 C CA . SER A 1 346 ? 5.491 -11.716 -2.219 1.00 97.38 346 SER A CA 1
ATOM 2655 C C . SER A 1 346 ? 4.558 -10.532 -2.430 1.00 97.38 346 SER A C 1
ATOM 2657 O O . SER A 1 346 ? 3.362 -10.710 -2.663 1.00 97.38 346 SER A O 1
ATOM 2659 N N . SER A 1 347 ? 5.108 -9.320 -2.358 1.00 97.06 347 SER A N 1
ATOM 2660 C CA . SER A 1 347 ? 4.376 -8.077 -2.630 1.00 97.06 347 SER A CA 1
ATOM 2661 C C . SER A 1 347 ? 5.323 -6.896 -2.838 1.00 97.06 347 SER A C 1
ATOM 2663 O O . SER A 1 347 ? 6.300 -6.779 -2.099 1.00 97.06 347 SER A O 1
ATOM 2665 N N . ASN A 1 348 ? 5.001 -5.971 -3.740 1.00 96.81 348 ASN A N 1
ATOM 2666 C CA . ASN A 1 348 ? 5.736 -4.714 -3.919 1.00 96.81 348 ASN A CA 1
ATOM 2667 C C . ASN A 1 348 ? 4.999 -3.508 -3.308 1.00 96.81 348 ASN A C 1
ATOM 2669 O O . ASN A 1 348 ? 3.768 -3.496 -3.263 1.00 96.81 348 ASN A O 1
ATOM 2673 N N . TYR A 1 349 ? 5.724 -2.468 -2.897 1.00 95.19 349 TYR A N 1
ATOM 2674 C CA . TYR A 1 349 ? 5.160 -1.185 -2.478 1.00 95.19 349 TYR A CA 1
ATOM 2675 C C . TYR A 1 349 ? 4.127 -0.647 -3.474 1.00 95.19 349 TYR A C 1
ATOM 2677 O O . TYR A 1 349 ? 4.348 -0.624 -4.687 1.00 95.19 349 TYR A O 1
ATOM 2685 N N . GLY A 1 350 ? 2.960 -0.266 -2.952 1.00 94.12 350 GLY A N 1
ATOM 2686 C CA . GLY A 1 350 ? 1.846 0.254 -3.740 1.00 94.12 350 GLY A CA 1
ATOM 2687 C C . GLY A 1 350 ? 1.235 -0.734 -4.742 1.00 94.12 350 GLY A C 1
ATOM 2688 O O . GLY A 1 350 ? 0.372 -0.320 -5.514 1.00 94.12 350 GLY A O 1
ATOM 2689 N N . SER A 1 351 ? 1.644 -2.009 -4.758 1.00 94.81 351 SER A N 1
ATOM 2690 C CA . SER A 1 351 ? 1.102 -2.997 -5.693 1.00 94.81 351 SER A CA 1
ATOM 2691 C C . SER A 1 351 ? -0.279 -3.470 -5.250 1.00 94.81 351 SER A C 1
ATOM 2693 O O . SER A 1 351 ? -0.456 -3.980 -4.145 1.00 94.81 351 SER A O 1
ATOM 2695 N N . MET A 1 352 ? -1.287 -3.270 -6.093 1.00 96.25 352 MET A N 1
ATOM 2696 C CA . MET A 1 352 ? -2.674 -3.600 -5.777 1.00 96.25 352 MET A CA 1
ATOM 2697 C C . MET A 1 352 ? -3.527 -3.748 -7.037 1.00 96.25 352 MET A C 1
ATOM 2699 O O . MET A 1 352 ? -3.158 -3.268 -8.111 1.00 96.25 352 MET A O 1
ATOM 2703 N N . THR A 1 353 ? -4.691 -4.369 -6.870 1.00 95.62 353 THR A N 1
ATOM 2704 C CA . THR A 1 353 ? -5.780 -4.312 -7.843 1.00 95.62 353 THR A CA 1
ATOM 2705 C C . THR A 1 353 ? -6.931 -3.518 -7.230 1.00 95.62 353 THR A C 1
ATOM 2707 O O . THR A 1 353 ? -7.400 -3.835 -6.141 1.00 95.62 353 THR A O 1
ATOM 2710 N N . ILE A 1 354 ? -7.344 -2.447 -7.901 1.00 96.88 354 ILE A N 1
ATOM 2711 C CA . ILE A 1 354 ? -8.560 -1.683 -7.617 1.00 96.88 354 ILE A CA 1
ATOM 2712 C C . ILE A 1 354 ? -9.250 -1.494 -8.963 1.00 96.88 354 ILE A C 1
ATOM 2714 O O . ILE A 1 354 ? -8.636 -0.928 -9.868 1.00 96.88 354 ILE A O 1
ATOM 2718 N N . ASP A 1 355 ? -10.496 -1.939 -9.087 1.00 95.44 355 ASP A N 1
ATOM 2719 C CA . ASP A 1 355 ? -11.274 -1.830 -10.323 1.00 95.44 355 ASP A CA 1
ATOM 2720 C C . ASP A 1 355 ? -11.711 -0.382 -10.587 1.00 95.44 355 ASP A C 1
ATOM 2722 O O . ASP A 1 355 ? -11.828 0.426 -9.661 1.00 95.44 355 ASP A O 1
ATOM 2726 N N . GLU A 1 356 ? -11.978 -0.025 -11.851 1.00 93.56 356 GLU A N 1
ATOM 2727 C CA . GLU A 1 356 ? -12.335 1.360 -12.205 1.00 93.56 356 GLU A CA 1
ATOM 2728 C C . GLU A 1 356 ? -13.614 1.829 -11.488 1.00 93.56 356 GLU A C 1
ATOM 2730 O O . GLU A 1 356 ? -13.644 2.918 -10.909 1.00 93.56 356 GLU A O 1
ATOM 2735 N N . ASP A 1 357 ? -14.644 0.980 -11.442 1.00 95.00 357 ASP A N 1
ATOM 2736 C CA . ASP A 1 357 ? -15.900 1.271 -10.740 1.00 95.00 357 ASP A CA 1
ATOM 2737 C C . ASP A 1 357 ? -15.716 1.373 -9.215 1.00 95.00 357 ASP A C 1
ATOM 2739 O O . ASP A 1 357 ? -16.504 2.029 -8.520 1.00 95.00 357 ASP A O 1
ATOM 2743 N N . GLU A 1 358 ? -14.629 0.801 -8.686 1.00 96.31 358 GLU A N 1
ATOM 2744 C CA . GLU A 1 358 ? -14.280 0.835 -7.269 1.00 96.31 358 GLU A CA 1
ATOM 2745 C C . GLU A 1 358 ? -13.238 1.885 -6.883 1.00 96.31 358 GLU A C 1
ATOM 2747 O O . GLU A 1 358 ? -12.989 2.088 -5.688 1.00 96.31 358 GLU A O 1
ATOM 2752 N N . ALA A 1 359 ? -12.766 2.665 -7.860 1.00 94.50 359 ALA A N 1
ATOM 2753 C CA . ALA A 1 359 ? -11.847 3.779 -7.677 1.00 94.50 359 ALA A CA 1
ATOM 2754 C C . ALA A 1 359 ? -12.282 4.736 -6.556 1.00 94.50 359 ALA A C 1
ATOM 2756 O O . ALA A 1 359 ? -13.444 5.162 -6.460 1.00 94.50 359 ALA A O 1
ATOM 2757 N N . VAL A 1 360 ? -11.315 5.134 -5.734 1.00 94.69 360 VAL A N 1
ATOM 2758 C CA . VAL A 1 360 ? -11.466 6.128 -4.662 1.00 94.69 360 VAL A CA 1
ATOM 2759 C C . VAL A 1 360 ? -10.429 7.233 -4.822 1.00 94.69 360 VAL A C 1
ATOM 2761 O O . VAL A 1 360 ? -9.462 7.086 -5.567 1.00 94.69 360 VAL A O 1
ATOM 2764 N N . SER A 1 361 ? -10.648 8.355 -4.141 1.00 94.19 361 SER A N 1
ATOM 2765 C CA . SER A 1 361 ? -9.690 9.457 -4.124 1.00 94.19 361 SER A CA 1
ATOM 2766 C C . SER A 1 361 ? -8.409 9.085 -3.370 1.00 94.19 361 SER A C 1
ATOM 2768 O O . SER A 1 361 ? -8.474 8.567 -2.256 1.00 94.19 361 SER A O 1
ATOM 2770 N N . ASP A 1 362 ? -7.259 9.371 -3.978 1.00 93.12 362 ASP A N 1
ATOM 2771 C CA . ASP A 1 362 ? -5.936 9.265 -3.362 1.00 93.12 362 ASP A CA 1
ATOM 2772 C C . ASP A 1 362 ? -5.602 10.487 -2.476 1.00 93.12 362 ASP A C 1
ATOM 2774 O O . ASP A 1 362 ? -6.422 11.384 -2.266 1.00 93.12 362 ASP A O 1
ATOM 2778 N N . MET A 1 363 ? -4.356 10.559 -1.996 1.00 92.44 363 MET A N 1
ATOM 2779 C CA . MET A 1 363 ? -3.805 11.710 -1.260 1.00 92.44 363 MET A CA 1
ATOM 2780 C C . MET A 1 363 ? -3.857 13.048 -2.024 1.00 92.44 363 MET A C 1
ATOM 2782 O O . MET A 1 363 ? -3.740 14.111 -1.413 1.00 92.44 363 MET A O 1
ATOM 2786 N N . ASN A 1 364 ? -4.034 13.021 -3.347 1.00 90.81 364 ASN A N 1
ATOM 2787 C CA . ASN A 1 364 ? -4.200 14.196 -4.198 1.00 90.81 364 ASN A CA 1
ATOM 2788 C C . ASN A 1 364 ? -5.664 14.488 -4.545 1.00 90.81 364 ASN A C 1
ATOM 2790 O O . ASN A 1 364 ? -5.921 15.439 -5.278 1.00 90.81 364 ASN A O 1
ATOM 2794 N N . GLY A 1 365 ? -6.610 13.688 -4.045 1.00 90.25 365 GLY A N 1
ATOM 2795 C CA . GLY A 1 365 ? -8.034 13.761 -4.368 1.00 90.25 365 GLY A CA 1
ATOM 2796 C C . GLY A 1 365 ? -8.416 13.036 -5.666 1.00 90.25 365 GLY A C 1
ATOM 2797 O O . GLY A 1 365 ? -9.605 12.914 -5.979 1.00 90.25 365 GLY A O 1
ATOM 2798 N N . TRP A 1 366 ? -7.444 12.529 -6.427 1.00 89.94 366 TRP A N 1
ATOM 2799 C CA . TRP A 1 366 ? -7.648 11.945 -7.751 1.00 89.94 366 TRP A CA 1
ATOM 2800 C C . TRP A 1 366 ? -8.279 10.566 -7.603 1.00 89.94 366 TRP A C 1
ATOM 2802 O O . TRP A 1 366 ? -7.820 9.762 -6.797 1.00 89.94 366 TRP A O 1
ATOM 2812 N N . LYS A 1 367 ? -9.309 10.260 -8.400 1.00 90.69 367 LYS A N 1
ATOM 2813 C CA . LYS A 1 367 ? -9.854 8.899 -8.452 1.00 90.69 367 LYS A CA 1
ATOM 2814 C C . LYS A 1 367 ? -8.804 7.973 -9.058 1.00 90.69 367 LYS A C 1
ATOM 2816 O O . LYS A 1 367 ? -8.504 8.086 -10.245 1.00 90.69 367 LYS A O 1
ATOM 2821 N N . VAL A 1 368 ? -8.258 7.087 -8.235 1.00 86.31 368 VAL A N 1
ATOM 2822 C CA . VAL A 1 368 ? -7.263 6.093 -8.635 1.00 86.31 368 VAL A CA 1
ATOM 2823 C C . VAL A 1 368 ? -7.909 4.715 -8.616 1.00 86.31 368 VAL A C 1
ATOM 2825 O O . VAL A 1 368 ? -8.476 4.290 -7.609 1.00 86.31 368 VAL A O 1
ATOM 2828 N N . TRP A 1 369 ? -7.780 4.030 -9.745 1.00 92.88 369 TRP A N 1
ATOM 2829 C CA . TRP A 1 369 ? -7.865 2.580 -9.857 1.00 92.88 369 TRP A CA 1
ATOM 2830 C C . TRP A 1 369 ? -6.474 2.049 -10.216 1.00 92.88 369 TRP A C 1
ATOM 2832 O O . TRP A 1 369 ? -5.579 2.823 -10.574 1.00 92.88 369 TRP A O 1
ATOM 2842 N N . ALA A 1 370 ? -6.263 0.746 -10.081 1.00 91.12 370 ALA A N 1
ATOM 2843 C CA . ALA A 1 370 ? -4.946 0.149 -10.225 1.00 91.12 370 ALA A CA 1
ATOM 2844 C C . ALA A 1 370 ? -5.042 -1.280 -10.758 1.00 91.12 370 ALA A C 1
ATOM 2846 O O . ALA A 1 370 ? -5.808 -2.085 -10.247 1.00 91.12 370 ALA A O 1
ATOM 2847 N N . ASP A 1 371 ? -4.203 -1.607 -11.733 1.00 89.75 371 ASP A N 1
ATOM 2848 C CA . ASP A 1 371 ? -3.882 -2.980 -12.121 1.00 89.75 371 ASP A CA 1
ATOM 2849 C C . ASP A 1 371 ? -2.358 -3.105 -12.038 1.00 89.75 371 ASP A C 1
ATOM 2851 O O . ASP A 1 371 ? -1.645 -2.968 -13.029 1.00 89.75 371 ASP A O 1
ATOM 2855 N N . CYS A 1 372 ? -1.836 -3.186 -10.811 1.00 93.50 372 CYS A N 1
ATOM 2856 C CA . CYS A 1 372 ? -0.399 -3.088 -10.549 1.00 93.50 372 CYS A CA 1
ATOM 2857 C C . CYS A 1 372 ? 0.120 -4.118 -9.547 1.00 93.50 372 CYS A C 1
ATOM 2859 O O . CYS A 1 372 ? 1.167 -3.914 -8.931 1.00 93.50 372 CYS A O 1
ATOM 2861 N N . LEU A 1 373 ? -0.602 -5.226 -9.373 1.00 95.44 373 LEU A N 1
ATOM 2862 C CA . LEU A 1 373 ? -0.151 -6.334 -8.544 1.00 95.44 373 LEU A CA 1
ATOM 2863 C C . LEU A 1 373 ? 1.205 -6.870 -9.031 1.00 95.44 373 LEU A C 1
ATOM 2865 O O . LEU A 1 373 ? 1.305 -7.432 -10.120 1.00 95.44 373 LEU A O 1
ATOM 2869 N N . ALA A 1 374 ? 2.200 -6.810 -8.150 1.00 94.81 374 ALA A N 1
ATOM 2870 C CA . ALA A 1 374 ? 3.506 -7.422 -8.321 1.00 94.81 374 ALA A CA 1
ATOM 2871 C C . ALA A 1 374 ? 3.842 -8.248 -7.073 1.00 94.81 374 ALA A C 1
ATOM 2873 O O . ALA A 1 374 ? 4.474 -7.768 -6.132 1.00 94.81 374 ALA A O 1
ATOM 2874 N N . GLY A 1 375 ? 3.340 -9.482 -7.048 1.00 95.25 375 GLY A N 1
ATOM 2875 C CA . GLY A 1 375 ? 3.428 -10.385 -5.905 1.00 95.25 375 GLY A CA 1
ATOM 2876 C C . GLY A 1 375 ? 2.261 -11.370 -5.854 1.00 95.25 375 GLY A C 1
ATOM 2877 O O . GLY A 1 375 ? 1.309 -11.264 -6.628 1.00 95.25 375 GLY A O 1
ATOM 2878 N N . THR A 1 376 ? 2.303 -12.306 -4.910 1.00 95.69 376 THR A N 1
ATOM 2879 C CA . THR A 1 376 ? 1.149 -13.140 -4.532 1.00 95.69 376 THR A C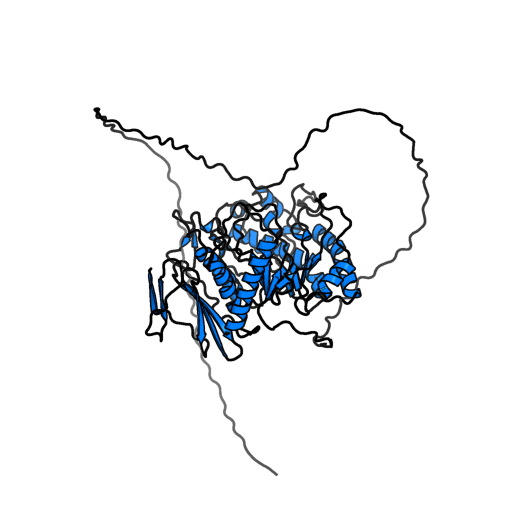A 1
ATOM 2880 C C . THR A 1 376 ? 0.083 -12.326 -3.793 1.00 95.69 376 THR A C 1
ATOM 2882 O O . THR A 1 376 ? -1.115 -12.596 -3.918 1.00 95.69 376 THR A O 1
ATOM 2885 N N . ASN A 1 377 ? 0.509 -11.301 -3.053 1.00 96.81 377 ASN A N 1
ATOM 2886 C CA . ASN A 1 377 ? -0.312 -10.480 -2.172 1.00 96.81 377 ASN A CA 1
ATOM 2887 C C . ASN A 1 377 ? -0.250 -9.005 -2.612 1.00 96.81 377 ASN A C 1
ATOM 2889 O O . ASN A 1 377 ? 0.834 -8.519 -2.942 1.00 96.81 377 ASN A O 1
ATOM 2893 N N . PRO A 1 378 ? -1.369 -8.260 -2.589 1.00 97.38 378 PRO A N 1
ATOM 2894 C CA . PRO A 1 378 ? -1.326 -6.803 -2.662 1.00 97.38 378 PRO A CA 1
ATOM 2895 C C . PRO A 1 378 ? -0.555 -6.231 -1.467 1.00 97.38 378 PRO A C 1
ATOM 2897 O O . PRO A 1 378 ? -0.611 -6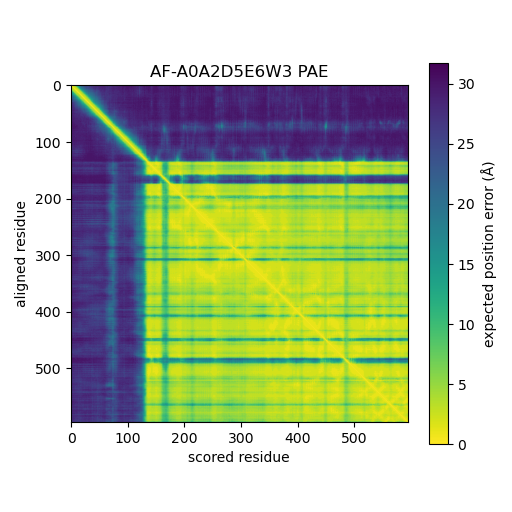.793 -0.371 1.00 97.38 378 PRO A O 1
ATOM 2900 N N . ALA A 1 379 ? 0.106 -5.090 -1.641 1.00 97.00 379 ALA A N 1
ATOM 2901 C CA . ALA A 1 379 ? 0.639 -4.300 -0.538 1.00 97.00 379 ALA A CA 1
ATOM 2902 C C . ALA A 1 379 ? 0.318 -2.812 -0.724 1.00 97.00 379 ALA A C 1
ATOM 2904 O O . ALA A 1 379 ? 1.024 -2.050 -1.386 1.00 97.00 379 ALA A O 1
ATOM 2905 N N . ILE A 1 380 ? -0.794 -2.415 -0.112 1.00 96.06 380 ILE A N 1
ATOM 2906 C CA . ILE A 1 380 ? -1.297 -1.043 -0.072 1.00 96.06 380 ILE A CA 1
ATOM 2907 C C . ILE A 1 380 ? -0.492 -0.206 0.927 1.00 96.06 380 ILE A C 1
ATOM 2909 O O . ILE A 1 380 ? -0.117 -0.702 1.987 1.00 96.06 380 ILE A O 1
ATOM 2913 N N . GLU A 1 381 ? -0.247 1.068 0.611 1.00 95.12 381 GLU A N 1
ATOM 2914 C CA . GLU A 1 381 ? 0.311 2.023 1.574 1.00 95.12 381 GLU A CA 1
ATOM 2915 C C . GLU A 1 381 ? -0.769 2.904 2.197 1.00 95.12 381 GLU A C 1
ATOM 2917 O O . GLU A 1 381 ? -1.717 3.343 1.530 1.00 95.12 381 GLU A O 1
ATOM 2922 N N . THR A 1 382 ? -0.592 3.157 3.492 1.00 95.94 382 THR A N 1
ATOM 2923 C CA . THR A 1 382 ? -1.348 4.139 4.265 1.00 95.94 382 THR A CA 1
ATOM 2924 C C . THR A 1 382 ? -0.380 4.949 5.127 1.00 95.94 382 THR A C 1
ATOM 2926 O O . THR A 1 382 ? -0.420 4.886 6.354 1.00 95.94 382 THR A O 1
ATOM 2929 N N . TYR A 1 383 ? 0.523 5.704 4.500 1.00 95.06 383 TYR A N 1
ATOM 2930 C CA . TYR A 1 383 ? 1.495 6.550 5.214 1.00 95.06 383 TYR A CA 1
ATOM 2931 C C . TYR A 1 383 ? 0.856 7.804 5.837 1.00 95.06 383 TYR A C 1
ATOM 2933 O O . TYR A 1 383 ? 1.500 8.543 6.572 1.00 95.06 383 TYR A O 1
ATOM 2941 N N . GLY A 1 384 ? -0.421 8.061 5.541 1.00 95.00 384 GLY A N 1
ATOM 2942 C CA . GLY A 1 384 ? -1.145 9.242 6.005 1.00 95.00 384 GLY A CA 1
ATOM 2943 C C . GLY A 1 384 ? -0.850 10.507 5.205 1.00 95.00 384 GLY A C 1
ATOM 2944 O O . GLY A 1 384 ? -1.229 11.590 5.652 1.00 95.00 384 GLY A O 1
ATOM 2945 N N . ARG A 1 385 ? -0.212 10.371 4.032 1.00 94.12 385 ARG A N 1
ATOM 2946 C CA . ARG A 1 385 ? 0.065 11.455 3.080 1.00 94.12 385 ARG A CA 1
ATOM 2947 C C . ARG A 1 385 ? -1.200 12.254 2.750 1.00 94.12 385 ARG A C 1
ATOM 2949 O O . ARG A 1 385 ? -2.224 11.697 2.362 1.00 94.12 385 ARG A O 1
ATOM 2956 N N . LEU A 1 386 ? -1.073 13.570 2.850 1.00 93.88 386 LEU A N 1
ATOM 2957 C CA . LEU A 1 386 ? -2.034 14.581 2.439 1.00 93.88 386 LEU A CA 1
ATOM 2958 C C . LEU A 1 386 ? -1.329 15.507 1.445 1.00 93.88 386 LEU A C 1
ATOM 2960 O O . LEU A 1 386 ? -0.310 16.128 1.766 1.00 93.88 386 LEU A O 1
ATOM 2964 N N . GLY A 1 387 ? -1.859 15.547 0.227 1.00 91.50 387 GLY A N 1
ATOM 2965 C CA . GLY A 1 387 ? -1.362 16.358 -0.876 1.00 91.50 387 GLY A CA 1
ATOM 2966 C C . GLY A 1 387 ? -2.472 17.204 -1.474 1.00 91.50 387 GLY A C 1
ATOM 2967 O O . GLY A 1 387 ? -3.195 17.878 -0.744 1.00 91.50 387 GLY A O 1
ATOM 2968 N N . GLY A 1 388 ? -2.647 17.130 -2.796 1.00 88.44 388 GLY A N 1
ATOM 2969 C CA . GLY A 1 388 ? -3.648 17.923 -3.523 1.00 88.44 388 GLY A CA 1
ATOM 2970 C C . GLY A 1 388 ? -5.095 17.802 -3.019 1.00 88.44 388 GLY A C 1
ATOM 2971 O O . GLY A 1 388 ? -5.900 18.671 -3.328 1.00 88.44 388 GLY A O 1
ATOM 2972 N N . VAL A 1 389 ? -5.433 16.799 -2.195 1.00 91.31 389 VAL A N 1
ATOM 2973 C CA . VAL A 1 389 ? -6.754 16.674 -1.546 1.00 91.31 389 VAL A CA 1
ATOM 2974 C C . VAL A 1 389 ? -7.083 17.846 -0.600 1.00 91.31 389 VAL A C 1
ATOM 2976 O O . VAL A 1 389 ? -8.253 18.130 -0.343 1.00 91.31 389 VAL A O 1
ATOM 2979 N N . LEU A 1 390 ? -6.057 18.542 -0.101 1.00 91.75 390 LEU A N 1
ATOM 2980 C CA . LEU A 1 390 ? -6.189 19.750 0.718 1.00 91.75 390 LEU A CA 1
ATOM 2981 C C . LEU A 1 390 ? -6.506 20.998 -0.132 1.00 91.75 390 LEU A C 1
ATOM 2983 O O . LEU A 1 390 ? -7.108 21.951 0.361 1.00 91.75 390 LEU A O 1
ATOM 2987 N N . ASP A 1 391 ? -6.147 20.970 -1.419 1.00 86.44 391 ASP A N 1
ATOM 2988 C CA . ASP A 1 391 ? -6.106 22.128 -2.315 1.00 86.44 391 ASP A CA 1
ATOM 2989 C C . ASP A 1 391 ? -7.157 22.003 -3.435 1.00 86.44 391 ASP A C 1
ATOM 2991 O O . ASP A 1 391 ? -6.857 21.740 -4.603 1.00 86.44 391 ASP A O 1
ATOM 2995 N N . GLY A 1 392 ? -8.426 22.213 -3.070 1.00 83.50 392 GLY A N 1
ATOM 2996 C CA . GLY A 1 392 ? -9.541 22.295 -4.022 1.00 83.50 392 GLY A CA 1
ATOM 2997 C C . GLY A 1 392 ? -10.249 20.972 -4.329 1.00 83.50 392 GLY A C 1
ATOM 2998 O O . GLY A 1 392 ? -10.832 20.827 -5.406 1.00 83.50 392 GLY A O 1
ATOM 2999 N N . PHE A 1 393 ? -10.230 20.005 -3.405 1.00 92.25 393 PHE A N 1
ATOM 3000 C CA . PHE A 1 393 ? -11.132 18.848 -3.431 1.00 92.25 393 PHE A CA 1
ATOM 3001 C C . PHE A 1 393 ? -12.150 18.930 -2.299 1.00 92.25 393 PHE A C 1
ATOM 3003 O O . PHE A 1 393 ? -11.797 18.931 -1.123 1.00 92.25 393 PHE A O 1
ATOM 3010 N N . ASN A 1 394 ? -13.420 18.964 -2.683 1.00 93.12 394 ASN A N 1
ATOM 3011 C CA . ASN A 1 394 ? -14.562 19.047 -1.786 1.00 93.12 394 ASN A CA 1
ATOM 3012 C C . ASN A 1 394 ? -15.340 17.727 -1.801 1.00 93.12 394 ASN A C 1
ATOM 3014 O O . ASN A 1 394 ? -15.214 16.922 -2.729 1.00 93.12 394 ASN A O 1
ATOM 3018 N N . ILE A 1 395 ? -16.158 17.514 -0.773 1.00 94.88 395 ILE A N 1
ATOM 3019 C CA . ILE A 1 395 ? -17.111 16.402 -0.720 1.00 94.88 395 ILE A CA 1
ATOM 3020 C C . ILE A 1 395 ? -18.153 16.617 -1.821 1.00 94.88 395 ILE A C 1
ATOM 3022 O O . ILE A 1 395 ? -18.731 17.699 -1.917 1.00 94.88 395 ILE A O 1
ATOM 3026 N N . ASP A 1 396 ? -18.392 15.603 -2.650 1.00 93.69 396 ASP A N 1
ATOM 3027 C CA . ASP A 1 396 ? -19.424 15.668 -3.686 1.00 93.69 396 ASP A CA 1
ATOM 3028 C C . ASP A 1 396 ? -20.815 15.723 -3.013 1.00 93.69 396 ASP A C 1
ATOM 3030 O O . ASP A 1 396 ? -21.177 14.797 -2.281 1.00 93.69 396 ASP A O 1
ATOM 3034 N N . PRO A 1 397 ? -21.611 16.793 -3.218 1.00 93.00 397 PRO A N 1
ATOM 3035 C CA . PRO A 1 397 ? -22.899 16.958 -2.545 1.00 93.00 397 PRO A CA 1
ATOM 3036 C C . PRO A 1 397 ? -23.968 15.972 -3.043 1.00 93.00 397 PRO A C 1
ATOM 3038 O O . PRO A 1 397 ? -25.011 15.839 -2.404 1.00 93.00 397 PRO A O 1
ATOM 3041 N N . SER A 1 398 ? -23.732 15.292 -4.172 1.00 95.25 398 SER A N 1
ATOM 3042 C CA . SER A 1 398 ? -24.612 14.252 -4.716 1.00 95.25 398 SER A CA 1
ATOM 3043 C C . SER A 1 398 ? -24.223 12.838 -4.263 1.00 95.25 398 SER A C 1
ATOM 3045 O O . SER A 1 398 ? -25.101 11.994 -4.087 1.00 95.25 398 SER A O 1
ATOM 3047 N N . ASP A 1 399 ? -22.935 12.589 -4.006 1.00 95.00 399 ASP A N 1
ATOM 3048 C CA . ASP A 1 399 ? -22.427 11.350 -3.408 1.00 95.00 399 ASP A CA 1
ATOM 3049 C C . ASP A 1 399 ? -21.314 11.661 -2.388 1.00 95.00 399 ASP A C 1
ATOM 3051 O O . ASP A 1 399 ? -20.135 11.706 -2.747 1.00 95.00 399 ASP A O 1
ATOM 3055 N N . PRO A 1 400 ? -21.640 11.791 -1.090 1.00 96.12 400 PRO A N 1
ATOM 3056 C CA . PRO A 1 400 ? -20.668 12.139 -0.054 1.00 96.12 400 PRO A CA 1
ATOM 3057 C C . PRO A 1 400 ? -19.630 11.041 0.236 1.00 96.12 400 PRO A C 1
ATOM 3059 O O . PRO A 1 400 ? -18.791 11.216 1.119 1.00 96.12 400 PRO A O 1
ATOM 3062 N N . THR A 1 401 ? -19.639 9.910 -0.484 1.00 95.44 401 THR A N 1
ATOM 3063 C CA . THR A 1 401 ? -18.522 8.945 -0.505 1.00 95.44 401 THR A CA 1
ATOM 3064 C C . THR A 1 401 ? -17.440 9.292 -1.536 1.00 95.44 401 THR A C 1
ATOM 3066 O O . THR A 1 401 ? -16.382 8.657 -1.579 1.00 95.44 401 THR A O 1
ATOM 3069 N N . ARG A 1 402 ? -17.667 10.324 -2.356 1.00 93.88 402 ARG A N 1
ATOM 3070 C CA . ARG A 1 402 ? -16.752 10.815 -3.390 1.00 93.88 402 ARG A CA 1
ATOM 3071 C C . ARG A 1 402 ? -16.224 12.201 -3.035 1.00 93.88 402 ARG A C 1
ATOM 3073 O O . ARG A 1 402 ? -16.890 12.993 -2.372 1.00 93.88 402 ARG A O 1
ATOM 3080 N N . LEU A 1 403 ? -15.028 12.491 -3.538 1.00 93.62 403 LEU A N 1
ATOM 3081 C CA . LEU A 1 403 ? -14.523 13.853 -3.644 1.00 93.62 403 LEU A CA 1
ATOM 3082 C C . LEU A 1 403 ? -14.621 14.315 -5.095 1.00 93.62 403 LEU A C 1
ATOM 3084 O O . LEU A 1 403 ? -14.486 13.518 -6.033 1.00 93.62 403 LEU A O 1
ATOM 3088 N N . MET A 1 404 ? -14.809 15.615 -5.269 1.00 91.81 404 MET A N 1
ATOM 3089 C CA . MET A 1 404 ? -14.778 16.282 -6.561 1.00 91.81 404 MET A CA 1
ATOM 3090 C C . MET A 1 404 ? -13.941 17.557 -6.487 1.00 91.81 404 MET A C 1
ATOM 3092 O O . MET A 1 404 ? -13.887 18.230 -5.458 1.00 91.81 404 MET A O 1
ATOM 3096 N N . ARG A 1 405 ? -13.271 17.891 -7.593 1.00 90.12 405 ARG A N 1
ATOM 3097 C CA . ARG A 1 405 ? -12.476 19.115 -7.679 1.00 90.12 405 ARG A CA 1
ATOM 3098 C C . ARG A 1 405 ? -13.406 20.322 -7.822 1.00 90.12 405 ARG A C 1
ATOM 3100 O O . ARG A 1 405 ? -14.179 20.373 -8.776 1.00 90.12 405 ARG A O 1
ATOM 3107 N N . GLN A 1 406 ? -13.322 21.265 -6.891 1.00 87.12 406 GLN A N 1
ATOM 3108 C CA . GLN A 1 406 ? -14.142 22.479 -6.823 1.00 87.12 406 GLN A CA 1
ATOM 3109 C C . GLN A 1 406 ? -13.365 23.602 -6.131 1.00 87.12 406 GLN A C 1
ATOM 3111 O O . GLN A 1 406 ? -12.534 23.336 -5.263 1.00 87.12 406 GLN A O 1
ATOM 3116 N N . ASP A 1 407 ? -13.683 24.850 -6.472 1.00 81.56 407 ASP A N 1
ATOM 3117 C CA . ASP A 1 407 ? -13.155 26.018 -5.770 1.00 81.56 407 ASP A CA 1
ATOM 3118 C C . ASP A 1 407 ? -13.737 26.086 -4.349 1.00 81.56 407 ASP A C 1
ATOM 3120 O O . ASP A 1 407 ? -14.951 26.161 -4.161 1.00 81.56 407 ASP A O 1
ATOM 3124 N N . GLY A 1 408 ? -12.869 26.045 -3.340 1.00 77.88 408 GLY A N 1
ATOM 3125 C CA . GLY A 1 408 ? -13.251 26.043 -1.928 1.00 77.88 408 GLY A CA 1
ATOM 3126 C C . GLY A 1 408 ? -12.128 25.511 -1.032 1.00 77.88 408 GLY A C 1
ATOM 3127 O O . GLY A 1 408 ? -11.112 25.037 -1.550 1.00 77.88 408 GLY A O 1
ATOM 3128 N N . PRO A 1 409 ? -12.280 25.581 0.302 1.00 77.75 409 PRO A N 1
ATOM 3129 C CA . PRO A 1 409 ? -11.366 24.906 1.218 1.00 77.75 409 PRO A CA 1
ATOM 3130 C C . PRO A 1 409 ? -11.448 23.392 0.988 1.00 77.75 409 PRO A C 1
ATOM 3132 O O . PRO A 1 409 ? -12.543 22.837 0.980 1.00 77.75 409 PRO A O 1
ATOM 3135 N N . GLY A 1 410 ? -10.310 22.723 0.787 1.00 86.81 410 GLY A N 1
ATOM 3136 C CA . GLY A 1 410 ? -10.292 21.265 0.672 1.00 86.81 410 GLY A CA 1
ATOM 3137 C C . GLY A 1 410 ? -10.513 20.565 2.015 1.00 86.81 410 GLY A C 1
ATOM 3138 O O . GLY A 1 410 ? -10.890 21.181 3.018 1.00 86.81 410 GLY A O 1
ATOM 3139 N N . LEU A 1 411 ? -10.246 19.258 2.056 1.00 93.19 411 LEU A N 1
ATOM 3140 C CA . LEU A 1 411 ? -10.336 18.503 3.308 1.00 93.19 411 LEU A CA 1
ATOM 3141 C C . LEU A 1 411 ? -9.346 19.042 4.363 1.00 93.19 411 LEU A C 1
ATOM 3143 O O . LEU A 1 411 ? -8.262 19.512 4.013 1.00 93.19 411 LEU A O 1
ATOM 3147 N N . PRO A 1 412 ? -9.670 18.970 5.669 1.00 93.69 412 PRO A N 1
ATOM 3148 C CA . PRO A 1 412 ? -8.793 19.497 6.707 1.00 93.69 412 PRO A CA 1
ATOM 3149 C C . PRO A 1 412 ? -7.494 18.686 6.809 1.00 93.69 412 PRO A C 1
ATOM 3151 O O . PRO A 1 412 ? -7.503 17.455 6.776 1.00 93.69 412 PRO A O 1
ATOM 3154 N N . ALA A 1 413 ? -6.368 19.375 6.995 1.00 93.88 413 ALA A N 1
ATOM 3155 C CA . ALA A 1 413 ? -5.042 18.765 7.079 1.00 93.88 413 ALA A CA 1
ATOM 3156 C C . ALA A 1 413 ? -4.793 18.096 8.448 1.00 93.88 413 ALA A C 1
ATOM 3158 O O . ALA A 1 413 ? -4.089 18.644 9.294 1.00 93.88 413 ALA A O 1
ATOM 3159 N N . ASN A 1 414 ? -5.414 16.939 8.699 1.00 95.81 414 ASN A N 1
ATOM 3160 C CA . ASN A 1 414 ? -5.323 16.224 9.974 1.00 95.81 414 ASN A CA 1
ATOM 3161 C C . ASN A 1 414 ? -5.381 14.689 9.815 1.00 95.81 414 ASN A C 1
ATOM 3163 O O . ASN A 1 414 ? -5.671 14.157 8.743 1.00 95.81 414 ASN A O 1
ATOM 3167 N N . GLY A 1 415 ? -5.137 13.972 10.916 1.00 97.31 415 GLY A N 1
ATOM 3168 C CA . GLY A 1 415 ? -5.110 12.506 10.931 1.00 97.31 415 GLY A CA 1
ATOM 3169 C C . GLY A 1 415 ? -6.447 11.815 10.667 1.00 97.31 415 GLY A C 1
ATOM 3170 O O . GLY A 1 415 ? -6.443 10.658 10.256 1.00 97.31 415 GLY A O 1
ATOM 3171 N N . TRP A 1 416 ? -7.579 12.505 10.837 1.00 98.00 416 TRP A N 1
ATOM 3172 C CA . TRP A 1 416 ? -8.888 11.960 10.472 1.00 98.00 416 TRP A CA 1
ATOM 3173 C C . TRP A 1 416 ? -9.033 11.852 8.953 1.00 98.00 416 TRP A C 1
ATOM 3175 O O . TRP A 1 416 ? -9.392 10.791 8.449 1.00 98.00 416 TRP A O 1
ATOM 3185 N N . THR A 1 417 ? -8.646 12.898 8.219 1.00 97.38 417 THR A N 1
ATOM 3186 C CA . THR A 1 417 ? -8.593 12.879 6.750 1.00 97.38 417 THR A CA 1
ATOM 3187 C C . THR A 1 417 ? -7.657 11.776 6.246 1.00 97.38 417 THR A C 1
ATOM 3189 O O . THR A 1 417 ? -8.032 10.997 5.369 1.00 97.38 417 THR A O 1
ATOM 3192 N N . SER A 1 418 ? -6.467 11.641 6.846 1.00 97.44 418 SER A N 1
ATOM 3193 C CA . SER A 1 418 ? -5.516 10.562 6.534 1.00 97.44 418 SER A CA 1
ATOM 3194 C C . SER A 1 418 ? -6.104 9.166 6.775 1.00 97.44 418 SER A C 1
ATOM 3196 O O . SER A 1 418 ? -5.945 8.275 5.938 1.00 97.44 418 SER A O 1
ATOM 3198 N N . LEU A 1 419 ? -6.825 8.979 7.886 1.00 98.38 419 LEU A N 1
ATOM 3199 C CA . LEU A 1 419 ? -7.512 7.730 8.218 1.00 98.38 419 LEU A CA 1
ATOM 3200 C C . LEU A 1 419 ? -8.637 7.415 7.218 1.00 98.38 419 LEU A C 1
ATOM 3202 O O . LEU A 1 419 ? -8.745 6.279 6.754 1.00 98.38 419 LEU A O 1
ATOM 3206 N N . GLN A 1 420 ? -9.449 8.410 6.847 1.00 98.00 420 GLN A N 1
ATOM 3207 C CA . GLN A 1 420 ? -10.516 8.251 5.855 1.00 98.00 420 GLN A CA 1
ATOM 3208 C C . GLN A 1 420 ? -9.962 7.855 4.478 1.00 98.00 420 GLN A C 1
ATOM 3210 O O . GLN A 1 420 ? -10.520 6.949 3.859 1.00 98.00 420 GLN A O 1
ATOM 3215 N N . ILE A 1 421 ? -8.855 8.460 4.021 1.00 97.38 421 ILE A N 1
ATOM 3216 C CA . ILE A 1 421 ? -8.160 8.070 2.778 1.00 97.38 421 ILE A CA 1
ATOM 3217 C C . ILE A 1 421 ? -7.698 6.611 2.866 1.00 97.38 421 ILE A C 1
ATOM 3219 O O . ILE A 1 421 ? -8.055 5.799 2.008 1.00 97.38 421 ILE A O 1
ATOM 3223 N N . GLY A 1 422 ? -6.956 6.256 3.922 1.00 97.31 422 GLY A N 1
ATOM 3224 C CA . GLY A 1 422 ? -6.414 4.908 4.098 1.00 97.31 422 GLY A CA 1
ATOM 3225 C C . GLY A 1 422 ? -7.500 3.831 4.133 1.00 97.31 422 GLY A C 1
ATOM 3226 O O . GLY A 1 422 ? -7.413 2.832 3.423 1.00 97.31 422 GLY A O 1
ATOM 3227 N N . VAL A 1 423 ? -8.572 4.044 4.902 1.00 98.06 423 VAL A N 1
ATOM 3228 C CA . VAL A 1 423 ? -9.675 3.076 5.000 1.00 98.06 423 VAL A CA 1
ATOM 3229 C C . VAL A 1 423 ? -10.522 3.027 3.725 1.00 98.06 423 VAL A C 1
ATOM 3231 O O . VAL A 1 423 ? -10.914 1.932 3.329 1.00 98.06 423 VAL A O 1
ATOM 3234 N N . ASN A 1 424 ? -10.765 4.143 3.024 1.00 97.88 424 ASN A N 1
ATOM 3235 C CA . ASN A 1 424 ? -11.440 4.097 1.719 1.00 97.88 424 ASN A CA 1
ATOM 3236 C C . ASN A 1 424 ? -10.638 3.295 0.684 1.00 97.88 424 ASN A C 1
ATOM 3238 O O . ASN A 1 424 ? -11.225 2.494 -0.045 1.00 97.88 424 ASN A O 1
ATOM 3242 N N . ARG A 1 425 ? -9.312 3.472 0.641 1.00 97.00 425 ARG A N 1
ATOM 3243 C CA . ARG A 1 425 ? -8.419 2.777 -0.299 1.00 97.00 425 ARG A CA 1
ATOM 3244 C C . ARG A 1 425 ? -8.326 1.280 -0.009 1.00 97.00 425 ARG A C 1
ATOM 3246 O O . ARG A 1 425 ? -8.517 0.485 -0.924 1.00 97.00 425 ARG A O 1
ATOM 3253 N N . THR A 1 426 ? -8.161 0.884 1.254 1.00 97.31 426 THR A N 1
ATOM 3254 C CA . THR A 1 426 ? -8.249 -0.531 1.658 1.00 97.31 426 THR A CA 1
ATOM 3255 C C . THR A 1 426 ? -9.597 -1.139 1.298 1.00 97.31 426 THR A C 1
ATOM 3257 O O . THR A 1 426 ? -9.677 -2.254 0.797 1.00 97.31 426 THR A O 1
ATOM 3260 N N . ARG A 1 427 ? -10.690 -0.409 1.521 1.00 97.69 427 ARG A N 1
ATOM 3261 C CA . ARG A 1 427 ? -12.019 -0.911 1.180 1.00 97.69 427 ARG A CA 1
ATOM 3262 C C . ARG A 1 427 ? -12.238 -1.036 -0.321 1.00 97.69 427 ARG A C 1
ATOM 3264 O O . ARG A 1 427 ? -12.948 -1.943 -0.727 1.00 97.69 427 ARG A O 1
ATOM 3271 N N . ALA A 1 428 ? -11.654 -0.157 -1.135 1.00 97.56 428 ALA A N 1
ATOM 3272 C CA . ALA A 1 428 ? -11.658 -0.295 -2.591 1.00 97.56 428 ALA A CA 1
ATOM 3273 C C . ALA A 1 428 ? -10.908 -1.557 -3.042 1.00 97.56 428 ALA A C 1
ATOM 3275 O O . ALA A 1 428 ? -11.449 -2.318 -3.842 1.00 97.56 428 ALA A O 1
ATOM 3276 N N . LEU A 1 429 ? -9.739 -1.832 -2.447 1.00 97.44 429 LEU A N 1
ATOM 3277 C CA . LEU A 1 429 ? -9.022 -3.098 -2.628 1.00 97.44 429 LEU A CA 1
ATOM 3278 C C . LEU A 1 429 ? -9.925 -4.293 -2.277 1.00 97.44 429 LEU A C 1
ATOM 3280 O O . LEU A 1 429 ? -10.164 -5.126 -3.137 1.00 97.44 429 LEU A O 1
ATOM 3284 N N . LEU A 1 430 ? -10.539 -4.322 -1.089 1.00 96.69 430 LEU A N 1
ATOM 3285 C CA . LEU A 1 430 ? -11.434 -5.414 -0.660 1.00 96.69 430 LEU A CA 1
ATOM 3286 C C . LEU A 1 430 ? -12.690 -5.626 -1.528 1.00 96.69 430 LEU A C 1
ATOM 3288 O O . LEU A 1 430 ? -13.335 -6.667 -1.405 1.00 96.69 430 LEU A O 1
ATOM 3292 N N . ARG A 1 431 ? -13.100 -4.644 -2.344 1.00 97.25 431 ARG A N 1
ATOM 3293 C CA . ARG A 1 431 ? -14.203 -4.811 -3.313 1.00 97.25 431 ARG A CA 1
ATOM 3294 C C . ARG A 1 431 ? -13.727 -5.324 -4.675 1.00 97.25 431 ARG A C 1
ATOM 3296 O O . ARG A 1 431 ? -14.530 -5.912 -5.386 1.00 97.25 431 ARG A O 1
ATOM 3303 N N . SER A 1 432 ? -12.444 -5.144 -4.989 1.00 97.38 432 SER A N 1
ATOM 3304 C CA . SER A 1 432 ? -11.822 -5.516 -6.272 1.00 97.38 432 SER A CA 1
ATOM 3305 C C . SER A 1 432 ? -10.998 -6.812 -6.184 1.00 97.38 432 SER A C 1
ATOM 3307 O O . SER A 1 432 ? -10.727 -7.467 -7.185 1.00 97.38 432 SER A O 1
ATOM 3309 N N . ASP A 1 433 ? -10.555 -7.185 -4.981 1.00 95.06 433 ASP A N 1
ATOM 3310 C CA . ASP A 1 433 ? -9.586 -8.251 -4.748 1.00 95.06 433 ASP A CA 1
ATOM 3311 C C . ASP A 1 433 ? -9.856 -8.962 -3.415 1.00 95.06 433 ASP A C 1
ATOM 3313 O O . ASP A 1 433 ? -9.844 -8.356 -2.343 1.00 95.06 433 ASP A O 1
ATOM 3317 N N . GLY A 1 434 ? -10.092 -10.273 -3.482 1.00 91.56 434 GLY A N 1
ATOM 3318 C CA . GLY A 1 434 ? -10.360 -11.117 -2.314 1.00 91.56 434 GLY A CA 1
ATOM 3319 C C . GLY A 1 434 ? -9.112 -11.712 -1.654 1.00 91.56 434 GLY A C 1
ATOM 3320 O O . GLY A 1 434 ? -9.243 -12.540 -0.753 1.00 91.56 434 GLY A O 1
ATOM 3321 N N . ARG A 1 435 ? -7.903 -11.375 -2.122 1.00 93.31 435 ARG A N 1
ATOM 3322 C CA . ARG A 1 435 ? -6.658 -11.956 -1.595 1.00 93.31 435 ARG A CA 1
ATOM 3323 C C . ARG A 1 435 ? -6.225 -11.298 -0.279 1.00 93.31 435 ARG A C 1
ATOM 3325 O O . ARG A 1 435 ? -6.422 -10.096 -0.103 1.00 93.31 435 ARG A O 1
ATOM 3332 N N . PRO A 1 436 ? -5.555 -12.042 0.626 1.00 92.75 436 PRO A N 1
ATOM 3333 C CA . PRO A 1 436 ? -4.879 -11.439 1.770 1.00 92.75 436 PRO A CA 1
ATOM 3334 C C . PRO A 1 436 ? -3.863 -10.402 1.290 1.00 92.75 436 PRO A C 1
ATOM 3336 O O . PRO A 1 436 ? -3.144 -10.650 0.318 1.00 92.75 436 PRO A O 1
ATOM 3339 N N . TYR A 1 437 ? -3.769 -9.271 1.979 1.00 96.50 437 TYR A N 1
ATOM 3340 C CA . TYR A 1 437 ? -2.891 -8.166 1.605 1.00 96.50 437 TYR A CA 1
ATOM 3341 C C . TYR A 1 437 ? -1.990 -7.749 2.769 1.00 96.50 437 TYR A C 1
ATOM 3343 O O . TYR A 1 437 ? -2.281 -8.007 3.940 1.00 96.50 437 TYR A O 1
ATOM 3351 N N . HIS A 1 438 ? -0.874 -7.115 2.429 1.00 97.75 438 HIS A N 1
ATOM 3352 C CA . HIS A 1 438 ? 0.044 -6.500 3.378 1.00 97.75 438 HIS A CA 1
ATOM 3353 C C . HIS A 1 438 ? -0.218 -4.993 3.472 1.00 97.75 438 HIS A C 1
ATOM 3355 O O . HIS A 1 438 ? -0.744 -4.386 2.535 1.00 97.75 438 HIS A O 1
ATOM 3361 N N . LEU A 1 439 ? 0.181 -4.374 4.585 1.00 97.81 439 LEU A N 1
ATOM 3362 C CA . LEU A 1 439 ? 0.057 -2.928 4.776 1.00 97.81 439 LEU A CA 1
ATOM 3363 C C . LEU A 1 439 ? 1.411 -2.253 4.942 1.00 97.81 439 LEU A C 1
ATOM 3365 O O . LEU A 1 439 ? 2.067 -2.443 5.960 1.00 97.81 439 LEU A O 1
ATOM 3369 N N . TRP A 1 440 ? 1.767 -1.377 4.011 1.00 97.81 440 TRP A N 1
ATOM 3370 C CA . TRP A 1 440 ? 2.857 -0.429 4.195 1.00 97.81 440 TRP A CA 1
ATOM 3371 C C . TRP A 1 440 ? 2.418 0.737 5.085 1.00 97.81 440 TRP A C 1
ATOM 3373 O O . TRP A 1 440 ? 1.465 1.458 4.768 1.00 97.81 440 TRP A O 1
ATOM 3383 N N . PHE A 1 441 ? 3.147 0.961 6.178 1.00 97.25 441 PHE A N 1
ATOM 3384 C CA . PHE A 1 441 ? 2.949 2.102 7.071 1.00 97.25 441 PHE A CA 1
ATOM 3385 C C . PHE A 1 441 ? 4.293 2.709 7.508 1.00 97.25 441 PHE A C 1
ATOM 3387 O O . PHE A 1 441 ? 5.291 2.003 7.636 1.00 97.25 441 PHE A O 1
ATOM 3394 N N . ALA A 1 442 ? 4.317 4.027 7.711 1.00 94.00 442 ALA A N 1
ATOM 3395 C CA . ALA A 1 442 ? 5.500 4.780 8.134 1.00 94.00 442 ALA A CA 1
ATOM 3396 C C . ALA A 1 442 ? 5.655 4.806 9.667 1.00 94.00 442 ALA A C 1
ATOM 3398 O O . ALA A 1 442 ? 4.732 4.432 10.391 1.00 94.00 442 ALA A O 1
ATOM 3399 N N . THR A 1 443 ? 6.787 5.301 10.177 1.00 92.12 443 THR A N 1
ATOM 3400 C CA . THR A 1 443 ? 6.916 5.670 11.603 1.00 92.12 443 THR A CA 1
ATOM 3401 C C . THR A 1 443 ? 5.824 6.661 12.056 1.00 92.12 443 THR A C 1
ATOM 3403 O O . THR A 1 443 ? 5.474 7.565 11.290 1.00 92.12 443 THR A O 1
ATOM 3406 N N . PRO A 1 444 ? 5.292 6.539 13.298 1.00 91.62 444 PRO A N 1
ATOM 3407 C CA . PRO A 1 444 ? 4.349 7.501 13.882 1.00 91.62 444 PRO A CA 1
ATOM 3408 C C . PRO A 1 444 ? 4.826 8.962 13.873 1.00 91.62 444 PRO A C 1
ATOM 3410 O O . PRO A 1 444 ? 4.011 9.873 14.022 1.00 91.62 444 PRO A O 1
ATOM 3413 N N . SER A 1 445 ? 6.135 9.195 13.741 1.00 90.19 445 SER A N 1
ATOM 3414 C CA . SER A 1 445 ? 6.737 10.528 13.662 1.00 90.19 445 SER A CA 1
ATOM 3415 C C . SER A 1 445 ? 7.014 11.020 12.246 1.00 90.19 445 SER A C 1
ATOM 3417 O O . SER A 1 445 ? 7.468 12.151 12.078 1.00 90.19 445 SER A O 1
ATOM 3419 N N . TRP A 1 446 ? 6.753 10.210 11.219 1.00 89.50 446 TRP A N 1
ATOM 3420 C CA . TRP A 1 446 ? 7.039 10.601 9.848 1.00 89.50 446 TRP A CA 1
ATOM 3421 C C . TRP A 1 446 ? 6.097 11.722 9.385 1.00 89.50 446 TRP A C 1
ATOM 3423 O O . TRP A 1 446 ? 4.902 11.509 9.177 1.00 89.50 446 TRP A O 1
ATOM 3433 N N . GLU A 1 447 ? 6.656 12.922 9.216 1.00 85.25 447 GLU A N 1
ATOM 3434 C CA . GLU A 1 447 ? 5.917 14.139 8.865 1.00 85.25 447 GLU A CA 1
ATOM 3435 C C . GLU A 1 447 ? 5.800 14.397 7.359 1.00 85.25 447 GLU A C 1
ATOM 3437 O O . GLU A 1 447 ? 4.792 14.968 6.934 1.00 85.25 447 GLU A O 1
ATOM 3442 N N . THR A 1 448 ? 6.808 14.050 6.545 1.00 78.75 448 THR A N 1
ATOM 3443 C CA . THR A 1 448 ? 6.856 14.494 5.140 1.00 78.75 448 THR A CA 1
ATOM 3444 C C . THR A 1 448 ? 7.919 13.823 4.260 1.00 78.75 448 THR A C 1
ATOM 3446 O O . THR A 1 448 ? 9.012 13.515 4.724 1.00 78.75 448 THR A O 1
ATOM 3449 N N . ASP A 1 449 ? 7.642 13.743 2.949 1.00 69.00 449 ASP A N 1
ATOM 3450 C CA . ASP A 1 449 ? 8.642 13.592 1.869 1.00 69.00 449 ASP A CA 1
ATOM 3451 C C . ASP A 1 449 ? 8.949 14.957 1.215 1.00 69.00 449 ASP A C 1
ATOM 3453 O O . ASP A 1 449 ? 8.860 15.128 -0.004 1.00 69.00 449 ASP A O 1
ATOM 3457 N N . ARG A 1 450 ? 9.232 15.975 2.039 1.00 72.00 450 ARG A N 1
ATOM 3458 C CA . ARG A 1 450 ? 9.421 17.406 1.697 1.00 72.00 450 ARG A CA 1
ATOM 3459 C C . ARG A 1 450 ? 8.187 18.129 1.124 1.00 72.00 450 ARG A C 1
ATOM 3461 O O . ARG A 1 450 ? 7.942 19.272 1.493 1.00 72.00 450 ARG A O 1
ATOM 3468 N N . ASN A 1 451 ? 7.414 17.488 0.244 1.00 69.62 451 ASN A N 1
ATOM 3469 C CA . ASN A 1 451 ? 6.296 18.093 -0.499 1.00 69.62 451 ASN A CA 1
ATOM 3470 C C . ASN A 1 451 ? 4.900 17.752 0.056 1.00 69.62 451 ASN A C 1
ATOM 3472 O O . ASN A 1 451 ? 3.923 18.393 -0.320 1.00 69.62 451 ASN A O 1
ATOM 3476 N N . TRP A 1 452 ? 4.788 16.741 0.921 1.00 79.75 452 TRP A N 1
ATOM 3477 C CA . TRP A 1 452 ? 3.511 16.174 1.380 1.00 79.75 452 TRP A CA 1
ATOM 3478 C C . TRP A 1 452 ? 3.450 16.155 2.896 1.00 79.75 452 TRP A C 1
ATOM 3480 O O . TRP A 1 452 ? 4.439 15.776 3.512 1.00 79.75 452 TRP A O 1
ATOM 3490 N N . ARG A 1 453 ? 2.322 16.504 3.517 1.00 88.00 453 ARG A N 1
ATOM 3491 C CA . ARG A 1 453 ? 2.189 16.405 4.981 1.00 88.00 453 ARG A CA 1
ATOM 3492 C C . ARG A 1 453 ? 1.579 15.064 5.360 1.00 88.00 453 ARG A C 1
ATOM 3494 O O . ARG A 1 453 ? 0.600 14.650 4.751 1.00 88.00 453 ARG A O 1
ATOM 3501 N N . SER A 1 454 ? 2.108 14.407 6.380 1.00 92.38 454 SER A N 1
ATOM 3502 C CA . SER A 1 454 ? 1.435 13.292 7.037 1.00 92.38 454 SER A CA 1
ATOM 3503 C C . SER A 1 454 ? 0.447 13.829 8.066 1.00 92.38 454 SER A C 1
ATOM 3505 O O . SER A 1 454 ? 0.836 14.548 8.983 1.00 92.38 454 SER A O 1
ATOM 3507 N N . GLY A 1 455 ? -0.830 13.465 7.957 1.00 95.19 455 GLY A N 1
ATOM 3508 C CA . GLY A 1 455 ? -1.796 13.725 9.032 1.00 95.19 455 GLY A CA 1
ATOM 3509 C C . GLY A 1 455 ? -1.643 12.773 10.226 1.00 95.19 455 GLY A C 1
ATOM 3510 O O . GLY A 1 455 ? -2.238 13.012 11.279 1.00 95.19 455 GLY A O 1
ATOM 3511 N N . PHE A 1 456 ? -0.860 11.696 10.082 1.00 95.62 456 PHE A N 1
ATOM 3512 C CA . PHE A 1 456 ? -0.600 10.735 11.155 1.00 95.62 456 PHE A CA 1
ATOM 3513 C C . PHE A 1 456 ? 0.553 11.131 12.079 1.00 95.62 456 PHE A C 1
ATOM 3515 O O . PHE A 1 456 ? 0.589 10.644 13.208 1.00 95.62 456 PHE A O 1
ATOM 3522 N N . ALA A 1 457 ? 1.444 12.026 11.645 1.00 92.44 457 ALA A N 1
ATOM 3523 C CA . ALA A 1 457 ? 2.563 12.484 12.458 1.00 92.44 457 ALA A CA 1
ATOM 3524 C C . ALA A 1 457 ? 2.091 13.026 13.815 1.00 92.44 457 ALA A C 1
ATOM 3526 O O . ALA A 1 457 ? 1.302 13.972 13.876 1.00 92.44 457 ALA A O 1
ATOM 3527 N N . ASN A 1 458 ? 2.562 12.406 14.901 1.00 88.06 458 ASN A N 1
ATOM 3528 C CA . ASN A 1 458 ? 2.197 12.751 16.282 1.00 88.06 458 ASN A CA 1
ATOM 3529 C C . ASN A 1 458 ? 0.668 12.752 16.545 1.00 88.06 458 ASN A C 1
ATOM 3531 O O . ASN A 1 458 ? 0.170 13.486 17.400 1.00 88.06 458 ASN A O 1
ATOM 3535 N N . SER A 1 459 ? -0.092 11.940 15.800 1.00 96.12 459 SER A N 1
ATOM 3536 C CA . SER A 1 459 ? -1.558 11.934 15.790 1.00 96.12 459 SER A CA 1
ATOM 3537 C C . SER A 1 459 ? -2.119 10.626 16.359 1.00 96.12 459 SER A C 1
ATOM 3539 O O . SER A 1 459 ? -1.670 9.552 15.951 1.00 96.12 459 SER A O 1
ATOM 3541 N N . PRO A 1 460 ? -3.159 10.649 17.218 1.00 97.44 460 PRO A N 1
ATOM 3542 C CA . PRO A 1 460 ? -3.769 9.420 17.734 1.00 97.44 460 PRO A CA 1
ATOM 3543 C C . PRO A 1 460 ? -4.359 8.551 16.610 1.00 97.44 460 PRO A C 1
ATOM 3545 O O . PRO A 1 460 ? -4.389 7.329 16.725 1.00 97.44 460 PRO A O 1
ATOM 3548 N N . TYR A 1 461 ? -4.745 9.155 15.479 1.00 98.44 461 TYR A N 1
ATOM 3549 C CA . TYR A 1 461 ? -5.279 8.441 14.316 1.00 98.44 461 TYR A CA 1
ATOM 3550 C C . TYR A 1 461 ? -4.266 7.530 13.607 1.00 98.44 461 TYR A C 1
ATOM 3552 O O . TYR A 1 461 ? -4.687 6.683 12.820 1.00 98.44 461 TYR A O 1
ATOM 3560 N N . PHE A 1 462 ? -2.965 7.644 13.903 1.00 98.19 462 PHE A N 1
ATOM 3561 C CA . PHE A 1 462 ? -1.959 6.696 13.421 1.00 98.19 462 PHE A CA 1
ATOM 3562 C C . PHE A 1 462 ? -2.304 5.254 13.828 1.00 98.19 462 PHE A C 1
ATOM 3564 O O . PHE A 1 462 ? -2.394 4.369 12.976 1.00 98.19 462 PHE A O 1
ATOM 3571 N N . ARG A 1 463 ? -2.557 5.011 15.123 1.00 98.25 463 ARG A N 1
ATOM 3572 C CA . ARG A 1 463 ? -2.888 3.657 15.593 1.00 98.25 463 ARG A CA 1
ATOM 3573 C C . ARG A 1 463 ? -4.285 3.224 15.166 1.00 98.25 463 ARG A C 1
ATOM 3575 O O . ARG A 1 463 ? -4.488 2.060 14.850 1.00 98.25 463 ARG A O 1
ATOM 3582 N N . GLU A 1 464 ? -5.223 4.169 15.075 1.00 98.69 464 GLU A N 1
ATOM 3583 C CA . GLU A 1 464 ? -6.578 3.890 14.591 1.00 98.69 464 GLU A CA 1
ATOM 3584 C C . GLU A 1 464 ? -6.549 3.379 13.151 1.00 98.69 464 GLU A C 1
ATOM 3586 O O . GLU A 1 464 ? -7.314 2.482 12.806 1.00 98.69 464 GLU A O 1
ATOM 3591 N N . ASN A 1 465 ? -5.627 3.883 12.322 1.00 98.69 465 ASN A N 1
ATOM 3592 C CA . ASN A 1 465 ? -5.392 3.327 10.997 1.00 98.69 465 ASN A CA 1
ATOM 3593 C C . ASN A 1 465 ? -4.975 1.857 11.092 1.00 98.69 465 ASN A C 1
ATOM 3595 O O . ASN A 1 465 ? -5.653 1.022 10.501 1.00 98.69 465 ASN A O 1
ATOM 3599 N N . LEU A 1 466 ? -3.950 1.515 11.879 1.00 98.56 466 LEU A N 1
ATOM 3600 C CA . LEU A 1 466 ? -3.511 0.121 12.044 1.00 98.56 466 LEU A CA 1
ATOM 3601 C C . LEU A 1 466 ? -4.638 -0.789 12.569 1.00 98.56 466 LEU A C 1
ATOM 3603 O O . LEU A 1 466 ? -4.860 -1.859 12.004 1.00 98.56 466 LEU A O 1
ATOM 3607 N N . PHE A 1 467 ? -5.424 -0.332 13.549 1.00 98.62 467 PHE A N 1
ATOM 3608 C CA . PHE A 1 467 ? -6.608 -1.044 14.043 1.00 98.62 467 PHE A CA 1
ATOM 3609 C C . PHE A 1 467 ? -7.656 -1.278 12.952 1.00 98.62 467 PHE A C 1
ATOM 3611 O O . PHE A 1 467 ? -8.137 -2.400 12.788 1.00 98.62 467 PHE A O 1
ATOM 3618 N N . HIS A 1 468 ? -8.005 -0.241 12.182 1.00 98.56 468 HIS A N 1
ATOM 3619 C CA . HIS A 1 468 ? -8.949 -0.364 11.076 1.00 98.56 468 HIS A CA 1
ATOM 3620 C C . HIS A 1 468 ? -8.426 -1.293 9.979 1.00 98.56 468 HIS A C 1
ATOM 3622 O O . HIS A 1 468 ? -9.214 -2.074 9.452 1.00 98.56 468 HIS A O 1
ATOM 3628 N N . GLN A 1 469 ? -7.134 -1.240 9.642 1.00 97.88 469 GLN A N 1
ATOM 3629 C CA . GLN A 1 469 ? -6.564 -2.122 8.627 1.00 97.88 469 GLN A CA 1
ATOM 3630 C C . GLN A 1 469 ? -6.505 -3.583 9.094 1.00 97.88 469 GLN A C 1
ATOM 3632 O O . GLN A 1 469 ? -6.817 -4.469 8.303 1.00 97.88 469 GLN A O 1
ATOM 3637 N N . ALA A 1 470 ? -6.219 -3.846 10.372 1.00 97.44 470 ALA A N 1
ATOM 3638 C CA . ALA A 1 470 ? -6.249 -5.197 10.930 1.00 97.44 470 ALA A CA 1
ATOM 3639 C C . ALA A 1 470 ? -7.628 -5.860 10.794 1.00 97.44 470 ALA A C 1
ATOM 3641 O O . ALA A 1 470 ? -7.745 -6.927 10.199 1.00 97.44 470 ALA A O 1
ATOM 3642 N N . VAL A 1 471 ? -8.705 -5.197 11.242 1.00 97.69 471 VAL A N 1
ATOM 3643 C CA . VAL A 1 471 ? -10.073 -5.737 11.077 1.00 97.69 471 VAL A CA 1
ATOM 3644 C C . VAL A 1 471 ? -10.609 -5.652 9.641 1.00 97.69 471 VAL A C 1
ATOM 3646 O O . VAL A 1 471 ? -11.682 -6.175 9.350 1.00 97.69 471 VAL A O 1
ATOM 3649 N N . ASN A 1 472 ? -9.871 -5.010 8.732 1.00 96.88 472 ASN A N 1
ATOM 3650 C CA . ASN A 1 472 ? -10.082 -5.107 7.289 1.00 96.88 472 ASN A CA 1
ATOM 3651 C C . ASN A 1 472 ? -9.270 -6.269 6.659 1.00 96.88 472 ASN A C 1
ATOM 3653 O O . ASN A 1 472 ? -9.373 -6.470 5.454 1.00 96.88 472 ASN A O 1
ATOM 3657 N N . GLY A 1 473 ? -8.526 -7.068 7.438 1.00 93.75 473 GLY A N 1
ATOM 3658 C CA . GLY A 1 473 ? -7.872 -8.307 6.990 1.00 93.75 473 GLY A CA 1
ATOM 3659 C C . GLY A 1 473 ? -6.337 -8.289 6.952 1.00 93.75 473 GLY A C 1
ATOM 3660 O O . GLY A 1 473 ? -5.743 -9.264 6.489 1.00 93.75 473 GLY A O 1
ATOM 3661 N N . VAL A 1 474 ? -5.669 -7.227 7.425 1.00 96.00 474 VAL A N 1
ATOM 3662 C CA . VAL A 1 474 ? -4.194 -7.217 7.516 1.00 96.00 474 VAL A CA 1
ATOM 3663 C C . VAL A 1 474 ? -3.716 -8.095 8.666 1.00 96.00 474 VAL A C 1
ATOM 3665 O O . VAL A 1 474 ? -4.012 -7.823 9.826 1.00 96.00 474 VAL A O 1
ATOM 3668 N N . GLN A 1 475 ? -2.889 -9.086 8.333 1.00 93.38 475 GLN A N 1
ATOM 3669 C CA . GLN A 1 475 ? -2.155 -9.914 9.303 1.00 93.38 475 GLN A CA 1
ATOM 3670 C C . GLN A 1 475 ? -0.636 -9.674 9.263 1.00 93.38 475 GLN A C 1
ATOM 3672 O O . GLN A 1 475 ? 0.061 -9.944 10.236 1.00 93.38 475 GLN A O 1
ATOM 3677 N N . HIS A 1 476 ? -0.114 -9.153 8.149 1.00 96.50 476 HIS A N 1
ATOM 3678 C CA . HIS A 1 476 ? 1.298 -8.813 7.991 1.00 96.50 476 HIS A CA 1
ATOM 3679 C C . HIS A 1 476 ? 1.441 -7.340 7.600 1.00 96.50 476 HIS A C 1
ATOM 3681 O O . HIS A 1 476 ? 0.970 -6.896 6.548 1.00 96.50 476 HIS A O 1
ATOM 3687 N N . PHE A 1 477 ? 2.092 -6.588 8.477 1.00 98.12 477 PHE A N 1
ATOM 3688 C CA . PHE A 1 477 ? 2.385 -5.177 8.305 1.00 98.12 477 PHE A CA 1
ATOM 3689 C C . PHE A 1 477 ? 3.835 -4.990 7.841 1.00 98.12 477 PHE A C 1
ATOM 3691 O O . PHE A 1 477 ? 4.727 -5.751 8.201 1.00 98.12 477 PHE A O 1
ATOM 3698 N N . ILE A 1 478 ? 4.083 -3.955 7.051 1.00 97.94 478 ILE A N 1
ATOM 3699 C CA . ILE A 1 478 ? 5.395 -3.618 6.511 1.00 97.94 478 ILE A CA 1
ATOM 3700 C C . ILE A 1 478 ? 5.759 -2.237 7.050 1.00 97.94 478 ILE A C 1
ATOM 3702 O O . ILE A 1 478 ? 5.202 -1.218 6.631 1.00 97.94 478 ILE A O 1
ATOM 3706 N N . TYR A 1 479 ? 6.653 -2.229 8.035 1.00 97.06 479 TYR A N 1
ATOM 3707 C CA . TYR A 1 479 ? 7.015 -1.057 8.812 1.00 97.06 479 TYR A CA 1
ATOM 3708 C C . TYR A 1 479 ? 8.194 -0.314 8.184 1.00 97.06 479 TYR A C 1
ATOM 3710 O O . TYR A 1 479 ? 9.344 -0.764 8.222 1.00 97.06 479 TYR A O 1
ATOM 3718 N N . TRP A 1 480 ? 7.902 0.858 7.628 1.00 93.12 480 TRP A N 1
ATOM 3719 C CA . TRP A 1 480 ? 8.897 1.766 7.082 1.00 93.12 480 TRP A CA 1
ATOM 3720 C C . TRP A 1 480 ? 9.455 2.683 8.179 1.00 93.12 480 TRP A C 1
ATOM 3722 O O . TRP A 1 480 ? 8.865 3.706 8.538 1.00 93.12 480 TRP A O 1
ATOM 3732 N N . ASN A 1 481 ? 10.604 2.281 8.727 1.00 91.19 481 ASN A N 1
ATOM 3733 C CA . ASN A 1 481 ? 11.338 2.977 9.786 1.00 91.19 481 ASN A CA 1
ATOM 3734 C C . ASN A 1 481 ? 12.836 3.151 9.434 1.00 91.19 481 ASN A C 1
ATOM 3736 O O . ASN A 1 481 ? 13.689 2.589 10.123 1.00 91.19 481 ASN A O 1
ATOM 3740 N N . PRO A 1 482 ? 13.197 3.870 8.354 1.00 81.50 482 PRO A N 1
ATOM 3741 C CA . PRO A 1 482 ? 14.588 4.009 7.913 1.00 81.50 482 PRO A CA 1
ATOM 3742 C C . PRO A 1 482 ? 15.465 4.789 8.910 1.00 81.50 482 PRO A C 1
ATOM 3744 O O . PRO A 1 482 ? 14.976 5.514 9.772 1.00 81.50 482 PRO A O 1
ATOM 3747 N N . ILE A 1 483 ? 16.786 4.676 8.748 1.00 66.75 483 ILE A N 1
ATOM 3748 C CA . ILE A 1 483 ? 17.817 5.417 9.508 1.00 66.75 483 ILE A CA 1
ATOM 3749 C C . ILE A 1 483 ? 18.109 6.777 8.825 1.00 66.75 483 ILE A C 1
ATOM 3751 O O . ILE A 1 483 ? 19.250 7.231 8.794 1.00 66.75 483 ILE A O 1
ATOM 3755 N N . ASP A 1 484 ? 17.115 7.389 8.173 1.00 59.56 484 ASP A N 1
ATOM 3756 C CA . ASP A 1 484 ? 17.352 8.489 7.229 1.00 59.56 484 ASP A CA 1
ATOM 3757 C C . ASP A 1 484 ? 17.887 9.756 7.919 1.00 59.56 484 ASP A C 1
ATOM 3759 O O . ASP A 1 484 ? 17.201 10.411 8.704 1.00 59.56 484 ASP A O 1
ATOM 3763 N N . GLN A 1 485 ? 19.116 10.128 7.551 1.00 52.78 485 GLN A N 1
ATOM 3764 C CA . GLN A 1 485 ? 19.816 11.337 8.012 1.00 52.78 485 GLN A CA 1
ATOM 3765 C C . GLN A 1 485 ? 19.323 12.620 7.310 1.00 52.78 485 GLN A C 1
ATOM 3767 O O . GLN A 1 485 ? 19.614 13.721 7.764 1.00 52.78 485 GLN A O 1
ATOM 3772 N N . ASP A 1 486 ? 18.564 12.480 6.216 1.00 54.03 486 ASP A N 1
ATOM 3773 C CA . ASP A 1 486 ? 18.048 13.577 5.379 1.00 54.03 486 ASP A CA 1
ATOM 3774 C C . ASP A 1 486 ? 16.617 14.031 5.753 1.00 54.03 486 ASP A C 1
ATOM 3776 O O . ASP A 1 486 ? 15.995 14.823 5.028 1.00 54.03 486 ASP A O 1
ATOM 3780 N N . LEU A 1 487 ? 16.064 13.513 6.856 1.00 58.81 487 LEU A N 1
ATOM 3781 C CA . LEU A 1 487 ? 14.765 13.930 7.384 1.00 58.81 487 LEU A CA 1
ATOM 3782 C C . LEU A 1 487 ? 14.864 15.298 8.075 1.00 58.81 487 LEU A C 1
ATOM 3784 O O . LEU A 1 487 ? 15.869 15.639 8.690 1.00 58.81 487 LEU A O 1
ATOM 3788 N N . VAL A 1 488 ? 13.778 16.078 8.016 1.00 63.44 488 VAL A N 1
ATOM 3789 C CA . VAL A 1 488 ? 13.678 17.395 8.688 1.00 63.44 488 VAL A CA 1
ATOM 3790 C C . VAL A 1 488 ? 13.838 17.270 10.210 1.00 63.44 488 VAL A C 1
ATOM 3792 O O . VAL A 1 488 ? 14.298 18.201 10.869 1.00 63.44 488 VAL A O 1
ATOM 3795 N N . ILE A 1 489 ? 13.474 16.109 10.754 1.00 64.56 489 ILE A N 1
ATOM 3796 C CA . ILE A 1 489 ? 13.720 15.708 12.134 1.00 64.56 489 ILE A CA 1
ATOM 3797 C C . ILE A 1 489 ? 14.486 14.388 12.067 1.00 64.56 489 ILE A C 1
ATOM 3799 O O . ILE A 1 489 ? 13.956 13.407 11.545 1.00 64.56 489 ILE A O 1
ATOM 3803 N N . GLU A 1 490 ? 15.713 14.360 12.584 1.00 69.25 490 GLU A N 1
ATOM 3804 C CA . GLU A 1 490 ? 16.505 13.132 12.669 1.00 69.25 490 GLU A CA 1
ATOM 3805 C C . GLU A 1 490 ? 15.764 12.098 13.535 1.00 69.25 490 GLU A C 1
ATOM 3807 O O . GLU A 1 490 ? 15.339 12.386 14.659 1.00 69.25 490 GLU A O 1
ATOM 3812 N N . ILE A 1 491 ? 15.574 10.889 12.999 1.00 72.94 491 ILE A N 1
ATOM 3813 C CA . ILE A 1 491 ? 14.971 9.771 13.730 1.00 72.94 491 ILE A CA 1
ATOM 3814 C C . ILE A 1 491 ? 16.101 8.830 14.137 1.00 72.94 491 ILE A C 1
ATOM 3816 O O . ILE A 1 491 ? 16.412 7.854 13.447 1.00 72.94 491 ILE A O 1
ATOM 3820 N N . ASP A 1 492 ? 16.744 9.154 15.259 1.00 82.31 492 ASP A N 1
ATOM 3821 C CA . ASP A 1 492 ? 17.839 8.365 15.814 1.00 82.31 492 ASP A CA 1
ATOM 3822 C C . ASP A 1 492 ? 17.405 6.939 16.224 1.00 82.31 492 ASP A C 1
ATOM 3824 O O . ASP A 1 492 ? 16.234 6.546 16.166 1.00 82.31 492 ASP A O 1
ATOM 3828 N N . ARG A 1 493 ? 18.381 6.115 16.621 1.00 85.44 493 ARG A N 1
ATOM 3829 C CA . ARG A 1 493 ? 18.134 4.712 16.981 1.00 85.44 493 ARG A CA 1
ATOM 3830 C C . ARG A 1 493 ? 17.295 4.554 18.254 1.00 85.44 493 ARG A C 1
ATOM 3832 O O . ARG A 1 493 ? 16.533 3.596 18.345 1.00 85.44 493 ARG A O 1
ATOM 3839 N N . GLU A 1 494 ? 17.419 5.455 19.223 1.00 88.88 494 GLU A N 1
ATOM 3840 C CA . GLU A 1 494 ? 16.644 5.400 20.466 1.00 88.88 494 GLU A CA 1
ATOM 3841 C C . GLU A 1 494 ? 15.167 5.683 20.177 1.00 88.88 494 GLU A C 1
ATOM 3843 O O . GLU A 1 494 ? 14.298 4.894 20.561 1.00 88.88 494 GLU A O 1
ATOM 3848 N N . ARG A 1 495 ? 14.891 6.726 19.387 1.00 88.75 495 ARG A N 1
ATOM 3849 C CA . ARG A 1 495 ? 13.549 7.060 18.911 1.00 88.75 495 ARG A CA 1
ATOM 3850 C C . ARG A 1 495 ? 12.924 5.925 18.105 1.00 88.75 495 ARG A C 1
ATOM 3852 O O . ARG A 1 495 ? 11.802 5.530 18.415 1.00 88.75 495 ARG A O 1
ATOM 3859 N N . ARG A 1 496 ? 13.641 5.341 17.132 1.00 89.06 496 ARG A N 1
ATOM 3860 C CA . ARG A 1 496 ? 13.124 4.189 16.362 1.00 89.06 496 ARG A CA 1
ATOM 3861 C C . ARG A 1 496 ? 12.802 2.993 17.254 1.00 89.06 496 ARG A C 1
ATOM 3863 O O . ARG A 1 496 ? 11.802 2.318 17.016 1.00 89.06 496 ARG A O 1
ATOM 3870 N N . ASN A 1 497 ? 13.602 2.737 18.289 1.00 92.50 497 ASN A N 1
ATOM 3871 C CA . ASN A 1 497 ? 13.344 1.659 19.243 1.00 92.50 497 ASN A CA 1
ATOM 3872 C C . ASN A 1 497 ? 12.105 1.948 20.108 1.00 92.50 497 ASN A C 1
ATOM 3874 O O . ASN A 1 497 ? 11.283 1.054 20.310 1.00 92.50 497 ASN A O 1
ATOM 3878 N N . ALA A 1 498 ? 11.930 3.187 20.577 1.00 93.94 498 ALA A N 1
ATOM 3879 C CA . ALA A 1 498 ? 10.740 3.611 21.316 1.00 93.94 498 ALA A CA 1
ATOM 3880 C C . ALA A 1 498 ? 9.463 3.547 20.455 1.00 93.94 498 ALA A C 1
ATOM 3882 O O . ALA A 1 498 ? 8.429 3.056 20.904 1.00 93.94 498 ALA A O 1
ATOM 3883 N N . GLU A 1 499 ? 9.541 3.967 19.192 1.00 94.94 499 GLU A N 1
ATOM 3884 C CA . GLU A 1 499 ? 8.435 3.867 18.236 1.00 94.94 499 GLU A CA 1
ATOM 3885 C C . GLU A 1 499 ? 8.122 2.406 17.892 1.00 94.94 499 GLU A C 1
ATOM 3887 O O . GLU A 1 499 ? 6.955 2.030 17.853 1.00 94.94 499 GLU A O 1
ATOM 3892 N N . SER A 1 500 ? 9.135 1.547 17.742 1.00 95.88 500 SER A N 1
ATOM 3893 C CA . SER A 1 500 ? 8.943 0.101 17.536 1.00 95.88 500 SER A CA 1
ATOM 3894 C C . SER A 1 500 ? 8.226 -0.558 18.722 1.00 95.88 500 SER A C 1
ATOM 3896 O O . SER A 1 500 ? 7.329 -1.366 18.514 1.00 95.88 500 SER A O 1
ATOM 3898 N N . ARG A 1 501 ? 8.516 -0.144 19.965 1.00 97.06 501 ARG A N 1
ATOM 3899 C CA . ARG A 1 501 ? 7.755 -0.566 21.161 1.00 97.06 501 ARG A CA 1
ATOM 3900 C C . ARG A 1 501 ? 6.296 -0.110 21.134 1.00 97.06 501 ARG A C 1
ATOM 3902 O O . ARG A 1 501 ? 5.417 -0.849 21.568 1.00 97.06 501 ARG A O 1
ATOM 3909 N N . ALA A 1 502 ? 6.026 1.085 20.610 1.00 96.69 502 ALA A N 1
ATOM 3910 C CA . ALA A 1 502 ? 4.656 1.547 20.407 1.00 96.69 502 ALA A CA 1
ATOM 3911 C C . ALA A 1 502 ? 3.930 0.722 19.327 1.00 96.69 502 ALA A C 1
ATOM 3913 O O . ALA A 1 502 ? 2.752 0.421 19.499 1.00 96.69 502 ALA A O 1
ATOM 3914 N N . ILE A 1 503 ? 4.622 0.303 18.257 1.00 97.75 503 ILE A N 1
ATOM 3915 C CA . ILE A 1 503 ? 4.068 -0.619 17.251 1.00 97.75 503 ILE A CA 1
ATOM 3916 C C . ILE A 1 503 ? 3.772 -1.996 17.859 1.00 97.75 503 ILE A C 1
ATOM 3918 O O . ILE A 1 503 ? 2.669 -2.495 17.665 1.00 97.75 503 ILE A O 1
ATOM 3922 N N . GLU A 1 504 ? 4.696 -2.576 18.630 1.00 97.38 504 GLU A N 1
ATOM 3923 C CA . GLU A 1 504 ? 4.493 -3.849 19.343 1.00 97.38 504 GLU A CA 1
ATOM 3924 C C . GLU A 1 504 ? 3.202 -3.811 20.182 1.00 97.38 504 GLU A C 1
ATOM 3926 O O . GLU A 1 504 ? 2.307 -4.632 19.996 1.00 97.38 504 GLU A O 1
ATOM 3931 N N . SER A 1 505 ? 3.039 -2.770 21.008 1.00 97.75 505 SER A N 1
ATOM 3932 C CA . SER A 1 505 ? 1.842 -2.578 21.838 1.00 97.75 505 SER A CA 1
ATOM 3933 C C . SER A 1 505 ? 0.547 -2.417 21.030 1.00 97.75 505 SER A C 1
ATOM 3935 O O . SER A 1 505 ? -0.518 -2.784 21.524 1.00 97.75 505 SER A O 1
ATOM 3937 N N . ILE A 1 506 ? 0.605 -1.857 19.817 1.00 98.25 506 ILE A N 1
ATOM 3938 C CA . ILE A 1 506 ? -0.553 -1.758 18.914 1.00 98.25 506 ILE A CA 1
ATOM 3939 C C . ILE A 1 506 ? -0.893 -3.137 18.334 1.00 98.25 506 ILE A C 1
ATOM 3941 O O . ILE A 1 506 ? -2.070 -3.484 18.246 1.00 98.25 506 ILE A O 1
ATOM 3945 N N . LEU A 1 507 ? 0.117 -3.928 17.959 1.00 97.69 507 LEU A N 1
ATOM 3946 C CA . LEU A 1 507 ? -0.061 -5.285 17.435 1.00 97.69 507 LEU A CA 1
ATOM 3947 C C . LEU A 1 507 ? -0.632 -6.226 18.506 1.00 97.69 507 LEU A C 1
ATOM 3949 O O . LEU A 1 507 ? -1.550 -6.984 18.200 1.00 97.69 507 LEU A O 1
ATOM 3953 N N . ASP A 1 508 ? -0.187 -6.118 19.759 1.00 97.00 508 ASP A N 1
ATOM 3954 C CA . ASP A 1 508 ? -0.765 -6.870 20.879 1.00 97.00 508 ASP A CA 1
ATOM 3955 C C . ASP A 1 508 ? -2.201 -6.427 21.225 1.00 97.00 508 ASP A C 1
ATOM 3957 O O . ASP A 1 508 ? -3.035 -7.273 21.550 1.00 97.00 508 ASP A O 1
ATOM 3961 N N . GLU A 1 509 ? -2.550 -5.136 21.107 1.00 97.88 509 GLU A N 1
ATOM 3962 C CA . GLU A 1 509 ? -3.947 -4.689 21.270 1.00 97.88 509 GLU A CA 1
ATOM 3963 C C . GLU A 1 509 ? -4.852 -5.264 20.163 1.00 97.88 509 GLU A C 1
ATOM 3965 O O . GLU A 1 509 ? -5.975 -5.693 20.442 1.00 97.88 509 GLU A O 1
ATOM 3970 N N . ILE A 1 510 ? -4.360 -5.332 18.919 1.00 97.69 510 ILE A N 1
ATOM 3971 C CA . ILE A 1 510 ? -5.067 -5.988 17.808 1.00 97.69 510 ILE A CA 1
ATOM 3972 C C . ILE A 1 510 ? -5.236 -7.481 18.097 1.00 97.69 510 ILE A C 1
ATOM 3974 O O . ILE A 1 510 ? -6.348 -7.988 17.976 1.00 97.69 510 ILE A O 1
ATOM 3978 N N . ASP A 1 511 ? -4.164 -8.175 18.484 1.00 96.56 511 ASP A N 1
ATOM 3979 C CA . ASP A 1 511 ? -4.162 -9.609 18.788 1.00 96.56 511 ASP A CA 1
ATOM 3980 C C . ASP A 1 511 ? -5.143 -9.954 19.917 1.00 96.56 511 ASP A C 1
ATOM 3982 O O . ASP A 1 511 ? -5.941 -10.882 19.787 1.00 96.56 511 ASP A O 1
ATOM 3986 N N . ALA A 1 512 ? -5.175 -9.149 20.983 1.00 96.50 512 ALA A N 1
ATOM 3987 C CA . ALA A 1 512 ? -6.134 -9.294 22.073 1.00 96.50 512 ALA A CA 1
ATOM 3988 C C . ALA A 1 512 ? -7.587 -9.048 21.619 1.00 96.50 512 ALA A C 1
ATOM 3990 O O . ALA A 1 512 ? -8.496 -9.780 22.020 1.00 96.50 512 ALA A O 1
ATOM 3991 N N . ALA A 1 513 ? -7.822 -8.045 20.765 1.00 96.88 513 ALA A N 1
ATOM 3992 C CA . ALA A 1 513 ? -9.153 -7.718 20.251 1.00 96.88 513 ALA A CA 1
ATOM 3993 C C . ALA A 1 513 ? -9.690 -8.780 19.269 1.00 96.88 513 ALA A C 1
ATOM 3995 O O . ALA A 1 513 ? -10.868 -9.147 19.336 1.00 96.88 513 ALA A O 1
ATOM 3996 N N . THR A 1 514 ? -8.838 -9.305 18.383 1.00 95.56 514 THR A N 1
ATOM 3997 C CA . THR A 1 514 ? -9.173 -10.385 17.434 1.00 95.56 514 THR A CA 1
ATOM 3998 C C . THR A 1 514 ? -9.080 -11.781 18.050 1.00 95.56 514 THR A C 1
ATOM 4000 O O . THR A 1 514 ? -9.583 -12.728 17.453 1.00 95.56 514 THR A O 1
ATOM 4003 N N . ARG A 1 515 ? -8.495 -11.908 19.250 1.00 94.31 515 ARG A N 1
ATOM 4004 C CA . ARG A 1 515 ? -8.182 -13.170 19.948 1.00 94.31 515 ARG A CA 1
ATOM 4005 C C . ARG A 1 515 ? -7.229 -14.081 19.161 1.00 94.31 515 ARG A C 1
ATOM 4007 O O . ARG A 1 515 ? -7.388 -15.298 19.194 1.00 94.31 515 ARG A O 1
ATOM 4014 N N . GLY A 1 516 ? -6.262 -13.489 18.455 1.00 90.31 516 GLY A N 1
ATOM 4015 C CA . GLY A 1 516 ? -5.300 -14.219 17.620 1.00 90.31 516 GLY A CA 1
ATOM 4016 C C . GLY A 1 516 ? -5.938 -14.900 16.401 1.00 90.31 516 GLY A C 1
ATOM 4017 O O . GLY A 1 516 ? -5.534 -15.989 16.008 1.00 90.31 516 GLY A O 1
ATOM 4018 N N . ASP A 1 517 ? -6.992 -14.318 15.821 1.00 90.94 517 ASP A N 1
ATOM 4019 C CA . ASP A 1 517 ? -7.681 -14.930 14.680 1.00 90.94 517 ASP A CA 1
ATOM 4020 C C . ASP A 1 517 ? -7.127 -14.453 13.324 1.00 90.94 517 ASP A C 1
ATOM 4022 O O . ASP A 1 517 ? -7.603 -13.474 12.729 1.00 90.94 517 ASP A O 1
ATOM 4026 N N . VAL A 1 518 ? -6.144 -15.196 12.803 1.00 86.38 518 VAL A N 1
ATOM 4027 C CA . VAL A 1 518 ? -5.587 -15.002 11.448 1.00 86.38 518 VAL A CA 1
ATOM 4028 C C . VAL A 1 518 ? -6.593 -15.210 10.313 1.00 86.38 518 VAL A C 1
ATOM 4030 O O . VAL A 1 518 ? -6.346 -14.743 9.202 1.00 86.38 518 VAL A O 1
ATOM 4033 N N . ALA A 1 519 ? -7.690 -15.932 10.554 1.00 87.00 519 ALA A N 1
ATOM 4034 C CA . ALA A 1 519 ? -8.689 -16.300 9.548 1.00 87.00 519 ALA A CA 1
ATOM 4035 C C . ALA A 1 519 ? -9.919 -15.372 9.563 1.00 87.00 519 ALA A C 1
ATOM 4037 O O . ALA A 1 519 ? -10.904 -15.618 8.857 1.00 87.00 519 ALA A O 1
ATOM 4038 N N . SER A 1 520 ? -9.854 -14.297 10.350 1.00 90.25 520 SER A N 1
ATOM 4039 C CA . SER A 1 520 ? -10.923 -13.319 10.498 1.00 90.25 520 SER A CA 1
ATOM 4040 C C . SER A 1 520 ? -11.296 -12.625 9.175 1.00 90.25 520 SER A C 1
ATOM 4042 O O . SER A 1 520 ? -10.450 -12.258 8.359 1.00 90.25 520 SER A O 1
ATOM 4044 N N . GLN A 1 521 ? -12.602 -12.464 8.941 1.00 95.31 521 GLN A N 1
ATOM 4045 C CA . GLN A 1 521 ? -13.168 -12.007 7.665 1.00 95.31 521 GLN A CA 1
ATOM 4046 C C . GLN A 1 521 ? -13.712 -10.573 7.767 1.00 95.31 521 GLN A C 1
ATOM 4048 O O . GLN A 1 521 ? -14.543 -10.318 8.643 1.00 95.31 521 GLN A O 1
ATOM 4053 N N . PRO A 1 522 ? -13.341 -9.639 6.872 1.00 96.94 522 PRO A N 1
ATOM 4054 C CA . PRO A 1 522 ? -13.836 -8.262 6.918 1.00 96.94 522 PRO A CA 1
ATOM 4055 C C . PRO A 1 522 ? -15.360 -8.171 6.756 1.00 96.94 522 PRO A C 1
ATOM 4057 O O . PRO A 1 522 ? -15.931 -8.661 5.785 1.00 96.94 522 PRO A O 1
ATOM 4060 N N . LEU A 1 523 ? -16.029 -7.474 7.677 1.00 97.38 523 LEU A N 1
ATOM 4061 C CA . LEU A 1 523 ? -17.484 -7.262 7.668 1.00 97.38 523 LEU A CA 1
ATOM 4062 C C . LEU A 1 523 ? -17.924 -5.988 6.935 1.00 97.38 523 LEU A C 1
ATOM 4064 O O . LEU A 1 523 ? -19.121 -5.768 6.745 1.00 97.38 523 LEU A O 1
ATOM 4068 N N . ARG A 1 524 ? -16.988 -5.112 6.542 1.00 94.12 524 ARG A N 1
ATOM 4069 C CA . ARG A 1 524 ? -17.292 -3.856 5.834 1.00 94.12 524 ARG A CA 1
ATOM 4070 C C . ARG A 1 524 ? -16.246 -3.495 4.781 1.00 94.12 524 ARG A C 1
ATOM 4072 O O . ARG A 1 524 ? -15.214 -2.914 5.103 1.00 94.12 524 ARG A O 1
ATOM 4079 N N . SER A 1 525 ? -16.601 -3.698 3.515 1.00 95.06 525 SER A N 1
ATOM 4080 C CA . SER A 1 525 ? -15.873 -3.189 2.343 1.00 95.06 525 SER A CA 1
ATOM 4081 C C . SER A 1 525 ? -16.544 -1.972 1.678 1.00 95.06 525 SER A C 1
ATOM 4083 O O . SER A 1 525 ? -15.985 -1.394 0.753 1.00 95.06 525 SER A O 1
ATOM 4085 N N . GLY A 1 526 ? -17.718 -1.525 2.141 1.00 96.19 526 GLY A N 1
ATOM 4086 C CA . GLY A 1 526 ? -18.435 -0.375 1.565 1.00 96.19 526 GLY A CA 1
ATOM 4087 C C . GLY A 1 526 ? -17.725 0.977 1.757 1.00 96.19 526 GLY A C 1
ATOM 4088 O O . GLY A 1 526 ? -17.107 1.218 2.802 1.00 96.19 526 GLY A O 1
ATOM 4089 N N . ARG A 1 527 ? -17.846 1.863 0.755 1.00 95.88 527 ARG A N 1
ATOM 4090 C CA . ARG A 1 527 ? -17.250 3.215 0.736 1.00 95.88 527 ARG A CA 1
ATOM 4091 C C . ARG A 1 527 ? -17.610 4.018 1.999 1.00 95.88 527 ARG A C 1
ATOM 4093 O O . ARG A 1 527 ? -18.726 3.938 2.510 1.00 95.88 527 ARG A O 1
ATOM 4100 N N . VAL A 1 528 ? -16.654 4.790 2.508 1.00 95.44 528 VAL A N 1
ATOM 4101 C CA . VAL A 1 528 ? -16.811 5.678 3.670 1.00 95.44 528 VAL A CA 1
ATOM 4102 C C . VAL A 1 528 ? -17.247 7.056 3.182 1.00 95.44 528 VAL A C 1
ATOM 4104 O O . VAL A 1 528 ? -16.640 7.604 2.262 1.00 95.44 528 VAL A O 1
ATOM 4107 N N . ARG A 1 529 ? -18.268 7.636 3.822 1.00 96.62 529 ARG A N 1
ATOM 4108 C CA . ARG A 1 529 ? -18.643 9.035 3.590 1.00 96.62 529 ARG A CA 1
ATOM 4109 C C . ARG A 1 529 ? -17.618 9.978 4.218 1.00 96.62 529 ARG A C 1
ATOM 4111 O O . ARG A 1 529 ? -17.267 9.811 5.387 1.00 96.62 529 ARG A O 1
ATOM 4118 N N . TRP A 1 530 ? -17.192 10.987 3.470 1.00 96.44 530 TRP A N 1
ATOM 4119 C CA . TRP A 1 530 ? -16.220 11.984 3.921 1.00 96.44 530 TRP A CA 1
ATOM 4120 C C . TRP A 1 530 ? -16.780 12.907 5.010 1.00 96.44 530 TRP A C 1
ATOM 4122 O O . TRP A 1 530 ? -16.034 13.333 5.886 1.00 96.44 530 TRP A O 1
ATOM 4132 N N . ASP A 1 531 ? -18.097 13.132 5.017 1.00 96.19 531 ASP A N 1
ATOM 4133 C CA . ASP A 1 531 ? -18.812 13.930 6.024 1.00 96.19 531 ASP A CA 1
ATOM 4134 C C . ASP A 1 531 ? -19.140 13.160 7.318 1.00 96.19 531 ASP A C 1
ATOM 4136 O O . ASP A 1 531 ? -19.751 13.710 8.235 1.00 96.19 531 ASP A O 1
ATOM 4140 N N . SER A 1 532 ? -18.748 11.886 7.414 1.00 96.44 532 SER A N 1
ATOM 4141 C CA . SER A 1 532 ? -19.038 11.065 8.587 1.00 96.44 532 SER A CA 1
ATOM 4142 C C . SER A 1 532 ? -18.211 11.506 9.796 1.00 96.44 532 SER A C 1
ATOM 4144 O O . SER A 1 532 ? -16.982 11.529 9.741 1.00 96.44 532 SER A O 1
ATOM 4146 N N . SER A 1 533 ? -18.878 11.748 10.927 1.00 97.19 533 SER A N 1
ATOM 4147 C CA . SER A 1 533 ? -18.243 11.959 12.238 1.00 97.19 533 SER A CA 1
ATOM 4148 C C . SER A 1 533 ? -17.733 10.663 12.887 1.00 97.19 533 SER A C 1
ATOM 4150 O O . SER A 1 533 ? -17.128 10.698 13.959 1.00 97.19 533 SER A O 1
ATOM 4152 N N . VAL A 1 534 ? -17.991 9.511 12.258 1.00 97.38 534 VAL A N 1
ATOM 4153 C CA . VAL A 1 534 ? -17.672 8.173 12.772 1.00 97.38 534 VAL A CA 1
ATOM 4154 C C . VAL A 1 534 ? -17.141 7.260 11.670 1.00 97.38 534 VAL A C 1
ATOM 4156 O O . VAL A 1 534 ? -17.582 7.311 10.520 1.00 97.38 534 VAL A O 1
ATOM 4159 N N . LEU A 1 535 ? -16.225 6.369 12.026 1.00 98.31 535 LEU A N 1
ATOM 4160 C CA . LEU A 1 535 ? -15.655 5.362 11.147 1.00 98.31 535 LEU A CA 1
ATOM 4161 C C . LEU A 1 535 ? -15.761 4.005 11.829 1.00 98.31 535 LEU A C 1
ATOM 4163 O O . LEU A 1 535 ? -15.342 3.835 12.966 1.00 98.31 535 LEU A O 1
ATOM 4167 N N . LEU A 1 536 ? -16.341 3.032 11.134 1.00 98.06 536 LEU A N 1
ATOM 4168 C CA . LEU A 1 536 ? -16.624 1.714 11.689 1.00 98.06 536 LEU A CA 1
ATOM 4169 C C . LEU A 1 536 ? -16.158 0.640 10.710 1.00 98.06 536 LEU A C 1
ATOM 4171 O O . LEU A 1 536 ? -16.736 0.522 9.624 1.00 98.06 536 LEU A O 1
ATOM 4175 N N . SER A 1 537 ? -15.137 -0.125 11.098 1.00 98.50 537 SER A N 1
ATOM 4176 C CA . SER A 1 537 ? -14.757 -1.406 10.481 1.00 98.50 537 SER A CA 1
ATOM 4177 C C . SER A 1 537 ? -14.967 -2.530 11.490 1.00 98.50 537 SER A C 1
ATOM 4179 O O . SER A 1 537 ? -15.057 -2.283 12.691 1.00 98.50 537 SER A O 1
ATOM 4181 N N . GLY A 1 538 ? -15.021 -3.767 11.017 1.00 98.12 538 GLY A N 1
ATOM 4182 C CA . GLY A 1 538 ? -15.063 -4.933 11.885 1.00 98.12 538 GLY A CA 1
ATOM 4183 C C . GLY A 1 538 ? -14.763 -6.205 11.119 1.00 98.12 538 GLY A C 1
ATOM 4184 O O . GLY A 1 538 ? -14.850 -6.217 9.891 1.00 98.12 538 GLY A O 1
ATOM 4185 N N . ALA A 1 539 ? -14.436 -7.249 11.865 1.00 98.06 539 ALA A N 1
ATOM 4186 C CA . ALA A 1 539 ? -14.108 -8.567 11.363 1.00 98.06 539 ALA A CA 1
ATOM 4187 C C . ALA A 1 539 ? -14.979 -9.623 12.049 1.00 98.06 539 ALA A C 1
ATOM 4189 O O . ALA A 1 539 ? -15.223 -9.555 13.257 1.00 98.06 539 ALA A O 1
ATOM 4190 N N . LYS A 1 540 ? -15.439 -10.603 11.274 1.00 98.19 540 LYS A N 1
ATOM 4191 C CA . LYS A 1 540 ? -16.048 -11.828 11.780 1.00 98.19 540 LYS A CA 1
ATOM 4192 C C . LYS A 1 540 ? -14.940 -12.800 12.148 1.00 98.19 540 LYS A C 1
ATOM 4194 O O . LYS A 1 540 ? -14.017 -12.996 11.363 1.00 98.19 540 LYS A O 1
ATOM 4199 N N . LEU A 1 541 ? -15.064 -13.408 13.314 1.00 97.06 541 LEU A N 1
ATOM 4200 C CA . LEU A 1 541 ? -14.114 -14.369 13.847 1.00 97.06 541 LEU A CA 1
ATOM 4201 C C . LEU A 1 541 ? -14.586 -15.800 13.537 1.00 97.06 541 LEU A C 1
ATOM 4203 O O . LEU A 1 541 ? -15.756 -16.043 13.219 1.00 97.06 541 LEU A O 1
ATOM 4207 N N . THR A 1 542 ? -13.666 -16.752 13.613 1.00 95.88 542 THR A N 1
ATOM 4208 C CA . THR A 1 542 ? -13.836 -18.168 13.263 1.00 95.88 542 THR A CA 1
ATOM 4209 C C . THR A 1 542 ? -14.870 -18.862 14.155 1.00 95.88 542 THR A C 1
ATOM 4211 O O . THR A 1 542 ? -15.576 -19.761 13.702 1.00 95.88 542 THR A O 1
ATOM 4214 N N . ASP A 1 543 ? -15.047 -18.388 15.393 1.00 96.00 543 ASP A N 1
ATOM 4215 C CA . ASP A 1 543 ? -16.113 -18.823 16.310 1.00 96.00 543 ASP A CA 1
ATOM 4216 C C . ASP A 1 543 ? -17.515 -18.266 15.963 1.00 96.00 543 ASP A C 1
ATOM 4218 O O . ASP A 1 543 ? -18.499 -18.591 16.626 1.00 96.00 543 ASP A O 1
ATOM 4222 N N . GLY A 1 544 ? -17.626 -17.445 14.914 1.00 97.31 544 GLY A N 1
ATOM 4223 C CA . GLY A 1 544 ? -18.872 -16.850 14.430 1.00 97.31 544 GLY A CA 1
ATOM 4224 C C . GLY A 1 544 ? -19.202 -15.472 15.010 1.00 97.31 544 GLY A C 1
ATOM 4225 O O . GLY A 1 544 ? -20.061 -14.785 14.446 1.00 97.31 544 GLY A O 1
ATOM 4226 N N . SER A 1 545 ? -18.509 -15.056 16.073 1.00 98.00 545 SER A N 1
ATOM 4227 C CA . SER A 1 545 ? -18.637 -13.730 16.687 1.00 98.00 545 SER A CA 1
ATOM 4228 C C . SER A 1 545 ? -18.004 -12.633 15.817 1.00 98.00 545 SER A C 1
ATOM 4230 O O . SER A 1 545 ? -17.480 -12.899 14.732 1.00 98.00 545 SER A O 1
ATOM 4232 N N . SER A 1 546 ? -18.034 -11.376 16.266 1.00 98.44 546 SER A N 1
ATOM 4233 C CA . SER A 1 546 ? -17.290 -10.301 15.604 1.00 98.44 546 SER A CA 1
ATOM 4234 C C . SER A 1 546 ? -16.646 -9.311 16.566 1.00 98.44 546 SER A C 1
ATOM 4236 O O . SER A 1 546 ? -17.083 -9.125 17.705 1.00 98.44 546 SER A O 1
ATOM 4238 N N . VAL A 1 547 ? -15.606 -8.648 16.065 1.00 98.50 547 VAL A N 1
ATOM 4239 C CA . VAL A 1 547 ? -14.946 -7.502 16.691 1.00 98.50 547 VAL A CA 1
ATOM 4240 C C . VAL A 1 547 ? -15.030 -6.300 15.757 1.00 98.50 547 VAL A C 1
ATOM 4242 O O . VAL A 1 547 ? -14.846 -6.420 14.546 1.00 98.50 547 VAL A O 1
ATOM 4245 N N . TRP A 1 548 ? -15.312 -5.127 16.313 1.00 98.50 548 TRP A N 1
ATOM 4246 C CA . TRP A 1 548 ? -15.440 -3.875 15.575 1.00 98.50 548 TRP A CA 1
ATOM 4247 C C . TRP A 1 548 ? -14.520 -2.809 16.156 1.00 98.50 548 TRP A C 1
ATOM 4249 O O . TRP A 1 548 ? -14.483 -2.638 17.376 1.00 98.50 548 TRP A O 1
ATOM 4259 N N . ARG A 1 549 ? -13.850 -2.045 15.285 1.00 98.50 549 ARG A N 1
ATOM 4260 C CA . ARG A 1 549 ? -13.218 -0.772 15.647 1.00 98.50 549 ARG A CA 1
ATOM 4261 C C . ARG A 1 549 ? -14.133 0.367 15.221 1.00 98.50 549 ARG A C 1
ATOM 4263 O O . ARG A 1 549 ? -14.383 0.557 14.026 1.00 98.50 549 ARG A O 1
ATOM 4270 N N . LEU A 1 550 ? -14.630 1.104 16.208 1.00 98.50 550 LEU A N 1
ATOM 4271 C CA . LEU A 1 550 ? -15.318 2.376 16.031 1.00 98.50 550 LEU A CA 1
ATOM 4272 C C . LEU A 1 550 ? -14.334 3.499 16.354 1.00 98.50 550 LEU A C 1
ATOM 4274 O O . LEU A 1 550 ? -13.931 3.601 17.503 1.00 98.50 550 LEU A O 1
ATOM 4278 N N . THR A 1 551 ? -14.006 4.353 15.391 1.00 98.69 551 THR A N 1
ATOM 4279 C CA . THR A 1 551 ? -13.182 5.555 15.596 1.00 98.69 551 THR A CA 1
ATOM 4280 C C . THR A 1 551 ? -14.002 6.801 15.299 1.00 98.69 551 THR A C 1
ATOM 4282 O O . THR A 1 551 ? -14.855 6.802 14.411 1.00 98.69 551 THR A O 1
ATOM 4285 N N . ILE A 1 552 ? -13.769 7.861 16.059 1.00 98.12 552 ILE A N 1
ATOM 4286 C CA . ILE A 1 552 ? -14.590 9.065 16.106 1.00 98.12 552 ILE A CA 1
ATOM 4287 C C . ILE A 1 552 ? -13.792 10.272 15.601 1.00 98.12 552 ILE A C 1
ATOM 4289 O O . ILE A 1 552 ? -12.599 10.386 15.870 1.00 98.12 552 ILE A O 1
ATOM 4293 N N . ALA A 1 553 ? -14.452 11.177 14.879 1.00 98.06 553 ALA A N 1
ATOM 4294 C CA . ALA A 1 553 ? -13.843 12.383 14.330 1.00 98.06 553 ALA A CA 1
ATOM 4295 C C . ALA A 1 553 ? -13.458 13.421 15.414 1.00 98.06 553 ALA A C 1
ATOM 4297 O O . ALA A 1 553 ? -14.057 13.456 16.497 1.00 98.06 553 ALA A O 1
ATOM 4298 N N . PRO A 1 554 ? -12.510 14.339 15.121 1.00 97.75 554 PRO A N 1
ATOM 4299 C CA . PRO A 1 554 ? -12.170 15.442 16.015 1.00 97.75 554 PRO A CA 1
ATOM 4300 C C . PRO A 1 554 ? -13.393 16.299 16.371 1.00 97.75 554 PRO A C 1
ATOM 4302 O O . PRO A 1 554 ? -14.224 16.597 15.518 1.00 97.75 554 PRO A O 1
ATOM 4305 N N . GLY A 1 555 ? -13.478 16.737 17.630 1.00 96.88 555 GLY A N 1
ATOM 4306 C CA . GLY A 1 555 ? -14.556 17.608 18.119 1.00 96.88 555 GLY A CA 1
ATOM 4307 C C . GLY A 1 555 ? -15.776 16.882 18.698 1.00 96.88 555 GLY A C 1
ATOM 4308 O O . GLY A 1 555 ? -16.611 17.532 19.319 1.00 96.88 555 GLY A O 1
ATOM 4309 N N . ILE A 1 556 ? -15.865 15.554 18.582 1.00 97.88 556 ILE A N 1
ATOM 4310 C CA . ILE A 1 556 ? -16.883 14.749 19.275 1.00 97.88 556 ILE A CA 1
ATOM 4311 C C . ILE A 1 556 ? -16.369 14.345 20.669 1.00 97.88 556 ILE A C 1
ATOM 4313 O O . ILE A 1 556 ? -15.224 13.923 20.840 1.00 97.88 556 ILE A O 1
ATOM 4317 N N . GLY A 1 557 ? -17.210 14.518 21.688 1.00 97.19 557 GLY A N 1
ATOM 4318 C CA . GLY A 1 557 ? -16.913 14.259 23.098 1.00 97.19 557 GLY A CA 1
ATOM 4319 C C . GLY A 1 557 ? -17.490 12.956 23.636 1.00 97.19 557 GLY A C 1
ATOM 4320 O O . GLY A 1 557 ? -16.905 12.374 24.546 1.00 97.19 557 GLY A O 1
ATOM 4321 N N . ALA A 1 558 ? -18.604 12.476 23.080 1.00 97.94 558 ALA A N 1
ATOM 4322 C CA . ALA A 1 558 ? -19.207 11.206 23.478 1.00 97.94 558 ALA A CA 1
ATOM 4323 C C . ALA A 1 558 ? -20.042 10.571 22.357 1.00 97.94 558 ALA A C 1
ATOM 4325 O O . ALA A 1 558 ? -20.479 11.251 21.427 1.00 97.94 558 ALA A O 1
ATOM 4326 N N . VAL A 1 559 ? -20.317 9.271 22.479 1.00 97.69 559 VAL A N 1
ATOM 4327 C CA . VAL A 1 559 ? -21.230 8.532 21.592 1.00 97.69 559 VAL A CA 1
ATOM 4328 C C . VAL A 1 559 ? -22.254 7.713 22.370 1.00 97.69 559 VAL A C 1
ATOM 4330 O O . VAL A 1 559 ? -21.985 7.242 23.475 1.00 97.69 559 VAL A O 1
ATOM 4333 N N . ARG A 1 560 ? -23.425 7.486 21.769 1.00 97.62 560 ARG A N 1
ATOM 4334 C CA . ARG A 1 560 ? -24.431 6.537 22.262 1.00 97.62 560 ARG A CA 1
ATOM 4335 C C . ARG A 1 560 ? -24.561 5.370 21.296 1.00 97.62 560 ARG A C 1
ATOM 4337 O O . ARG A 1 560 ? -24.866 5.565 20.121 1.00 97.62 560 ARG A O 1
ATOM 4344 N N . LEU A 1 561 ? -24.384 4.153 21.798 1.00 97.06 561 LEU A N 1
ATOM 4345 C CA . LEU A 1 561 ? -24.625 2.926 21.036 1.00 97.06 561 LEU A CA 1
ATOM 4346 C C . LEU A 1 561 ? -26.017 2.366 21.337 1.00 97.06 561 LEU A C 1
ATOM 4348 O O . LEU A 1 561 ? -26.511 2.480 22.459 1.00 97.06 561 LEU A O 1
ATOM 4352 N N . GLN A 1 562 ? -26.638 1.709 20.359 1.00 95.56 562 GLN A N 1
ATOM 4353 C CA . GLN A 1 562 ? -27.886 0.982 20.575 1.00 95.56 562 GLN A CA 1
ATOM 4354 C C . GLN A 1 562 ? -27.679 -0.130 21.614 1.00 95.56 562 GLN A C 1
ATOM 4356 O O . GLN A 1 562 ? -26.747 -0.933 21.513 1.00 95.56 562 GLN A O 1
ATOM 4361 N N . GLY A 1 563 ? -28.553 -0.150 22.624 1.00 92.69 563 GLY A N 1
ATOM 4362 C CA . GLY A 1 563 ? -28.432 -1.004 23.808 1.00 92.69 563 GLY A CA 1
ATOM 4363 C C . GLY A 1 563 ? -27.682 -0.363 24.986 1.00 92.69 563 GLY A C 1
ATOM 4364 O O . GLY A 1 563 ? -27.761 -0.896 26.086 1.00 92.69 563 GLY A O 1
ATOM 4365 N N . SER A 1 564 ? -27.018 0.788 24.804 1.00 92.62 564 SER A N 1
ATOM 4366 C CA . SER A 1 564 ? -26.421 1.559 25.904 1.00 92.62 564 SER A CA 1
ATOM 4367 C C . SER A 1 564 ? -27.365 2.656 26.399 1.00 92.62 564 SER A C 1
ATOM 4369 O O . SER A 1 564 ? -27.774 3.537 25.639 1.00 92.62 564 SER A O 1
ATOM 4371 N N . SER A 1 565 ? -27.662 2.654 27.699 1.00 91.00 565 SER A N 1
ATOM 4372 C CA . SER A 1 565 ? -28.342 3.766 28.379 1.00 91.00 565 SER A CA 1
ATOM 4373 C C . SER A 1 565 ? -27.407 4.953 28.651 1.00 91.00 565 SER A C 1
ATOM 4375 O O . SER A 1 565 ? -27.864 6.096 28.724 1.00 91.00 565 SER A O 1
ATOM 4377 N N . ALA A 1 566 ? -26.098 4.707 28.754 1.00 94.94 566 ALA A N 1
ATOM 4378 C CA . ALA A 1 566 ? -25.079 5.719 29.006 1.00 94.94 566 ALA A CA 1
ATOM 4379 C C . ALA A 1 566 ? -24.471 6.278 27.708 1.00 94.94 566 ALA A C 1
ATOM 4381 O O . ALA A 1 566 ? -24.361 5.576 26.696 1.00 94.94 566 ALA A O 1
ATOM 4382 N N . LEU A 1 567 ? -24.034 7.537 27.775 1.00 96.06 567 LEU A N 1
ATOM 4383 C CA . LEU A 1 567 ? -23.065 8.100 26.837 1.00 96.06 567 LEU A CA 1
ATOM 4384 C C . LEU A 1 567 ? -21.682 7.519 27.147 1.00 96.06 567 LEU A C 1
ATOM 4386 O O . LEU A 1 567 ? -21.277 7.477 28.308 1.00 96.06 567 LEU A O 1
ATOM 4390 N N . ILE A 1 568 ? -20.961 7.100 26.112 1.00 97.50 568 ILE A N 1
ATOM 4391 C CA . ILE A 1 568 ? -19.577 6.639 26.205 1.00 97.50 568 ILE A CA 1
ATOM 4392 C C . ILE A 1 568 ? -18.679 7.844 25.889 1.00 97.50 568 ILE A C 1
ATOM 4394 O O . ILE A 1 568 ? -18.727 8.321 24.751 1.00 97.50 568 ILE A O 1
ATOM 4398 N N . PRO A 1 569 ? -17.909 8.380 26.855 1.00 97.56 569 PRO A N 1
ATOM 4399 C CA . PRO A 1 569 ? -17.005 9.499 26.607 1.00 97.56 569 PRO A CA 1
ATOM 4400 C C . PRO A 1 569 ? -15.845 9.078 25.694 1.00 97.56 569 PRO A C 1
ATOM 4402 O O . PRO A 1 569 ? -15.369 7.947 25.765 1.00 97.56 569 PRO A O 1
ATOM 4405 N N . ILE A 1 570 ? -15.388 10.004 24.850 1.00 97.56 570 ILE A N 1
ATOM 4406 C CA . ILE A 1 570 ? -14.311 9.800 23.875 1.00 97.56 570 ILE A CA 1
ATOM 4407 C C . ILE A 1 570 ? -13.108 10.668 24.247 1.00 97.56 570 ILE A C 1
ATOM 4409 O O . ILE A 1 570 ? -13.128 11.896 24.096 1.00 97.56 570 ILE A O 1
ATOM 4413 N N . ASP A 1 571 ? -12.042 10.011 24.693 1.00 97.06 571 ASP A N 1
ATOM 4414 C CA . ASP A 1 571 ? -10.743 10.624 24.963 1.00 97.06 571 ASP A CA 1
ATOM 4415 C C . ASP A 1 571 ? -10.114 11.149 23.650 1.00 97.06 571 ASP A C 1
ATOM 4417 O O . ASP A 1 571 ? -10.024 10.403 22.678 1.00 97.06 571 ASP A O 1
ATOM 4421 N N . PRO A 1 572 ? -9.663 12.417 23.551 1.00 95.38 572 PRO A N 1
ATOM 4422 C CA . PRO A 1 572 ? -8.887 12.877 22.396 1.00 95.38 572 PRO A CA 1
ATOM 4423 C C . PRO A 1 572 ? -7.631 12.047 22.106 1.00 95.38 572 PRO A C 1
ATOM 4425 O O . PRO A 1 572 ? -7.280 11.901 20.938 1.00 95.38 572 PRO A O 1
ATOM 4428 N N . ALA A 1 573 ? -6.964 11.518 23.133 1.00 96.62 573 ALA A N 1
ATOM 4429 C CA . ALA A 1 573 ? -5.810 10.636 22.984 1.00 96.62 573 ALA A CA 1
ATOM 4430 C C . ALA A 1 573 ? -6.214 9.180 22.683 1.00 96.62 573 ALA A C 1
ATOM 4432 O O . ALA A 1 573 ? -5.362 8.378 22.293 1.00 96.62 573 ALA A O 1
ATOM 4433 N N . ASN A 1 574 ? -7.502 8.832 22.808 1.00 97.00 574 ASN A N 1
ATOM 4434 C CA . ASN A 1 574 ? -8.075 7.565 22.361 1.00 97.00 574 ASN A CA 1
ATOM 4435 C C . ASN A 1 574 ? -9.434 7.743 21.667 1.00 97.00 574 ASN A C 1
ATOM 4437 O O . ASN A 1 574 ? -10.477 7.448 22.254 1.00 97.00 574 ASN A O 1
ATOM 4441 N N . PRO A 1 575 ? -9.435 8.209 20.402 1.00 98.00 575 PRO A N 1
ATOM 4442 C CA . PRO A 1 575 ? -10.658 8.519 19.673 1.00 98.00 575 PRO A CA 1
ATOM 4443 C C . PRO A 1 575 ? -11.428 7.271 19.213 1.00 98.00 575 PRO A C 1
ATOM 4445 O O . PRO A 1 575 ? -12.391 7.413 18.461 1.00 98.00 575 PRO A O 1
ATOM 4448 N N . GLY A 1 576 ? -11.025 6.059 19.615 1.00 97.75 576 GLY A N 1
ATOM 4449 C CA . GLY A 1 576 ? -11.650 4.816 19.179 1.00 97.75 576 GLY A CA 1
ATOM 4450 C C . GLY A 1 576 ? -11.956 3.813 20.291 1.00 97.75 576 GLY A C 1
ATOM 4451 O O . GLY A 1 576 ? -11.414 3.857 21.393 1.00 97.75 576 GLY A O 1
ATOM 4452 N N . LEU A 1 577 ? -12.868 2.897 19.973 1.00 97.81 577 LEU A N 1
ATOM 4453 C CA . LEU A 1 577 ? -13.439 1.889 20.857 1.00 97.81 577 LEU A CA 1
ATOM 4454 C C . LEU A 1 577 ? -13.443 0.525 20.158 1.00 97.81 577 LEU A C 1
ATOM 4456 O O . LEU A 1 577 ? -13.883 0.407 19.008 1.00 97.81 577 LEU A O 1
ATOM 4460 N N . TRP A 1 578 ? -13.027 -0.515 20.880 1.00 98.12 578 TRP A N 1
ATOM 4461 C CA . TRP A 1 578 ? -13.288 -1.904 20.504 1.00 98.12 578 TRP A CA 1
ATOM 4462 C C . TRP A 1 578 ? -14.684 -2.327 20.965 1.00 98.12 578 TRP A C 1
ATOM 4464 O O . TRP A 1 578 ? -15.081 -2.063 22.099 1.00 98.12 578 TRP A O 1
ATOM 4474 N N . ILE A 1 579 ? -15.436 -2.988 20.086 1.00 98.25 579 ILE A N 1
ATOM 4475 C CA . ILE A 1 579 ? -16.786 -3.484 20.374 1.00 98.25 579 ILE A CA 1
ATOM 4476 C C . ILE A 1 579 ? -16.885 -4.934 19.899 1.00 98.25 579 ILE A C 1
ATOM 4478 O O . ILE A 1 579 ? -16.893 -5.192 18.696 1.00 98.25 579 ILE A O 1
ATOM 4482 N N . SER A 1 580 ? -17.014 -5.873 20.833 1.00 97.75 580 SER A N 1
ATOM 4483 C CA . SER A 1 580 ? -17.276 -7.283 20.523 1.00 97.75 580 SER A CA 1
ATOM 4484 C C . SER A 1 580 ? -18.781 -7.558 20.440 1.00 97.75 580 SER A C 1
ATOM 4486 O O . SER A 1 580 ? -19.571 -6.992 21.201 1.00 97.75 580 SER A O 1
ATOM 4488 N N . ARG A 1 581 ? -19.195 -8.440 19.527 1.00 97.69 581 ARG A N 1
ATOM 4489 C CA . ARG A 1 581 ? -20.583 -8.902 19.355 1.00 97.69 581 ARG A CA 1
ATOM 4490 C C . ARG A 1 581 ? -20.611 -10.429 19.219 1.00 97.69 581 ARG A C 1
ATOM 4492 O O . ARG A 1 581 ? -19.674 -10.983 18.655 1.00 97.69 581 ARG A O 1
ATOM 4499 N N . PRO A 1 582 ? -21.664 -11.121 19.696 1.00 97.69 582 PRO A N 1
ATOM 4500 C CA . PRO A 1 582 ? -21.783 -12.580 19.580 1.00 97.69 582 PRO A CA 1
ATOM 4501 C C . PRO A 1 582 ? -22.063 -13.059 18.144 1.00 97.69 582 PRO A C 1
ATOM 4503 O O . PRO A 1 582 ? -22.025 -14.253 17.878 1.00 97.69 582 PRO A O 1
ATOM 4506 N N . ASP A 1 583 ? -22.355 -12.137 17.230 1.00 97.06 583 ASP A N 1
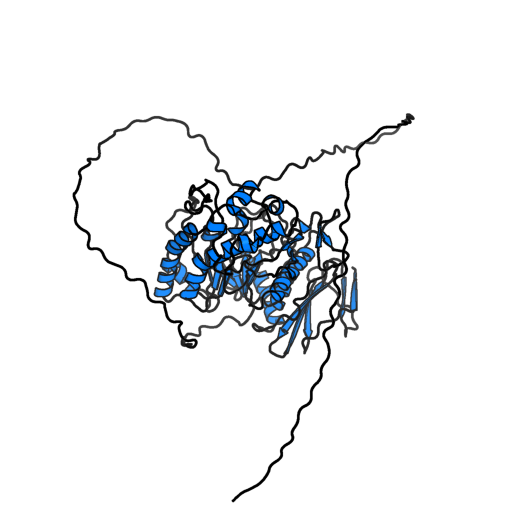ATOM 4507 C CA . ASP A 1 583 ? -22.680 -12.371 15.829 1.00 97.06 583 ASP A CA 1
ATOM 4508 C C . ASP A 1 583 ? -21.983 -11.325 14.939 1.00 97.06 583 ASP A C 1
ATOM 4510 O O . ASP A 1 583 ? -21.203 -10.501 15.416 1.00 97.06 583 ASP A O 1
ATOM 4514 N N . ALA A 1 584 ? -22.287 -11.322 13.641 1.00 97.00 584 ALA A N 1
ATOM 4515 C CA . ALA A 1 584 ? -21.792 -10.342 12.673 1.00 97.00 584 ALA A CA 1
ATOM 4516 C C . ALA A 1 584 ? -22.588 -9.013 12.645 1.00 97.00 584 ALA A C 1
ATOM 4518 O O . ALA A 1 584 ? -22.474 -8.256 11.677 1.00 97.00 584 ALA A O 1
ATOM 4519 N N . SER A 1 585 ? -23.428 -8.716 13.647 1.00 97.06 585 SER A N 1
ATOM 4520 C CA . SER A 1 585 ? -24.251 -7.500 13.638 1.00 97.06 585 SER A CA 1
ATOM 4521 C C . SER A 1 585 ? -23.400 -6.238 13.805 1.00 97.06 585 SER A C 1
ATOM 4523 O O . SER A 1 585 ? -22.506 -6.150 14.648 1.00 97.06 585 SER A O 1
ATOM 4525 N N . SER A 1 586 ? -23.680 -5.227 12.982 1.00 96.88 586 SER A N 1
ATOM 4526 C CA . SER A 1 586 ? -22.963 -3.955 13.044 1.00 96.88 586 SER A CA 1
ATOM 4527 C C . SER A 1 586 ? -23.433 -3.126 14.245 1.00 96.88 586 SER A C 1
ATOM 4529 O O . SER A 1 586 ? -24.641 -2.931 14.394 1.00 96.88 586 SER A O 1
ATOM 4531 N N . PRO A 1 587 ? -22.524 -2.580 15.077 1.00 96.69 587 PRO A N 1
ATOM 4532 C CA . PRO A 1 587 ? -22.882 -1.601 16.094 1.00 96.69 587 PRO A CA 1
ATOM 4533 C C . PRO A 1 587 ? -23.659 -0.427 15.490 1.00 96.69 587 PRO A C 1
ATOM 4535 O O . PRO A 1 587 ? -23.183 0.247 14.576 1.00 96.69 587 PRO A O 1
ATOM 4538 N N . VAL A 1 588 ? -24.851 -0.169 16.025 1.00 96.88 588 VAL A N 1
ATOM 4539 C CA . VAL A 1 588 ? -25.672 0.988 15.657 1.00 96.88 588 VAL A CA 1
ATOM 4540 C C . VAL A 1 588 ? -25.328 2.146 16.587 1.00 96.88 588 VAL A C 1
ATOM 4542 O O . VAL A 1 588 ? -25.407 2.020 17.811 1.00 96.88 588 VAL A O 1
ATOM 4545 N N . ILE A 1 589 ? -24.945 3.273 15.996 1.00 96.88 589 ILE A N 1
ATOM 4546 C CA . ILE A 1 589 ? -24.638 4.524 16.691 1.00 96.88 589 ILE A CA 1
ATOM 4547 C C . ILE A 1 589 ? -25.913 5.365 16.644 1.00 96.88 589 ILE A C 1
ATOM 4549 O O . ILE A 1 589 ? -26.404 5.675 15.562 1.00 96.88 589 ILE A O 1
ATOM 4553 N N . LEU A 1 590 ? -26.478 5.673 17.810 1.00 96.69 590 LEU A N 1
ATOM 4554 C CA . LEU A 1 590 ? -27.723 6.435 17.934 1.00 96.69 590 LEU A CA 1
ATOM 4555 C C . LEU A 1 590 ? -27.477 7.947 17.943 1.00 96.69 590 LEU A C 1
ATOM 4557 O O . LEU A 1 590 ? -28.327 8.709 17.499 1.00 96.69 590 LEU A O 1
ATOM 4561 N N . GLU A 1 591 ? -26.343 8.375 18.497 1.00 96.44 591 GLU A N 1
ATOM 4562 C CA . GLU A 1 591 ? -26.070 9.776 18.817 1.00 96.44 591 GLU A CA 1
ATOM 4563 C C . GLU A 1 591 ? -24.555 10.013 18.916 1.00 96.44 591 GLU A C 1
ATOM 4565 O O . GLU A 1 591 ? -23.825 9.176 19.459 1.00 96.44 591 GLU A O 1
ATOM 4570 N N . THR A 1 592 ? -24.092 11.167 18.433 1.00 96.81 592 THR A N 1
ATOM 4571 C CA . THR A 1 592 ? -22.735 11.691 18.652 1.00 96.81 592 THR A CA 1
ATOM 4572 C C . THR A 1 592 ? -22.842 13.075 19.281 1.00 96.81 592 THR A C 1
ATOM 4574 O O . THR A 1 592 ? -23.490 13.952 18.710 1.00 96.81 592 THR A O 1
ATOM 4577 N N . ILE A 1 593 ? -22.206 13.280 20.430 1.00 97.00 593 ILE A N 1
ATOM 4578 C CA . ILE A 1 593 ? -22.257 14.526 21.202 1.00 97.00 593 ILE A CA 1
ATOM 4579 C C . ILE A 1 593 ? -20.979 15.335 20.930 1.00 97.00 593 ILE A C 1
ATOM 4581 O O . ILE A 1 593 ? -19.896 14.801 21.180 1.00 97.00 593 ILE A O 1
ATOM 4585 N N . PRO A 1 594 ? -21.056 16.587 20.436 1.00 96.50 594 PRO A N 1
ATOM 4586 C CA . PRO A 1 594 ? -19.907 17.496 20.350 1.00 96.50 594 PRO A CA 1
ATOM 4587 C C . PRO A 1 594 ? -19.260 17.779 21.719 1.00 96.50 594 PRO A C 1
ATOM 4589 O O . PRO A 1 594 ? -19.882 17.550 22.754 1.00 96.50 594 PRO A O 1
ATOM 4592 N N . ARG A 1 595 ? -18.013 18.258 21.725 1.00 91.12 595 ARG A N 1
ATOM 4593 C CA . ARG A 1 595 ? -17.320 18.743 22.937 1.00 91.12 595 ARG A CA 1
ATOM 4594 C C . ARG A 1 595 ? -17.721 20.159 23.332 1.00 91.12 595 ARG A C 1
ATOM 4596 O O . ARG A 1 595 ? -18.012 20.952 22.412 1.00 91.12 595 ARG A O 1
#

pLDDT: mean 77.56, std 27.53, range [22.12, 98.69]